Protein AF-0000000085018363 (afdb_homodimer)

Structure (mmCIF, N/CA/C/O backbone):
data_AF-0000000085018363-model_v1
#
loop_
_entity.id
_entity.type
_entity.pdbx_description
1 polymer 'Prephenate/arogenate dehydrogenase'
#
loop_
_atom_site.group_PDB
_atom_site.id
_atom_site.type_symbol
_atom_site.label_atom_id
_atom_site.label_alt_id
_atom_site.label_comp_id
_atom_site.label_asym_id
_atom_site.label_entity_id
_atom_site.label_seq_id
_atom_site.pdbx_PDB_ins_code
_atom_site.Cartn_x
_atom_site.Cartn_y
_atom_site.Cartn_z
_atom_site.occupancy
_atom_site.B_iso_or_equiv
_atom_site.auth_seq_id
_atom_site.auth_comp_id
_atom_site.auth_asym_id
_atom_site.auth_atom_id
_atom_site.pdbx_PDB_model_num
ATOM 1 N N . MET A 1 1 ? -8.695 -38.688 26.125 1 28.39 1 MET A N 1
ATOM 2 C CA . MET A 1 1 ? -8.141 -40 25.953 1 28.39 1 MET A CA 1
ATOM 3 C C . MET A 1 1 ? -6.973 -40 24.969 1 28.39 1 MET A C 1
ATOM 5 O O . MET A 1 1 ? -7.008 -39.281 23.969 1 28.39 1 MET A O 1
ATOM 9 N N . PRO A 1 2 ? -5.676 -40.531 25.422 1 41.47 2 PRO A N 1
ATOM 10 C CA . PRO A 1 2 ? -4.371 -40.562 24.75 1 41.47 2 PRO A CA 1
ATOM 11 C C . PRO A 1 2 ? -4.445 -41.156 23.344 1 41.47 2 PRO A C 1
ATOM 13 O O . PRO A 1 2 ? -3.539 -40.938 22.531 1 41.47 2 PRO A O 1
ATOM 16 N N . PHE A 1 3 ? -5.367 -42.156 23.25 1 41.47 3 PHE A N 1
ATOM 17 C CA . PHE A 1 3 ? -5.406 -42.906 22.016 1 41.47 3 PHE A CA 1
ATOM 18 C C . PHE A 1 3 ? -5.746 -42 20.828 1 41.47 3 PHE A C 1
ATOM 20 O O . PHE A 1 3 ? -5.398 -42.312 19.688 1 41.47 3 PHE A O 1
ATOM 27 N N . ASP A 1 4 ? -6.848 -41.125 21.188 1 35.72 4 ASP A N 1
ATOM 28 C CA . ASP A 1 4 ? -7.27 -40.312 20.062 1 35.72 4 ASP A CA 1
ATOM 29 C C . ASP A 1 4 ? -6.125 -39.406 19.578 1 35.72 4 ASP A C 1
ATOM 31 O O . ASP A 1 4 ? -6.188 -38.844 18.469 1 35.72 4 ASP A O 1
ATOM 35 N N . ASN A 1 5 ? -5.301 -38.938 20.531 1 36.12 5 ASN A N 1
ATOM 36 C CA . ASN A 1 5 ? -4.125 -38.188 20.141 1 36.12 5 ASN A CA 1
ATOM 37 C C . ASN A 1 5 ? -3.178 -39 19.281 1 36.12 5 ASN A C 1
ATOM 39 O O . ASN A 1 5 ? -2.475 -38.438 18.422 1 36.12 5 ASN A O 1
ATOM 43 N N . GLU A 1 6 ? -2.857 -40.312 19.828 1 32.5 6 GLU A N 1
ATOM 44 C CA . GLU A 1 6 ? -1.998 -41.156 19 1 32.5 6 GLU A CA 1
ATOM 45 C C . GLU A 1 6 ? -2.604 -41.375 17.625 1 32.5 6 GLU A C 1
ATOM 47 O O . GLU A 1 6 ? -1.88 -41.625 16.656 1 32.5 6 GLU A O 1
ATOM 52 N N . ALA A 1 7 ? -3.938 -41.719 17.562 1 34.84 7 ALA A N 1
ATOM 53 C CA . ALA A 1 7 ? -4.625 -41.875 16.281 1 34.84 7 ALA A CA 1
ATOM 54 C C . ALA A 1 7 ? -4.52 -40.594 15.453 1 34.84 7 ALA A C 1
ATOM 56 O O . ALA A 1 7 ? -4.582 -40.625 14.219 1 34.84 7 ALA A O 1
ATOM 57 N N . ARG A 1 8 ? -4.781 -39.594 16.156 1 37.47 8 ARG A N 1
ATOM 58 C CA . ARG A 1 8 ? -4.543 -38.312 15.508 1 37.47 8 ARG A CA 1
ATOM 59 C C . ARG A 1 8 ? -3.066 -38.125 15.164 1 37.47 8 ARG A C 1
ATOM 61 O O . ARG A 1 8 ? -2.65 -37.062 14.711 1 37.47 8 ARG A O 1
ATOM 68 N N . ALA A 1 9 ? -2.336 -38.75 16.078 1 37.53 9 ALA A N 1
ATOM 69 C CA . ALA A 1 9 ? -0.923 -38.812 15.727 1 37.53 9 ALA A CA 1
ATOM 70 C C . ALA A 1 9 ? -0.749 -38.969 14.211 1 37.53 9 ALA A C 1
ATOM 72 O O . ALA A 1 9 ? -1.619 -39.5 13.531 1 37.53 9 ALA A O 1
ATOM 73 N N . ALA A 1 10 ? 0.433 -38.594 13.664 1 39.81 10 ALA A N 1
ATOM 74 C CA . ALA A 1 10 ? 0.879 -38.25 12.32 1 39.81 10 ALA A CA 1
ATOM 75 C C . ALA A 1 10 ? 0.687 -39.406 11.359 1 39.81 10 ALA A C 1
ATOM 77 O O . ALA A 1 10 ? 1.354 -40.438 11.492 1 39.81 10 ALA A O 1
ATOM 78 N N . LYS A 1 11 ? -0.536 -40 11.188 1 42.06 11 LYS A N 1
ATOM 79 C CA . LYS A 1 11 ? -0.533 -40.719 9.914 1 42.06 11 LYS A CA 1
ATOM 80 C C . LYS A 1 11 ? 0.685 -40.344 9.078 1 42.06 11 LYS A C 1
ATOM 82 O O . LYS A 1 11 ? 0.811 -39.188 8.641 1 42.06 11 LYS A O 1
ATOM 87 N N . ARG A 1 12 ? 1.748 -40.75 9.484 1 46.81 12 ARG A N 1
ATOM 88 C CA . ARG A 1 12 ? 3.062 -40.562 8.875 1 46.81 12 ARG A CA 1
ATOM 89 C C . ARG A 1 12 ? 2.951 -40.438 7.359 1 46.81 12 ARG A C 1
ATOM 91 O O . ARG A 1 12 ? 2.584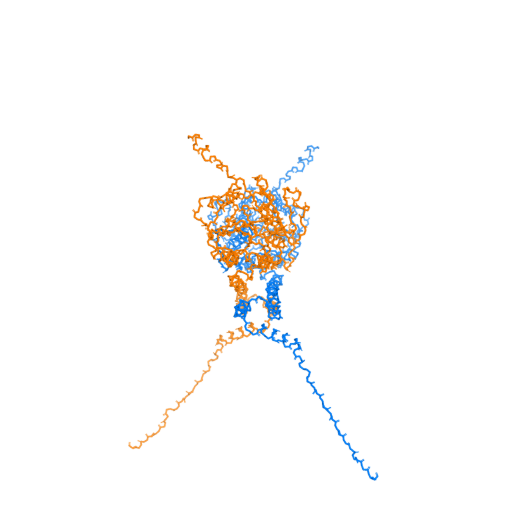 -41.375 6.676 1 46.81 12 ARG A O 1
ATOM 98 N N . LEU A 1 13 ? 2.521 -39.312 7.027 1 60.91 13 LEU A N 1
ATOM 99 C CA . LEU A 1 13 ? 2.486 -39.062 5.594 1 60.91 13 LEU A CA 1
ATOM 100 C C . LEU A 1 13 ? 3.664 -39.719 4.887 1 60.91 13 LEU A C 1
ATOM 102 O O . LEU A 1 13 ? 4.805 -39.594 5.34 1 60.91 13 LEU A O 1
ATOM 106 N N . ARG A 1 14 ? 3.346 -40.875 4.219 1 79.06 14 ARG A N 1
ATOM 107 C CA . ARG A 1 14 ? 4.344 -41.5 3.377 1 79.06 14 ARG A CA 1
ATOM 108 C C . ARG A 1 14 ? 5.219 -40.5 2.672 1 79.06 14 ARG A C 1
ATOM 110 O O . ARG A 1 14 ? 4.734 -39.438 2.244 1 79.06 14 ARG A O 1
ATOM 117 N N . LYS A 1 15 ? 6.512 -40.688 2.904 1 93.69 15 LYS A N 1
ATOM 118 C CA . LYS A 1 15 ? 7.453 -39.844 2.178 1 93.69 15 LYS A CA 1
ATOM 119 C C . LYS A 1 15 ? 7.262 -39.969 0.67 1 93.69 15 LYS A C 1
ATOM 121 O O . LYS A 1 15 ? 7.027 -41.062 0.162 1 93.69 15 LYS A O 1
ATOM 126 N N . LEU A 1 16 ? 7.215 -38.875 0.033 1 97.56 16 LEU A N 1
ATOM 127 C CA . LEU A 1 16 ? 6.98 -38.812 -1.406 1 97.56 16 LEU A CA 1
ATOM 128 C C . LEU A 1 16 ? 8.281 -38.562 -2.158 1 97.56 16 LEU A C 1
ATOM 130 O O . LEU A 1 16 ? 9.219 -37.969 -1.613 1 97.56 16 LEU A O 1
ATOM 134 N N . LYS A 1 17 ? 8.328 -39.125 -3.359 1 98.44 17 LYS A N 1
ATOM 135 C CA . LYS A 1 17 ? 9.273 -38.625 -4.363 1 98.44 17 LYS A CA 1
ATOM 136 C C . LYS A 1 17 ? 8.656 -37.562 -5.238 1 98.44 17 LYS A C 1
ATOM 138 O O . LYS A 1 17 ? 7.777 -37.844 -6.055 1 98.44 17 LYS A O 1
ATOM 143 N N . ILE A 1 18 ? 9.18 -36.344 -5.07 1 98.75 18 ILE A N 1
ATOM 144 C CA . ILE A 1 18 ? 8.555 -35.188 -5.707 1 98.75 18 ILE A CA 1
ATOM 145 C C . ILE A 1 18 ? 9.461 -34.656 -6.816 1 98.75 18 ILE A C 1
ATOM 147 O O . ILE A 1 18 ? 10.625 -34.344 -6.578 1 98.75 18 ILE A O 1
ATOM 151 N N . GLY A 1 19 ? 8.961 -34.656 -8.031 1 98.88 19 GLY A N 1
ATOM 152 C CA . GLY A 1 19 ? 9.656 -34.031 -9.148 1 98.88 19 GLY A CA 1
ATOM 153 C C . GLY A 1 19 ? 9.227 -32.594 -9.398 1 98.88 19 GLY A C 1
ATOM 154 O O . GLY A 1 19 ? 8.039 -32.312 -9.562 1 98.88 19 GLY A O 1
ATOM 155 N N . ILE A 1 20 ? 10.195 -31.719 -9.469 1 98.88 20 ILE A N 1
ATOM 156 C CA . ILE A 1 20 ? 9.914 -30.312 -9.734 1 98.88 20 ILE A CA 1
ATOM 157 C C . ILE A 1 20 ? 10.406 -29.938 -11.125 1 98.88 20 ILE A C 1
ATOM 159 O O . ILE A 1 20 ? 11.586 -30.109 -11.438 1 98.88 20 ILE A O 1
ATOM 163 N N . VAL A 1 21 ? 9.461 -29.5 -11.969 1 98.69 21 VAL A N 1
ATOM 164 C CA . VAL A 1 21 ? 9.781 -28.984 -13.297 1 98.69 21 VAL A CA 1
ATOM 165 C C . VAL A 1 21 ? 9.797 -27.453 -13.266 1 98.69 21 VAL A C 1
ATOM 167 O O . VAL A 1 21 ? 8.758 -26.812 -13.062 1 98.69 21 VAL A O 1
ATOM 170 N N . GLY A 1 22 ? 10.891 -26.797 -13.547 1 98 22 GLY A N 1
ATOM 171 C CA . GLY A 1 22 ? 11.148 -25.391 -13.242 1 98 22 GLY A CA 1
ATOM 172 C C . GLY A 1 22 ? 11.812 -25.188 -11.891 1 98 22 GLY A C 1
ATOM 173 O O . GLY A 1 22 ? 11.156 -25.266 -10.852 1 98 22 GLY A O 1
ATOM 174 N N . PHE A 1 23 ? 13.086 -24.938 -11.992 1 98.06 23 PHE A N 1
ATOM 175 C CA . PHE A 1 23 ? 13.852 -24.906 -10.75 1 98.06 23 PHE A CA 1
ATOM 176 C C . PHE A 1 23 ? 14.445 -23.531 -10.508 1 98.06 23 PHE A C 1
ATOM 178 O O . PHE A 1 23 ? 15.586 -23.406 -10.055 1 98.06 23 PHE A O 1
ATOM 185 N N . GLY A 1 24 ? 13.695 -22.531 -10.867 1 94.75 24 GLY A N 1
ATOM 186 C CA . GLY A 1 24 ? 14.039 -21.172 -10.492 1 94.75 24 GLY A CA 1
ATOM 187 C C . GLY A 1 24 ? 13.797 -20.891 -9.023 1 94.75 24 GLY A C 1
ATOM 188 O O . GLY A 1 24 ? 13.828 -21.797 -8.195 1 94.75 24 GLY A O 1
ATOM 189 N N . ASN A 1 25 ? 13.57 -19.625 -8.695 1 92.56 25 ASN A N 1
ATOM 190 C CA . ASN A 1 25 ? 13.453 -19.172 -7.312 1 92.56 25 ASN A CA 1
ATOM 191 C C . ASN A 1 25 ? 12.359 -19.922 -6.566 1 92.56 25 ASN A C 1
ATOM 193 O O . ASN A 1 25 ? 12.578 -20.422 -5.461 1 92.56 25 ASN A O 1
ATOM 197 N N . PHE A 1 26 ? 11.203 -20.047 -7.195 1 95.38 26 PHE A N 1
ATOM 198 C CA . PHE A 1 26 ? 10.07 -20.656 -6.504 1 95.38 26 PHE A CA 1
ATOM 199 C C . PHE A 1 26 ? 10.234 -22.156 -6.402 1 95.38 26 PHE A C 1
ATOM 201 O O . PHE A 1 26 ? 9.898 -22.766 -5.383 1 95.38 26 PHE A O 1
ATOM 208 N N . GLY A 1 27 ? 10.711 -22.812 -7.484 1 97.81 27 GLY A N 1
ATOM 209 C CA . GLY A 1 27 ? 10.992 -24.234 -7.434 1 97.81 27 GLY A CA 1
ATOM 210 C C . GLY A 1 27 ? 11.969 -24.609 -6.336 1 97.81 27 GLY A C 1
ATOM 211 O O . GLY A 1 27 ? 11.758 -25.594 -5.617 1 97.81 27 GLY A O 1
ATOM 212 N N . GLN A 1 28 ? 12.945 -23.812 -6.188 1 97.94 28 GLN A N 1
ATOM 213 C CA . GLN A 1 28 ? 13.945 -24.062 -5.148 1 97.94 28 GLN A CA 1
ATOM 214 C C . GLN A 1 28 ? 13.359 -23.812 -3.762 1 97.94 28 GLN A C 1
ATOM 216 O O . GLN A 1 28 ? 13.68 -24.531 -2.812 1 97.94 28 GLN A O 1
ATOM 221 N N . PHE A 1 29 ? 12.539 -22.75 -3.729 1 97.12 29 PHE A N 1
ATOM 222 C CA . PHE A 1 29 ? 11.852 -22.422 -2.486 1 97.12 29 PHE A CA 1
ATOM 223 C C . PHE A 1 29 ? 11.039 -23.609 -1.989 1 97.12 29 PHE A C 1
ATOM 225 O O . PHE A 1 29 ? 11.133 -23.984 -0.82 1 97.12 29 PHE A O 1
ATOM 232 N N . LEU A 1 30 ? 10.352 -24.297 -2.824 1 98.19 30 LEU A N 1
ATOM 233 C CA . LEU A 1 30 ? 9.555 -25.469 -2.473 1 98.19 30 LEU A CA 1
ATOM 234 C C . LEU A 1 30 ? 10.453 -26.672 -2.174 1 98.19 30 LEU A C 1
ATOM 236 O O . LEU A 1 30 ? 10.227 -27.391 -1.203 1 98.19 30 LEU A O 1
ATOM 240 N N . ALA A 1 31 ? 11.453 -26.891 -3 1 98.44 31 ALA A N 1
ATOM 241 C CA . ALA A 1 31 ? 12.352 -28.031 -2.865 1 98.44 31 ALA A CA 1
ATOM 242 C C . ALA A 1 31 ? 12.992 -28.062 -1.479 1 98.44 31 ALA A C 1
ATOM 244 O O . ALA A 1 31 ? 13.047 -29.109 -0.838 1 98.44 31 ALA A O 1
ATOM 245 N N . ARG A 1 32 ? 13.43 -26.906 -1.046 1 97.62 32 ARG A N 1
ATOM 246 C CA . ARG A 1 32 ? 14.07 -26.812 0.26 1 97.62 32 ARG A CA 1
ATOM 247 C C . ARG A 1 32 ? 13.141 -27.312 1.363 1 97.62 32 ARG A C 1
ATOM 249 O O . ARG A 1 32 ? 13.562 -28.078 2.242 1 97.62 32 ARG A O 1
ATOM 256 N N . ARG A 1 33 ? 11.938 -26.891 1.271 1 96.94 33 ARG A N 1
ATOM 257 C CA . ARG A 1 33 ? 10.984 -27.25 2.316 1 96.94 33 ARG A CA 1
ATOM 258 C C . ARG A 1 33 ? 10.625 -28.734 2.242 1 96.94 33 ARG A C 1
ATOM 260 O O . ARG A 1 33 ? 10.492 -29.391 3.273 1 96.94 33 ARG A O 1
ATOM 267 N N . PHE A 1 34 ? 10.461 -29.266 1.058 1 97.94 34 PHE A N 1
ATOM 268 C CA . PHE A 1 34 ? 10.133 -30.672 0.887 1 97.94 34 PHE A CA 1
ATOM 269 C C . PHE A 1 34 ? 11.258 -31.562 1.428 1 97.94 34 PHE A C 1
ATOM 271 O O . PHE A 1 34 ? 10.992 -32.562 2.1 1 97.94 34 PHE A O 1
ATOM 278 N N . ILE A 1 35 ? 12.461 -31.172 1.142 1 97.75 35 ILE A N 1
ATOM 279 C CA . ILE A 1 35 ? 13.625 -31.938 1.589 1 97.75 35 ILE A CA 1
ATOM 280 C C . ILE A 1 35 ? 13.734 -31.859 3.111 1 97.75 35 ILE A C 1
ATOM 282 O O . ILE A 1 35 ? 14.016 -32.875 3.764 1 97.75 35 ILE A O 1
ATOM 286 N N . GLN A 1 36 ? 13.461 -30.734 3.648 1 95.62 36 GLN A N 1
ATOM 287 C CA . GLN A 1 36 ? 13.461 -30.562 5.098 1 95.62 36 GLN A CA 1
ATOM 288 C C . GLN A 1 36 ? 12.422 -31.484 5.754 1 95.62 36 GLN A C 1
ATOM 290 O O . GLN A 1 36 ? 12.602 -31.906 6.895 1 95.62 36 GLN A O 1
ATOM 295 N N . ASN A 1 37 ? 11.398 -31.719 5.047 1 95.25 37 ASN A N 1
ATOM 296 C CA . ASN A 1 37 ? 10.359 -32.594 5.539 1 95.25 37 ASN A CA 1
ATOM 297 C C . ASN A 1 37 ? 10.641 -34.062 5.164 1 95.25 37 ASN A C 1
ATOM 299 O O . ASN A 1 37 ? 9.75 -34.906 5.219 1 95.25 37 ASN A O 1
ATOM 303 N N . GLU A 1 38 ? 11.828 -34.344 4.652 1 96.12 38 GLU A N 1
ATOM 304 C CA . GLU A 1 38 ? 12.398 -35.656 4.441 1 96.12 38 GLU A CA 1
ATOM 305 C C . GLU A 1 38 ? 11.797 -36.344 3.207 1 96.12 38 GLU A C 1
ATOM 307 O O . GLU A 1 38 ? 11.75 -37.562 3.123 1 96.12 38 GLU A O 1
ATOM 312 N N . HIS A 1 39 ? 11.25 -35.562 2.326 1 97.94 39 HIS A N 1
ATOM 313 C CA . HIS A 1 39 ? 10.852 -36.094 1.025 1 97.94 39 HIS A CA 1
ATOM 314 C C . HIS A 1 39 ? 12.023 -36.125 0.053 1 97.94 39 HIS A C 1
ATOM 316 O O . HIS A 1 39 ? 13.023 -35.406 0.264 1 97.94 39 HIS A O 1
ATOM 322 N N . THR A 1 40 ? 11.922 -36.969 -0.883 1 98.38 40 THR A N 1
ATOM 323 C CA . THR A 1 40 ? 12.914 -37 -1.956 1 98.38 40 THR A CA 1
ATOM 324 C C . THR A 1 40 ? 12.516 -36.031 -3.074 1 98.38 40 THR A C 1
ATOM 326 O O . THR A 1 40 ? 11.367 -36.031 -3.525 1 98.38 40 THR A O 1
ATOM 329 N N . VAL A 1 41 ? 13.5 -35.219 -3.484 1 98.81 41 VAL A N 1
ATOM 330 C CA . VAL A 1 41 ? 13.195 -34.25 -4.52 1 98.81 41 VAL A CA 1
ATOM 331 C C . VAL A 1 41 ? 14.117 -34.438 -5.719 1 98.81 41 VAL A C 1
ATOM 333 O O . VAL A 1 41 ? 15.328 -34.562 -5.559 1 98.81 41 VAL A O 1
ATOM 336 N N . ILE A 1 42 ? 13.555 -34.531 -6.895 1 98.81 42 ILE A N 1
ATOM 337 C CA . ILE A 1 42 ? 14.289 -34.469 -8.148 1 98.81 42 ILE A CA 1
ATOM 338 C C . ILE A 1 42 ? 13.836 -33.25 -8.953 1 98.81 42 ILE A C 1
ATOM 340 O O . ILE A 1 42 ? 12.719 -32.75 -8.75 1 98.81 42 ILE A O 1
ATOM 344 N N . ALA A 1 43 ? 14.711 -32.75 -9.828 1 98.81 43 ALA A N 1
ATOM 345 C CA . ALA A 1 43 ? 14.375 -31.484 -10.508 1 98.81 43 ALA A CA 1
ATOM 346 C C . ALA A 1 43 ? 14.891 -31.5 -11.945 1 98.81 43 ALA A C 1
ATOM 348 O O . ALA A 1 43 ? 15.844 -32.219 -12.273 1 98.81 43 ALA A O 1
ATOM 349 N N . THR A 1 44 ? 14.203 -30.781 -12.789 1 98.5 44 THR A N 1
ATOM 350 C CA . THR A 1 44 ? 14.641 -30.469 -14.141 1 98.5 44 THR A CA 1
ATOM 351 C C . THR A 1 44 ? 14.195 -29.062 -14.547 1 98.5 44 THR A C 1
ATOM 353 O O . THR A 1 44 ? 13.195 -28.562 -14.031 1 98.5 44 THR A O 1
ATOM 356 N N . SER A 1 45 ? 14.898 -28.484 -15.312 1 97.38 45 SER A N 1
ATOM 357 C CA . SER A 1 45 ? 14.625 -27.125 -15.773 1 97.38 45 SER A CA 1
ATOM 358 C C . SER A 1 45 ? 15.352 -26.828 -17.078 1 97.38 45 SER A C 1
ATOM 360 O O . SER A 1 45 ? 16.234 -27.578 -17.484 1 97.38 45 SER A O 1
ATOM 362 N N . ARG A 1 46 ? 14.883 -25.75 -17.734 1 92.31 46 ARG A N 1
ATOM 363 C CA . ARG A 1 46 ? 15.578 -25.312 -18.938 1 92.31 46 ARG A CA 1
ATOM 364 C C . ARG A 1 46 ? 16.984 -24.812 -18.609 1 92.31 46 ARG A C 1
ATOM 366 O O . ARG A 1 46 ? 17.938 -25.094 -19.359 1 92.31 46 ARG A O 1
ATOM 373 N N . GLY A 1 47 ? 17.078 -24.094 -17.531 1 91.88 47 GLY A N 1
ATOM 374 C CA . GLY A 1 47 ? 18.391 -23.625 -17.078 1 91.88 47 GLY A CA 1
ATOM 375 C C . GLY A 1 47 ? 19.172 -24.672 -16.312 1 91.88 47 GLY A C 1
ATOM 376 O O . GLY A 1 47 ? 18.625 -25.719 -15.961 1 91.88 47 GLY A O 1
ATOM 377 N N . ASP A 1 48 ? 20.469 -24.359 -16.109 1 94.75 48 ASP A N 1
ATOM 378 C CA . ASP A 1 48 ? 21.328 -25.266 -15.344 1 94.75 48 ASP A CA 1
ATOM 379 C C . ASP A 1 48 ? 21.328 -24.891 -13.859 1 94.75 48 ASP A C 1
ATOM 381 O O . ASP A 1 48 ? 21.938 -23.875 -13.477 1 94.75 48 ASP A O 1
ATOM 385 N N . TYR A 1 49 ? 20.703 -25.75 -13.102 1 97.44 49 TYR A N 1
ATOM 386 C CA . TYR A 1 49 ? 20.625 -25.516 -11.664 1 97.44 49 TYR A CA 1
ATOM 387 C C . TYR A 1 49 ? 21.234 -26.672 -10.883 1 97.44 49 TYR A C 1
ATOM 389 O O . TYR A 1 49 ? 20.797 -26.969 -9.766 1 97.44 49 TYR A O 1
ATOM 397 N N . GLU A 1 50 ? 22.109 -27.391 -11.516 1 97.25 50 GLU A N 1
ATOM 398 C CA . GLU A 1 50 ? 22.703 -28.578 -10.922 1 97.25 50 GLU A CA 1
ATOM 399 C C . GLU A 1 50 ? 23.344 -28.266 -9.57 1 97.25 50 GLU A C 1
ATOM 401 O O . GLU A 1 50 ? 23.141 -28.984 -8.594 1 97.25 50 GLU A O 1
ATOM 406 N N . ASP A 1 51 ? 24.094 -27.219 -9.516 1 97.69 51 ASP A N 1
ATOM 407 C CA . ASP A 1 51 ? 24.797 -26.859 -8.289 1 97.69 51 ASP A CA 1
ATOM 408 C C . ASP A 1 51 ? 23.797 -26.484 -7.184 1 97.69 51 ASP A C 1
ATOM 410 O O . ASP A 1 51 ? 23.969 -26.891 -6.031 1 97.69 51 ASP A O 1
ATOM 414 N N . ALA A 1 52 ? 22.828 -25.688 -7.562 1 97.38 52 ALA A N 1
ATOM 415 C CA . ALA A 1 52 ? 21.828 -25.266 -6.59 1 97.38 52 ALA A CA 1
ATOM 416 C C . ALA A 1 52 ? 21.078 -26.484 -6.035 1 97.38 52 ALA A C 1
ATOM 418 O O . ALA A 1 52 ? 20.828 -26.562 -4.832 1 97.38 52 ALA A O 1
ATOM 419 N N . ALA A 1 53 ? 20.75 -27.406 -6.891 1 98.19 53 ALA A N 1
ATOM 420 C CA . ALA A 1 53 ? 20.047 -28.625 -6.48 1 98.19 53 ALA A CA 1
ATOM 421 C C . ALA A 1 53 ? 20.906 -29.469 -5.539 1 98.19 53 ALA A C 1
ATOM 423 O O . ALA A 1 53 ? 20.422 -29.906 -4.496 1 98.19 53 ALA A O 1
ATOM 424 N N . LYS A 1 54 ? 22.109 -29.625 -5.875 1 97.12 54 LYS A N 1
ATOM 425 C CA . LYS A 1 54 ? 23.031 -30.422 -5.078 1 97.12 54 LYS A CA 1
ATOM 426 C C . LYS A 1 54 ? 23.203 -29.828 -3.678 1 97.12 54 LYS A C 1
ATOM 428 O O . LYS A 1 54 ? 23.219 -30.578 -2.691 1 97.12 54 LYS A O 1
ATOM 433 N N . LYS A 1 55 ? 23.281 -28.594 -3.617 1 97.56 55 LYS A N 1
ATOM 434 C CA . LYS A 1 55 ? 23.484 -27.906 -2.344 1 97.56 55 LYS A CA 1
ATOM 435 C C . LYS A 1 55 ? 22.328 -28.156 -1.394 1 97.56 55 LYS A C 1
ATOM 437 O O . LYS A 1 55 ? 22.5 -28.172 -0.174 1 97.56 55 LYS A O 1
ATOM 442 N N . MET A 1 56 ? 21.188 -28.406 -1.959 1 96.75 56 MET A N 1
ATOM 443 C CA . MET A 1 56 ? 20.031 -28.562 -1.083 1 96.75 56 MET A CA 1
ATOM 444 C C . MET A 1 56 ? 19.672 -30.047 -0.927 1 96.75 56 MET A C 1
ATOM 446 O O . MET A 1 56 ? 18.766 -30.391 -0.173 1 96.75 56 MET A O 1
ATOM 450 N N . GLY A 1 57 ? 20.344 -30.953 -1.683 1 97.5 57 GLY A N 1
ATOM 451 C CA . GLY A 1 57 ? 20.094 -32.375 -1.543 1 97.5 57 GLY A CA 1
ATOM 452 C C . GLY A 1 57 ? 19.109 -32.938 -2.553 1 97.5 57 GLY A C 1
ATOM 453 O O . GLY A 1 57 ? 18.547 -34 -2.367 1 97.5 57 GLY A O 1
ATOM 454 N N . ALA A 1 58 ? 18.812 -32.188 -3.564 1 98.31 58 ALA A N 1
ATOM 455 C CA . ALA A 1 58 ? 17.953 -32.656 -4.656 1 98.31 58 ALA A CA 1
ATOM 456 C C . ALA A 1 58 ? 18.781 -33.25 -5.789 1 98.31 58 ALA A C 1
ATOM 458 O O . ALA A 1 58 ? 19.969 -32.938 -5.941 1 98.31 58 ALA A O 1
ATOM 459 N N . ARG A 1 59 ? 18.25 -34.094 -6.504 1 98.31 59 ARG A N 1
ATOM 460 C CA . ARG A 1 59 ? 18.891 -34.625 -7.699 1 98.31 59 ARG A CA 1
ATOM 461 C C . ARG A 1 59 ? 18.406 -33.906 -8.953 1 98.31 59 ARG A C 1
ATOM 463 O O . ARG A 1 59 ? 17.188 -33.781 -9.172 1 98.31 59 ARG A O 1
ATOM 470 N N . TYR A 1 60 ? 19.344 -33.438 -9.719 1 98.56 60 TYR A N 1
ATOM 471 C CA . TYR A 1 60 ? 19.031 -32.656 -10.898 1 98.56 60 TYR A CA 1
ATOM 472 C C . TYR A 1 60 ? 19.219 -33.469 -12.18 1 98.56 60 TYR A C 1
ATOM 474 O O . TYR A 1 60 ? 20.219 -34.188 -12.32 1 98.56 60 TYR A O 1
ATOM 482 N N . TYR A 1 61 ? 18.297 -33.406 -13.102 1 98.25 61 TYR A N 1
ATOM 483 C CA . TYR A 1 61 ? 18.375 -34.062 -14.398 1 98.25 61 TYR A CA 1
ATOM 484 C C . TYR A 1 61 ? 18.25 -33.062 -15.531 1 98.25 61 TYR A C 1
ATOM 486 O O . TYR A 1 61 ? 17.234 -32.375 -15.68 1 98.25 61 TYR A O 1
ATOM 494 N N . ARG A 1 62 ? 19.188 -33 -16.312 1 96.56 62 ARG A N 1
ATOM 495 C CA . ARG A 1 62 ? 19.188 -32.062 -17.438 1 96.56 62 ARG A CA 1
ATOM 496 C C . ARG A 1 62 ? 18.219 -32.5 -18.516 1 96.56 62 ARG A C 1
ATOM 498 O O . ARG A 1 62 ? 17.609 -31.672 -19.188 1 96.56 62 ARG A O 1
ATOM 505 N N . ASP A 1 63 ? 18.078 -33.781 -18.641 1 96.81 63 ASP A N 1
ATOM 506 C CA . ASP A 1 63 ? 17.188 -34.344 -19.641 1 96.81 63 ASP A CA 1
ATOM 507 C C . ASP A 1 63 ? 15.836 -34.719 -19.031 1 96.81 63 ASP A C 1
ATOM 509 O O . ASP A 1 63 ? 15.766 -35.594 -18.141 1 96.81 63 ASP A O 1
ATOM 513 N N . PRO A 1 64 ? 14.75 -34.188 -19.594 1 97.5 64 PRO A N 1
ATOM 514 C CA . PRO A 1 64 ? 13.422 -34.469 -19.047 1 97.5 64 PRO A CA 1
ATOM 515 C C . PRO A 1 64 ? 13.062 -35.969 -19.141 1 97.5 64 PRO A C 1
ATOM 517 O O . PRO A 1 64 ? 12.289 -36.469 -18.328 1 97.5 64 PRO A O 1
ATOM 520 N N . ASP A 1 65 ? 13.602 -36.625 -20.172 1 97.88 65 ASP A N 1
ATOM 521 C CA . ASP A 1 65 ? 13.359 -38.062 -20.266 1 97.88 65 ASP A CA 1
ATOM 522 C C . ASP A 1 65 ? 13.938 -38.812 -19.062 1 97.88 65 ASP A C 1
ATOM 524 O O . ASP A 1 65 ? 13.273 -39.656 -18.469 1 97.88 65 ASP A O 1
ATOM 528 N N . ASP A 1 66 ? 15.148 -38.438 -18.75 1 98.06 66 ASP A N 1
ATOM 529 C CA . ASP A 1 66 ? 15.797 -39.031 -17.578 1 98.06 66 ASP A CA 1
ATOM 530 C C . ASP A 1 66 ? 15.039 -38.719 -16.297 1 98.06 66 ASP A C 1
ATOM 532 O O . ASP A 1 66 ? 14.914 -39.562 -15.414 1 98.06 66 ASP A O 1
ATOM 536 N N . PHE A 1 67 ? 14.586 -37.531 -16.234 1 98.44 67 PHE A N 1
ATOM 537 C CA . PHE A 1 67 ? 13.781 -37.062 -15.102 1 98.44 67 PHE A CA 1
ATOM 538 C C . PHE A 1 67 ? 12.539 -37.938 -14.945 1 98.44 67 PHE A C 1
ATOM 540 O O . PHE A 1 67 ? 12.273 -38.469 -13.859 1 98.44 67 PHE A O 1
ATOM 547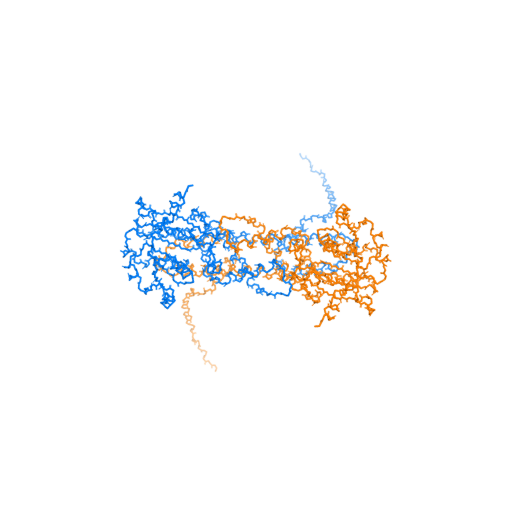 N N . CYS A 1 68 ? 11.805 -38.156 -15.984 1 98.38 68 CYS A N 1
ATOM 548 C CA . CYS A 1 68 ? 10.547 -38.906 -15.961 1 98.38 68 CYS A CA 1
ATOM 549 C C . CYS A 1 68 ? 10.789 -40.375 -15.617 1 98.38 68 CYS A C 1
ATOM 551 O O . CYS A 1 68 ? 9.969 -41 -14.945 1 98.38 68 CYS A O 1
ATOM 553 N N . GLU A 1 69 ? 11.914 -40.875 -16.016 1 98.06 69 GLU A N 1
ATOM 554 C CA . GLU A 1 69 ? 12.227 -42.281 -15.82 1 98.06 69 GLU A CA 1
ATOM 555 C C . GLU A 1 69 ? 12.547 -42.562 -14.352 1 98.06 69 GLU A C 1
ATOM 557 O O . GLU A 1 69 ? 12.617 -43.719 -13.945 1 98.06 69 GLU A O 1
ATOM 562 N N . GLN A 1 70 ? 12.672 -41.5 -13.609 1 98 70 GLN A N 1
ATOM 563 C CA . GLN A 1 70 ? 12.852 -41.719 -12.172 1 98 70 GLN A CA 1
ATOM 564 C C . GLN A 1 70 ? 11.516 -42 -11.492 1 98 70 GLN A C 1
ATOM 566 O O . GLN A 1 70 ? 11.484 -42.344 -10.312 1 98 70 GLN A O 1
ATOM 571 N N . HIS A 1 71 ? 10.422 -41.812 -12.125 1 97.88 71 HIS A N 1
ATOM 572 C CA . HIS A 1 71 ? 9.062 -42.156 -11.711 1 97.88 71 HIS A CA 1
ATOM 573 C C . HIS A 1 71 ? 8.703 -41.5 -10.391 1 97.88 71 HIS A C 1
ATOM 575 O O . HIS A 1 71 ? 8.328 -42.188 -9.43 1 97.88 71 HIS A O 1
ATOM 581 N N . PRO A 1 72 ? 8.75 -40.188 -10.375 1 98.31 72 PRO A N 1
ATOM 582 C CA . PRO A 1 72 ? 8.258 -39.5 -9.18 1 98.31 72 PRO A CA 1
ATOM 583 C C . PRO A 1 72 ? 6.789 -39.781 -8.891 1 98.31 72 PRO A C 1
ATOM 585 O O . PRO A 1 72 ? 6.016 -40.062 -9.812 1 98.31 72 PRO A O 1
ATOM 588 N N . ASP A 1 73 ? 6.426 -39.688 -7.562 1 97.56 73 ASP A N 1
ATOM 589 C CA . ASP A 1 73 ? 5.027 -39.812 -7.156 1 97.56 73 ASP A CA 1
ATOM 590 C C . ASP A 1 73 ? 4.211 -38.625 -7.637 1 97.56 73 ASP A C 1
ATOM 592 O O . ASP A 1 73 ? 3.039 -38.75 -7.988 1 97.56 73 ASP A O 1
ATOM 596 N N . VAL A 1 74 ? 4.836 -37.531 -7.578 1 98.5 74 VAL A N 1
ATOM 597 C CA . VAL A 1 74 ? 4.223 -36.25 -7.918 1 98.5 74 VAL A CA 1
ATOM 598 C C . VAL A 1 74 ? 5.16 -35.438 -8.82 1 98.5 74 VAL A C 1
ATOM 600 O O . VAL A 1 74 ? 6.371 -35.438 -8.609 1 98.5 74 VAL A O 1
ATOM 603 N N . VAL A 1 75 ? 4.641 -34.812 -9.82 1 98.81 75 VAL A N 1
ATOM 604 C CA . VAL A 1 75 ? 5.359 -33.844 -10.633 1 98.81 75 VAL A CA 1
ATOM 605 C C . VAL A 1 75 ? 4.73 -32.469 -10.453 1 98.81 75 VAL A C 1
ATOM 607 O O . VAL A 1 75 ? 3.537 -32.281 -10.711 1 98.81 75 VAL A O 1
ATOM 610 N N . ILE A 1 76 ? 5.527 -31.516 -10.008 1 98.88 76 ILE A N 1
ATOM 611 C CA . ILE A 1 76 ? 5.055 -30.156 -9.797 1 98.88 76 ILE A CA 1
ATOM 612 C C . ILE A 1 76 ? 5.664 -29.219 -10.844 1 98.88 76 ILE A C 1
ATOM 614 O O . ILE A 1 76 ? 6.891 -29.094 -10.922 1 98.88 76 ILE A O 1
ATOM 618 N N . PHE A 1 77 ? 4.812 -28.625 -11.594 1 98.69 77 PHE A N 1
ATOM 619 C CA . PHE A 1 77 ? 5.277 -27.609 -12.531 1 98.69 77 PHE A CA 1
ATOM 620 C C . PHE A 1 77 ? 5.402 -26.25 -11.852 1 98.69 77 PHE A C 1
ATOM 622 O O . PHE A 1 77 ? 4.395 -25.641 -11.477 1 98.69 77 PHE A O 1
ATOM 629 N N . ALA A 1 78 ? 6.59 -25.781 -11.688 1 98.06 78 ALA A N 1
ATOM 630 C CA . ALA A 1 78 ? 6.914 -24.469 -11.109 1 98.06 78 ALA A CA 1
ATOM 631 C C . ALA A 1 78 ? 7.57 -23.562 -12.141 1 98.06 78 ALA A C 1
ATOM 633 O O . ALA A 1 78 ? 8.531 -22.859 -11.836 1 98.06 78 ALA A O 1
ATOM 634 N N . THR A 1 79 ? 7.113 -23.609 -13.344 1 95.94 79 THR A N 1
ATOM 635 C CA . THR A 1 79 ? 7.586 -22.781 -14.445 1 95.94 79 THR A CA 1
ATOM 636 C C . THR A 1 79 ? 6.941 -21.391 -14.391 1 95.94 79 THR A C 1
ATOM 638 O O . THR A 1 79 ? 5.988 -21.172 -13.641 1 95.94 79 THR A O 1
ATOM 641 N N . SER A 1 80 ? 7.539 -20.438 -15.141 1 93.12 80 SER A N 1
ATOM 642 C CA . SER A 1 80 ? 6.801 -19.188 -15.344 1 93.12 80 SER A CA 1
ATOM 643 C C . SER A 1 80 ? 5.484 -19.453 -16.078 1 93.12 80 SER A C 1
ATOM 645 O O . SER A 1 80 ? 5.359 -20.422 -16.828 1 93.12 80 SER A O 1
ATOM 647 N N . ILE A 1 81 ? 4.559 -18.609 -15.844 1 92.94 81 ILE A N 1
ATOM 648 C CA . ILE A 1 81 ? 3.27 -18.75 -16.516 1 92.94 81 ILE A CA 1
ATOM 649 C C . ILE A 1 81 ? 3.471 -18.781 -18.016 1 92.94 81 ILE A C 1
ATOM 651 O O . ILE A 1 81 ? 2.908 -19.625 -18.719 1 92.94 81 ILE A O 1
ATOM 655 N N . LEU A 1 82 ? 4.363 -17.953 -18.531 1 87.5 82 LEU A N 1
ATOM 656 C CA . LEU A 1 82 ? 4.574 -17.75 -19.953 1 87.5 82 LEU A CA 1
ATOM 657 C C . LEU A 1 82 ? 5.238 -18.969 -20.594 1 87.5 82 LEU A C 1
ATOM 659 O O . LEU A 1 82 ? 5.074 -19.219 -21.781 1 87.5 82 LEU A O 1
ATOM 663 N N . SER A 1 83 ? 5.898 -19.766 -19.844 1 92.31 83 SER A N 1
ATOM 664 C CA . SER A 1 83 ? 6.637 -20.891 -20.391 1 92.31 83 SER A CA 1
ATOM 665 C C . SER A 1 83 ? 5.918 -22.203 -20.141 1 92.31 83 SER A C 1
ATOM 667 O O . SER A 1 83 ? 6.336 -23.25 -20.625 1 92.31 83 SER A O 1
ATOM 669 N N . THR A 1 84 ? 4.852 -22.156 -19.406 1 95.06 84 THR A N 1
ATOM 670 C CA . THR A 1 84 ? 4.195 -23.375 -18.938 1 95.06 84 THR A CA 1
ATOM 671 C C . THR A 1 84 ? 3.668 -24.203 -20.094 1 95.06 84 THR A C 1
ATOM 673 O O . THR A 1 84 ? 3.9 -25.406 -20.156 1 95.06 84 THR A O 1
ATOM 676 N N . GLU A 1 85 ? 3.033 -23.578 -21 1 93.06 85 GLU A N 1
ATOM 677 C CA . GLU A 1 85 ? 2.443 -24.297 -22.109 1 93.06 85 GLU A CA 1
ATOM 678 C C . GLU A 1 85 ? 3.516 -25.016 -22.938 1 93.06 85 GLU A C 1
ATOM 680 O O . GLU A 1 85 ? 3.389 -26.203 -23.25 1 93.06 85 GLU A O 1
ATOM 685 N N . ALA A 1 86 ? 4.547 -24.25 -23.297 1 92.94 86 ALA A N 1
ATOM 686 C CA . ALA A 1 86 ? 5.641 -24.828 -24.062 1 92.94 86 ALA A CA 1
ATOM 687 C C . ALA A 1 86 ? 6.297 -25.984 -23.312 1 92.94 86 ALA A C 1
ATOM 689 O O . ALA A 1 86 ? 6.645 -27 -23.906 1 92.94 86 ALA A O 1
ATOM 690 N N . THR A 1 87 ? 6.438 -25.844 -22.078 1 96.06 87 THR A N 1
ATOM 691 C CA . THR A 1 87 ? 7.082 -26.859 -21.25 1 96.06 87 THR A CA 1
ATOM 692 C C . THR A 1 87 ? 6.234 -28.125 -21.188 1 96.06 87 THR A C 1
ATOM 694 O O . THR A 1 87 ? 6.75 -29.234 -21.375 1 96.06 87 THR A O 1
ATOM 697 N N . ILE A 1 88 ? 4.953 -27.984 -20.969 1 95.88 88 ILE A N 1
ATOM 698 C CA . ILE A 1 88 ? 4.066 -29.141 -20.859 1 95.88 88 ILE A CA 1
ATOM 699 C C . ILE A 1 88 ? 3.963 -29.859 -22.203 1 95.88 88 ILE A C 1
ATOM 701 O O . ILE A 1 88 ? 3.98 -31.078 -22.266 1 95.88 88 ILE A O 1
ATOM 705 N N . ASN A 1 89 ? 3.92 -29.109 -23.281 1 94.38 89 ASN A N 1
ATOM 706 C CA . ASN A 1 89 ? 3.795 -29.688 -24.609 1 94.38 89 ASN A CA 1
ATOM 707 C C . ASN A 1 89 ? 5.012 -30.516 -24.984 1 94.38 89 ASN A C 1
ATOM 709 O O . ASN A 1 89 ? 4.898 -31.5 -25.734 1 94.38 89 ASN A O 1
ATOM 713 N N . SER A 1 90 ? 6.094 -30.109 -24.469 1 95.62 90 SER A N 1
ATOM 714 C CA . SER A 1 90 ? 7.328 -30.797 -24.828 1 95.62 90 SER A CA 1
ATOM 715 C C . SER A 1 90 ? 7.707 -31.828 -23.766 1 95.62 90 SER A C 1
ATOM 717 O O . SER A 1 90 ? 8.68 -32.562 -23.938 1 95.62 90 SER A O 1
ATOM 719 N N . PHE A 1 91 ? 6.988 -31.891 -22.734 1 97.06 91 PHE A N 1
ATOM 720 C CA . PHE A 1 91 ? 7.332 -32.75 -21.609 1 97.06 91 PHE A CA 1
ATOM 721 C C . PHE A 1 91 ? 6.973 -34.188 -21.906 1 97.06 91 PHE A C 1
ATOM 723 O O . PHE A 1 91 ? 5.879 -34.5 -22.406 1 97.06 91 PHE A O 1
ATOM 730 N N . PRO A 1 92 ? 7.875 -35.188 -21.703 1 97.12 92 PRO A N 1
ATOM 731 C CA . PRO A 1 92 ? 7.641 -36.594 -22.062 1 97.12 92 PRO A CA 1
ATOM 732 C C . PRO A 1 92 ? 6.75 -37.312 -21.047 1 97.12 92 PRO A C 1
ATOM 734 O O . PRO A 1 92 ? 7.176 -38.281 -20.438 1 97.12 92 PRO A O 1
ATOM 737 N N . VAL A 1 93 ? 5.527 -37 -21.016 1 95.88 93 VAL A N 1
ATOM 738 C CA . VAL A 1 93 ? 4.578 -37.5 -20.031 1 95.88 93 VAL A CA 1
ATOM 739 C C . VAL A 1 93 ? 4.391 -39 -20.203 1 95.88 93 VAL A C 1
ATOM 741 O O . VAL A 1 93 ? 4.043 -39.719 -19.25 1 95.88 93 VAL A O 1
ATOM 744 N N . GLN A 1 94 ? 4.676 -39.531 -21.375 1 94.69 94 GLN A N 1
ATOM 745 C CA . GLN A 1 94 ? 4.477 -40.969 -21.672 1 94.69 94 GLN A CA 1
ATOM 746 C C . GLN A 1 94 ? 5.477 -41.812 -20.906 1 94.69 94 GLN A C 1
ATOM 748 O O . GLN A 1 94 ? 5.293 -43.031 -20.781 1 94.69 94 GLN A O 1
ATOM 753 N N . ARG A 1 95 ? 6.5 -41.156 -20.422 1 96.75 95 ARG A N 1
ATOM 754 C CA . ARG A 1 95 ? 7.531 -41.906 -19.703 1 96.75 95 ARG A CA 1
ATOM 755 C C . ARG A 1 95 ? 7.234 -41.969 -18.219 1 96.75 95 ARG A C 1
ATOM 757 O O . ARG A 1 95 ? 7.895 -42.688 -17.469 1 96.75 95 ARG A O 1
ATOM 764 N N . LEU A 1 96 ? 6.223 -41.281 -17.75 1 97.75 96 LEU A N 1
ATOM 765 C CA . LEU A 1 96 ? 5.785 -41.312 -16.359 1 97.75 96 LEU A CA 1
ATOM 766 C C . LEU A 1 96 ? 4.875 -42.531 -16.125 1 97.75 96 LEU A C 1
ATOM 768 O O . LEU A 1 96 ? 4.402 -43.156 -17.078 1 97.75 96 LEU A O 1
ATOM 772 N N . ARG A 1 97 ? 4.699 -42.844 -14.883 1 95.62 97 ARG A N 1
ATOM 773 C CA . ARG A 1 97 ? 3.691 -43.844 -14.547 1 95.62 97 ARG A CA 1
ATOM 774 C C . ARG A 1 97 ? 2.291 -43.344 -14.883 1 95.62 97 ARG A C 1
ATOM 776 O O . ARG A 1 97 ? 2.01 -42.156 -14.773 1 95.62 97 ARG A O 1
ATOM 783 N N . ARG A 1 98 ? 1.358 -44.156 -15.203 1 91.06 98 ARG A N 1
ATOM 784 C CA . ARG A 1 98 ? 0.02 -43.844 -15.688 1 91.06 98 ARG A CA 1
ATOM 785 C C . ARG A 1 98 ? -0.797 -43.125 -14.609 1 91.06 98 ARG A C 1
ATOM 787 O O . ARG A 1 98 ? -1.74 -42.406 -14.914 1 91.06 98 ARG A O 1
ATOM 794 N N . ASN A 1 99 ? -0.493 -43.281 -13.344 1 91 99 ASN A N 1
ATOM 795 C CA . ASN A 1 99 ? -1.297 -42.656 -12.305 1 91 99 ASN A CA 1
ATOM 796 C C . ASN A 1 99 ? -0.513 -41.562 -11.57 1 91 99 ASN A C 1
ATOM 798 O O . ASN A 1 99 ? -0.791 -41.281 -10.406 1 91 99 ASN A O 1
ATOM 802 N N . THR A 1 100 ? 0.447 -40.969 -12.25 1 96.56 100 THR A N 1
ATOM 803 C CA . THR A 1 100 ? 1.238 -39.906 -11.656 1 96.56 100 THR A CA 1
ATOM 804 C C . THR A 1 100 ? 0.357 -38.719 -11.312 1 96.56 100 THR A C 1
ATOM 806 O O . THR A 1 100 ? -0.54 -38.344 -12.078 1 96.56 100 THR A O 1
ATOM 809 N N . LEU A 1 101 ? 0.579 -38.156 -10.156 1 98.62 101 LEU A N 1
ATOM 810 C CA . LEU A 1 101 ? -0.06 -36.906 -9.789 1 98.62 101 LEU A CA 1
ATOM 811 C C . LEU A 1 101 ? 0.703 -35.719 -10.375 1 98.62 101 LEU A C 1
ATOM 813 O O . LEU A 1 101 ? 1.901 -35.562 -10.125 1 98.62 101 LEU A O 1
ATOM 817 N N . VAL A 1 102 ? 0.002 -34.938 -11.195 1 98.81 102 VAL A N 1
ATOM 818 C CA . VAL A 1 102 ? 0.585 -33.719 -11.758 1 98.81 102 VAL A CA 1
ATOM 819 C C . VAL A 1 102 ? -0.037 -32.5 -11.102 1 98.81 102 VAL A C 1
ATOM 821 O O . VAL A 1 102 ? -1.261 -32.406 -10.969 1 98.81 102 VAL A O 1
ATOM 824 N N . ALA A 1 103 ? 0.814 -31.562 -10.625 1 98.81 103 ALA A N 1
ATOM 825 C CA . ALA A 1 103 ? 0.376 -30.328 -9.961 1 98.81 103 ALA A CA 1
ATOM 826 C C . ALA A 1 103 ? 1.11 -29.109 -10.523 1 98.81 103 ALA A C 1
ATOM 828 O O . ALA A 1 103 ? 2.117 -29.266 -11.219 1 98.81 103 ALA A O 1
ATOM 829 N N . ASP A 1 104 ? 0.613 -27.938 -10.305 1 98.69 104 ASP A N 1
ATOM 830 C CA . ASP A 1 104 ? 1.297 -26.688 -10.586 1 98.69 104 ASP A CA 1
ATOM 831 C C . ASP A 1 104 ? 1.238 -25.75 -9.375 1 98.69 104 ASP A C 1
ATOM 833 O O . ASP A 1 104 ? 0.515 -26.016 -8.414 1 98.69 104 ASP A O 1
ATOM 837 N N . VAL A 1 105 ? 2.088 -24.75 -9.453 1 98.38 105 VAL A N 1
ATOM 838 C CA . VAL A 1 105 ? 2.059 -23.75 -8.406 1 98.38 105 VAL A CA 1
ATOM 839 C C . VAL A 1 105 ? 2.033 -22.344 -9.023 1 98.38 105 VAL A C 1
ATOM 841 O O . VAL A 1 105 ? 2.596 -21.406 -8.469 1 98.38 105 VAL A O 1
ATOM 844 N N . LEU A 1 106 ? 1.469 -22.234 -10.203 1 97.12 106 LEU A N 1
ATOM 845 C CA . LEU A 1 106 ? 1.385 -20.953 -10.906 1 97.12 106 LEU A CA 1
ATOM 846 C C . LEU A 1 106 ? 0.444 -20 -10.18 1 97.12 106 LEU A C 1
ATOM 848 O O . LEU A 1 106 ? -0.419 -20.438 -9.414 1 97.12 106 LEU A O 1
ATOM 852 N N . SER A 1 107 ? 0.559 -18.734 -10.508 1 95.75 107 SER A N 1
ATOM 853 C CA . SER A 1 107 ? -0.244 -17.703 -9.859 1 95.75 107 SER A CA 1
ATOM 854 C C . SER A 1 107 ? -1.58 -17.516 -10.57 1 95.75 107 SER A C 1
ATOM 856 O O . SER A 1 107 ? -2.371 -16.641 -10.195 1 95.75 107 SER A O 1
ATOM 858 N N . VAL A 1 108 ? -1.829 -18.25 -11.586 1 96.75 108 VAL A N 1
ATOM 859 C CA . VAL A 1 108 ? -3.117 -18.375 -12.258 1 96.75 108 VAL A CA 1
ATOM 860 C C . VAL A 1 108 ? -3.561 -19.844 -12.242 1 96.75 108 VAL A C 1
ATOM 862 O O . VAL A 1 108 ? -2.727 -20.75 -12.281 1 96.75 108 VAL A O 1
ATOM 865 N N . LYS A 1 109 ? -4.906 -20.016 -12.234 1 97.88 109 LYS A N 1
ATOM 866 C CA . LYS A 1 109 ? -5.277 -21.391 -11.969 1 97.88 109 LYS A CA 1
ATOM 867 C C . LYS A 1 109 ? -6.141 -21.953 -13.094 1 97.88 109 LYS A C 1
ATOM 869 O O . LYS A 1 109 ? -6.109 -23.156 -13.367 1 97.88 109 LYS A O 1
ATOM 874 N N . GLN A 1 110 ? -6.941 -21.188 -13.789 1 96.75 110 GLN A N 1
ATOM 875 C CA . GLN A 1 110 ? -7.75 -21.719 -14.883 1 96.75 110 GLN A CA 1
ATOM 876 C C . GLN A 1 110 ? -6.871 -22.188 -16.047 1 96.75 110 GLN A C 1
ATOM 878 O O . GLN A 1 110 ? -7.141 -23.219 -16.656 1 96.75 110 GLN A O 1
ATOM 883 N N . PHE A 1 111 ? -5.867 -21.484 -16.297 1 94.81 111 PHE A N 1
ATOM 884 C CA . PHE A 1 111 ? -4.965 -21.766 -17.422 1 94.81 111 PHE A CA 1
ATOM 885 C C . PHE A 1 111 ? -4.285 -23.109 -17.234 1 94.81 111 PHE A C 1
ATOM 887 O O . PHE A 1 111 ? -4.445 -24 -18.078 1 94.81 111 PHE A O 1
ATOM 894 N N . PRO A 1 112 ? -3.576 -23.359 -16.172 1 97.44 112 PRO A N 1
ATOM 895 C CA . PRO A 1 112 ? -2.963 -24.688 -16.016 1 97.44 112 PRO A CA 1
ATOM 896 C C . PRO A 1 112 ? -3.994 -25.812 -15.898 1 97.44 112 PRO A C 1
ATOM 898 O O . PRO A 1 112 ? -3.754 -26.922 -16.375 1 97.44 112 PRO A O 1
ATOM 901 N N . LYS A 1 113 ? -5.094 -25.531 -15.234 1 98 113 LYS A N 1
ATOM 902 C CA . LYS A 1 113 ? -6.156 -26.531 -15.18 1 98 113 LYS A CA 1
ATOM 903 C C . LYS A 1 113 ? -6.547 -27 -16.578 1 98 113 LYS A C 1
ATOM 905 O O . LYS A 1 113 ? -6.574 -28.203 -16.844 1 98 113 LYS A O 1
ATOM 910 N N . GLN A 1 114 ? -6.832 -26.047 -17.422 1 96.62 114 GLN A N 1
ATOM 911 C CA . GLN A 1 114 ? -7.254 -26.375 -18.781 1 96.62 114 GLN A CA 1
ATOM 912 C C . GLN A 1 114 ? -6.133 -27.062 -19.547 1 96.62 114 GLN A C 1
ATOM 914 O O . GLN A 1 114 ? -6.375 -28.031 -20.281 1 96.62 114 GLN A O 1
ATOM 919 N N . LEU A 1 115 ? -5.008 -26.562 -19.406 1 95.62 115 LEU A N 1
ATOM 920 C CA . LEU A 1 115 ? -3.846 -27.125 -20.078 1 95.62 115 LEU A CA 1
ATOM 921 C C . LEU A 1 115 ? -3.623 -28.578 -19.672 1 95.62 115 LEU A C 1
ATOM 923 O O . LEU A 1 115 ? -3.406 -29.438 -20.516 1 95.62 115 LEU A O 1
ATOM 927 N N . PHE A 1 116 ? -3.688 -28.875 -18.406 1 97.94 116 PHE A N 1
ATOM 928 C CA . PHE A 1 116 ? -3.498 -30.234 -17.891 1 97.94 116 PHE A CA 1
ATOM 929 C C . PHE A 1 116 ? -4.586 -31.156 -18.422 1 97.94 116 PHE A C 1
ATOM 931 O O . PHE A 1 116 ? -4.297 -32.281 -18.875 1 97.94 116 PHE A O 1
ATOM 938 N N . LEU A 1 117 ? -5.785 -30.719 -18.359 1 97.44 117 LEU A N 1
ATOM 939 C CA . LEU A 1 117 ? -6.918 -31.531 -18.797 1 97.44 117 LEU A CA 1
ATOM 940 C C . LEU A 1 117 ? -6.812 -31.859 -20.281 1 97.44 117 LEU A C 1
ATOM 942 O O . LEU A 1 117 ? -7.215 -32.938 -20.719 1 97.44 117 LEU A O 1
ATOM 946 N N . GLN A 1 118 ? -6.266 -30.906 -21.016 1 96 118 GLN A N 1
ATOM 947 C CA . GLN A 1 118 ? -6.18 -31.062 -22.453 1 96 118 GLN A CA 1
ATOM 948 C C . GLN A 1 118 ? -4.98 -31.938 -22.844 1 96 118 GLN A C 1
ATOM 950 O O . GLN A 1 118 ? -5.059 -32.719 -23.781 1 96 118 GLN A O 1
ATOM 955 N N . ARG A 1 119 ? -3.898 -31.797 -22.125 1 95.69 119 ARG A N 1
ATOM 956 C CA . ARG A 1 119 ? -2.633 -32.312 -22.625 1 95.69 119 ARG A CA 1
ATOM 957 C C . ARG A 1 119 ? -2.242 -33.594 -21.906 1 95.69 119 ARG A C 1
ATOM 959 O O . ARG A 1 119 ? -1.482 -34.406 -22.453 1 95.69 119 ARG A O 1
ATOM 966 N N . LEU A 1 120 ? -2.734 -33.844 -20.75 1 96.81 120 LEU A N 1
ATOM 967 C CA . LEU A 1 120 ? -2.328 -35 -19.984 1 96.81 120 LEU A CA 1
ATOM 968 C C . LEU A 1 120 ? -3.264 -36.188 -20.266 1 96.81 120 LEU A C 1
ATOM 970 O O . LEU A 1 120 ? -4.469 -36 -20.438 1 96.81 120 LEU A O 1
ATOM 974 N N . PRO A 1 121 ? -2.68 -37.375 -20.266 1 95.75 121 PRO A N 1
ATOM 975 C CA . PRO A 1 121 ? -3.539 -38.531 -20.375 1 95.75 121 PRO A CA 1
ATOM 976 C C . PRO A 1 121 ? -4.625 -38.594 -19.312 1 95.75 121 PRO A C 1
ATOM 978 O O . PRO A 1 121 ? -4.434 -38.062 -18.203 1 95.75 121 PRO A O 1
ATOM 981 N N . ASP A 1 122 ? -5.711 -39.281 -19.484 1 95.31 122 ASP A N 1
ATOM 982 C CA . ASP A 1 122 ? -6.91 -39.312 -18.656 1 95.31 122 ASP A CA 1
ATOM 983 C C . ASP A 1 122 ? -6.641 -40 -17.312 1 95.31 122 ASP A C 1
ATOM 985 O O . ASP A 1 122 ? -7.332 -39.75 -16.328 1 95.31 122 ASP A O 1
ATOM 989 N N . ASP A 1 123 ? -5.664 -40.812 -17.297 1 95.5 123 ASP A N 1
ATOM 990 C CA . ASP A 1 123 ? -5.43 -41.594 -16.094 1 95.5 123 ASP A CA 1
ATOM 991 C C . ASP A 1 123 ? -4.555 -40.844 -15.102 1 95.5 123 ASP A C 1
ATOM 993 O O . ASP A 1 123 ? -4.359 -41.25 -13.961 1 95.5 123 ASP A O 1
ATOM 997 N N . PHE A 1 124 ? -4.023 -39.75 -15.523 1 97.44 124 PHE A N 1
ATOM 998 C CA . PHE A 1 124 ? -3.213 -38.938 -14.625 1 97.44 124 PHE A CA 1
ATOM 999 C C . PHE A 1 124 ? -4.094 -38.188 -13.617 1 97.44 124 PHE A C 1
ATOM 1001 O O . PHE A 1 124 ? -5.195 -37.75 -13.953 1 97.44 124 PHE A O 1
ATOM 1008 N N . ASP A 1 125 ? -3.65 -38.094 -12.406 1 98.44 125 ASP A N 1
ATOM 1009 C CA . ASP A 1 125 ? -4.281 -37.188 -11.422 1 98.44 125 ASP A CA 1
ATOM 1010 C C . ASP A 1 125 ? -3.785 -35.75 -11.578 1 98.44 125 ASP A C 1
ATOM 1012 O O . ASP A 1 125 ? -2.627 -35.531 -11.93 1 98.44 125 ASP A O 1
ATOM 1016 N N . ILE A 1 126 ? -4.707 -34.781 -11.328 1 98.75 126 ILE A N 1
ATOM 1017 C CA . ILE A 1 126 ? -4.395 -33.375 -11.523 1 98.75 126 ILE A CA 1
ATOM 1018 C C . ILE A 1 126 ? -4.773 -32.562 -10.273 1 98.75 126 ILE A C 1
ATOM 1020 O O . ILE A 1 126 ? -5.91 -32.656 -9.805 1 98.75 126 ILE A O 1
ATOM 1024 N N . LEU A 1 127 ? -3.863 -31.875 -9.734 1 98.81 127 LEU A N 1
ATOM 1025 C CA . LEU A 1 127 ? -4.035 -30.984 -8.602 1 98.81 127 LEU A CA 1
ATOM 1026 C C . LEU A 1 127 ? -3.492 -29.594 -8.914 1 98.81 127 LEU A C 1
ATOM 1028 O O . LEU A 1 127 ? -2.326 -29.453 -9.289 1 98.81 127 LEU A O 1
ATOM 1032 N N . CYS A 1 128 ? -4.301 -28.562 -8.82 1 98.81 128 CYS A N 1
ATOM 1033 C CA . CYS A 1 128 ? -3.838 -27.188 -8.992 1 98.81 128 CYS A CA 1
ATOM 1034 C C . CYS A 1 128 ? -3.602 -26.516 -7.645 1 98.81 128 CYS A C 1
ATOM 1036 O O . CYS A 1 128 ? -4.492 -26.5 -6.797 1 98.81 128 CYS A O 1
ATOM 1038 N N . LEU A 1 129 ? -2.383 -25.984 -7.477 1 98.44 129 LEU A N 1
ATOM 1039 C CA . LEU A 1 129 ? -1.979 -25.359 -6.223 1 98.44 129 LEU A CA 1
ATOM 1040 C C . LEU A 1 129 ? -1.518 -23.922 -6.457 1 98.44 129 LEU A C 1
ATOM 1042 O O . LEU A 1 129 ? -0.932 -23.625 -7.496 1 98.44 129 LEU A O 1
ATOM 1046 N N . HIS A 1 130 ? -1.786 -23.094 -5.48 1 98.31 130 HIS A N 1
ATOM 1047 C CA . HIS A 1 130 ? -1.182 -21.781 -5.445 1 98.31 130 HIS A CA 1
ATOM 1048 C C . HIS A 1 130 ? -0.819 -21.375 -4.023 1 98.31 130 HIS A C 1
ATOM 1050 O O . HIS A 1 130 ? -1.659 -20.844 -3.291 1 98.31 130 HIS A O 1
ATOM 1056 N N . PRO A 1 131 ? 0.461 -21.656 -3.641 1 97.31 131 PRO A N 1
ATOM 1057 C CA . PRO A 1 131 ? 0.904 -20.953 -2.434 1 97.31 131 PRO A CA 1
ATOM 1058 C C . PRO A 1 131 ? 0.838 -19.438 -2.572 1 97.31 131 PRO A C 1
ATOM 1060 O O . PRO A 1 131 ? 1.532 -18.859 -3.414 1 97.31 131 PRO A O 1
ATOM 1063 N N . MET A 1 132 ? 0.091 -18.828 -1.801 1 95.31 132 MET A N 1
ATOM 1064 C CA . MET A 1 132 ? -0.069 -17.375 -1.872 1 95.31 132 MET A CA 1
ATOM 1065 C C . MET A 1 132 ? 1.078 -16.656 -1.162 1 95.31 132 MET A C 1
ATOM 1067 O O . MET A 1 132 ? 0.869 -15.641 -0.504 1 95.31 132 MET A O 1
ATOM 1071 N N . PHE A 1 133 ? 2.123 -17.219 -1.139 1 92.69 133 PHE A N 1
ATOM 1072 C CA . PHE A 1 133 ? 3.381 -16.734 -0.583 1 92.69 133 PHE A CA 1
ATOM 1073 C C . PHE A 1 133 ? 4.562 -17.234 -1.405 1 92.69 133 PHE A C 1
ATOM 1075 O O . PHE A 1 133 ? 4.41 -18.141 -2.236 1 92.69 133 PHE A O 1
ATOM 1082 N N . GLY A 1 134 ? 5.703 -16.625 -1.207 1 91.5 134 GLY A N 1
ATOM 1083 C CA . GLY A 1 134 ? 6.918 -17 -1.92 1 91.5 134 GLY A CA 1
ATOM 1084 C C . GLY A 1 134 ? 8.164 -16.891 -1.065 1 91.5 134 GLY A C 1
ATOM 1085 O O . GLY A 1 134 ? 8.086 -16.922 0.165 1 91.5 134 GLY A O 1
ATOM 1086 N N . PRO A 1 135 ? 9.281 -16.859 -1.74 1 91.19 135 PRO A N 1
ATOM 1087 C CA . PRO A 1 135 ? 10.562 -16.891 -1.031 1 91.19 135 PRO A CA 1
ATOM 1088 C C . PRO A 1 135 ? 10.695 -15.773 0.001 1 91.19 135 PRO A C 1
ATOM 1090 O O . PRO A 1 135 ? 11.258 -15.992 1.079 1 91.19 135 PRO A O 1
ATOM 1093 N N . ASP A 1 136 ? 10.109 -14.602 -0.259 1 86.75 136 ASP A N 1
ATOM 1094 C CA . ASP A 1 136 ? 10.227 -13.477 0.667 1 86.75 136 ASP A CA 1
ATOM 1095 C C . ASP A 1 136 ? 9.219 -13.594 1.803 1 86.75 136 ASP A C 1
ATOM 1097 O O . ASP A 1 136 ? 9.586 -13.547 2.979 1 86.75 136 ASP A O 1
ATOM 1101 N N . SER A 1 137 ? 8.023 -13.781 1.521 1 85.69 137 SER A N 1
ATOM 1102 C CA . SER A 1 137 ? 6.953 -13.805 2.516 1 85.69 137 SER A CA 1
ATOM 1103 C C . SER A 1 137 ? 6.953 -15.117 3.297 1 85.69 137 SER A C 1
ATOM 1105 O O . SER A 1 137 ? 6.402 -15.188 4.398 1 85.69 137 SER A O 1
ATOM 1107 N N . GLY A 1 138 ? 7.578 -16.219 2.707 1 89.56 138 GLY A N 1
ATOM 1108 C CA . GLY A 1 138 ? 7.609 -17.516 3.355 1 89.56 138 GLY A CA 1
ATOM 1109 C C . GLY A 1 138 ? 9 -17.922 3.805 1 89.56 138 GLY A C 1
ATOM 1110 O O . GLY A 1 138 ? 9.266 -19.109 4.016 1 89.56 138 GLY A O 1
ATOM 1111 N N . LYS A 1 139 ? 9.898 -17.016 3.822 1 86.88 139 LYS A N 1
ATOM 1112 C CA . LYS A 1 139 ? 11.289 -17.297 4.168 1 86.88 139 LYS A CA 1
ATOM 1113 C C . LYS A 1 139 ? 11.391 -17.938 5.547 1 86.88 139 LYS A C 1
ATOM 1115 O O . LYS A 1 139 ? 12.164 -18.891 5.746 1 86.88 139 LYS A O 1
ATOM 1120 N N . GLY A 1 140 ? 10.602 -17.609 6.48 1 88.88 140 GLY A N 1
ATOM 1121 C CA . GLY A 1 140 ? 10.664 -18.141 7.828 1 88.88 140 GLY A CA 1
ATOM 1122 C C . GLY A 1 140 ? 9.648 -19.234 8.086 1 88.88 140 GLY A C 1
ATOM 1123 O O . GLY A 1 140 ? 9.977 -20.422 8.039 1 88.88 140 GLY A O 1
ATOM 1124 N N . THR A 1 141 ? 8.477 -18.891 8.219 1 94.19 141 THR A N 1
ATOM 1125 C CA . THR A 1 141 ? 7.41 -19.828 8.562 1 94.19 141 THR A CA 1
ATOM 1126 C C . THR A 1 141 ? 6.289 -19.766 7.527 1 94.19 141 THR A C 1
ATOM 1128 O O . THR A 1 141 ? 6.07 -18.734 6.906 1 94.19 141 THR A O 1
ATOM 1131 N N . TRP A 1 142 ? 5.723 -20.938 7.32 1 96 142 TRP A N 1
ATOM 1132 C CA . TRP A 1 142 ? 4.551 -21 6.453 1 96 142 TRP A CA 1
ATOM 1133 C C . TRP A 1 142 ? 3.264 -20.953 7.27 1 96 142 TRP A C 1
ATOM 1135 O O . TRP A 1 142 ? 2.168 -21.078 6.719 1 96 142 TRP A O 1
ATOM 1145 N N . LYS A 1 143 ? 3.439 -20.703 8.539 1 95.5 143 LYS A N 1
ATOM 1146 C CA . LYS A 1 143 ? 2.287 -20.719 9.438 1 95.5 143 LYS A CA 1
ATOM 1147 C C . LYS A 1 143 ? 1.27 -19.656 9.023 1 95.5 143 LYS A C 1
ATOM 1149 O O . LYS A 1 143 ? 1.628 -18.484 8.805 1 95.5 143 LYS A O 1
ATOM 1154 N N . ALA A 1 144 ? 0.068 -20.062 8.797 1 93.25 144 ALA A N 1
ATOM 1155 C CA . ALA A 1 144 ? -1.117 -19.25 8.547 1 93.25 144 ALA A CA 1
ATOM 1156 C C . ALA A 1 144 ? -1.077 -18.641 7.148 1 93.25 144 ALA A C 1
ATOM 1158 O O . ALA A 1 144 ? -1.961 -17.859 6.781 1 93.25 144 ALA A O 1
ATOM 1159 N N . LEU A 1 145 ? -0.051 -18.969 6.398 1 94.31 145 LEU A N 1
ATOM 1160 C CA . LEU A 1 145 ? -0.02 -18.516 5.016 1 94.31 145 LEU A CA 1
ATOM 1161 C C . LEU A 1 145 ? -0.951 -19.359 4.145 1 94.31 145 LEU A C 1
ATOM 1163 O O . LEU A 1 145 ? -1.006 -20.578 4.285 1 94.31 145 LEU A O 1
ATOM 1167 N N . PRO A 1 146 ? -1.664 -18.75 3.32 1 95.88 146 PRO A N 1
ATOM 1168 C CA . PRO A 1 146 ? -2.701 -19.484 2.582 1 95.88 146 PRO A CA 1
ATOM 1169 C C . PRO A 1 146 ? -2.137 -20.312 1.438 1 95.88 146 PRO A C 1
ATOM 1171 O O . PRO A 1 146 ? -1.281 -19.844 0.685 1 95.88 146 PRO A O 1
ATOM 1174 N N . LEU A 1 147 ? -2.559 -21.531 1.319 1 97.88 147 LEU A N 1
ATOM 1175 C CA . LEU A 1 147 ? -2.393 -22.406 0.157 1 97.88 147 LEU A CA 1
ATOM 1176 C C . LEU A 1 147 ? -3.74 -22.703 -0.49 1 97.88 147 LEU A C 1
ATOM 1178 O O . LEU A 1 147 ? -4.609 -23.312 0.135 1 97.88 147 LEU A O 1
ATOM 1182 N N . VAL A 1 148 ? -3.861 -22.266 -1.68 1 98.31 148 VAL A N 1
ATOM 1183 C CA . VAL A 1 148 ? -5.074 -22.578 -2.43 1 98.31 148 VAL A CA 1
ATOM 1184 C C . VAL A 1 148 ? -4.887 -23.859 -3.225 1 98.31 148 VAL A C 1
ATOM 1186 O O . VAL A 1 148 ? -3.816 -24.094 -3.791 1 98.31 148 VAL A O 1
ATOM 1189 N N . TYR A 1 149 ? -5.926 -24.688 -3.26 1 98.69 149 TYR A N 1
ATOM 1190 C CA . TYR A 1 149 ? -5.82 -25.891 -4.074 1 98.69 149 TYR A CA 1
ATOM 1191 C C . TYR A 1 149 ? -7.18 -26.297 -4.641 1 98.69 149 TYR A C 1
ATOM 1193 O O . TYR A 1 149 ? -8.219 -25.938 -4.086 1 98.69 149 TYR A O 1
ATOM 1201 N N . ASP A 1 150 ? -7.137 -26.906 -5.727 1 98.75 150 ASP A N 1
ATOM 1202 C CA . ASP A 1 150 ? -8.281 -27.484 -6.43 1 98.75 150 ASP A CA 1
ATOM 1203 C C . ASP A 1 150 ? -7.977 -28.891 -6.922 1 98.75 150 ASP A C 1
ATOM 1205 O O . ASP A 1 150 ? -7.094 -29.078 -7.762 1 98.75 150 ASP A O 1
ATOM 1209 N N . LYS A 1 151 ? -8.672 -29.922 -6.312 1 98.56 151 LYS A N 1
ATOM 1210 C CA . LYS A 1 151 ? -8.555 -31.297 -6.801 1 98.56 151 LYS A CA 1
ATOM 1211 C C . LYS A 1 151 ? -9.312 -31.484 -8.117 1 98.56 151 LYS A C 1
ATOM 1213 O O . LYS A 1 151 ? -10.469 -31.906 -8.117 1 98.56 151 LYS A O 1
ATOM 1218 N N . VAL A 1 152 ? -8.656 -31.281 -9.195 1 98.56 152 VAL A N 1
ATOM 1219 C CA . VAL A 1 152 ? -9.266 -31.172 -10.516 1 98.56 152 VAL A CA 1
ATOM 1220 C C . VAL A 1 152 ? -9.664 -32.562 -11.016 1 98.56 152 VAL A C 1
ATOM 1222 O O . VAL A 1 152 ? -10.758 -32.719 -11.562 1 98.56 152 VAL A O 1
ATOM 1225 N N . ARG A 1 153 ? -8.727 -33.531 -10.93 1 98.19 153 ARG A N 1
ATOM 1226 C CA . ARG A 1 153 ? -8.945 -34.938 -11.328 1 98.19 153 ARG A CA 1
ATOM 1227 C C . ARG A 1 153 ? -8.156 -35.875 -10.445 1 98.19 153 ARG A C 1
ATOM 1229 O O . ARG A 1 153 ? -6.922 -35.844 -10.43 1 98.19 153 ARG A O 1
ATOM 1236 N N . VAL A 1 154 ? -8.922 -36.75 -9.711 1 97.38 154 VAL A N 1
ATOM 1237 C CA . VAL A 1 154 ? -8.289 -37.75 -8.875 1 97.38 154 VAL A CA 1
ATOM 1238 C C . VAL A 1 154 ? -9.016 -39.094 -9.047 1 97.38 154 VAL A C 1
ATOM 1240 O O . VAL A 1 154 ? -10.234 -39.188 -8.875 1 97.38 154 VAL A O 1
ATOM 1243 N N . GLY A 1 155 ? -8.297 -40.062 -9.398 1 95.31 155 GLY A N 1
ATOM 1244 C CA . GLY A 1 155 ? -8.883 -41.406 -9.57 1 95.31 155 GLY A CA 1
ATOM 1245 C C . GLY A 1 155 ? -9.547 -41.938 -8.312 1 95.31 155 GLY A C 1
ATOM 1246 O O . GLY A 1 155 ? -9.305 -41.406 -7.219 1 95.31 155 GLY A O 1
ATOM 1247 N N . ASP A 1 156 ? -10.266 -42.969 -8.383 1 93.38 156 ASP A N 1
ATOM 1248 C CA . ASP A 1 156 ? -11.117 -43.469 -7.305 1 93.38 156 ASP A CA 1
ATOM 1249 C C . ASP A 1 156 ? -10.336 -44.375 -6.352 1 93.38 156 ASP A C 1
ATOM 1251 O O . ASP A 1 156 ? -10.789 -44.656 -5.238 1 93.38 156 ASP A O 1
ATOM 1255 N N . GLU A 1 157 ? -9.188 -44.812 -6.758 1 94.94 157 GLU A N 1
ATOM 1256 C CA . GLU A 1 157 ? -8.398 -45.688 -5.898 1 94.94 157 GLU A CA 1
ATOM 1257 C C . GLU A 1 157 ? -7.918 -44.938 -4.652 1 94.94 157 GLU A C 1
ATOM 1259 O O . GLU A 1 157 ? -7.496 -43.781 -4.734 1 94.94 157 GLU A O 1
ATOM 1264 N N . GLN A 1 158 ? -7.938 -45.625 -3.578 1 94.31 158 GLN A N 1
ATOM 1265 C CA . GLN A 1 158 ? -7.547 -45.031 -2.305 1 94.31 158 GLN A CA 1
ATOM 1266 C C . GLN A 1 158 ? -6.094 -44.562 -2.338 1 94.31 158 GLN A C 1
ATOM 1268 O O . GLN A 1 158 ? -5.762 -43.5 -1.772 1 94.31 158 GLN A O 1
ATOM 1273 N N . SER A 1 159 ? -5.242 -45.312 -2.949 1 93.44 159 SER A N 1
ATOM 1274 C CA . SER A 1 159 ? -3.83 -44.969 -3.021 1 93.44 159 SER A CA 1
ATOM 1275 C C . SER A 1 159 ? -3.631 -43.625 -3.717 1 93.44 159 SER A C 1
ATOM 1277 O O . SER A 1 159 ? -2.727 -42.875 -3.365 1 93.44 159 SER A O 1
ATOM 1279 N N . ARG A 1 160 ? -4.426 -43.312 -4.699 1 95.56 160 ARG A N 1
ATOM 1280 C CA . ARG A 1 160 ? -4.363 -42.031 -5.43 1 95.56 160 ARG A CA 1
ATOM 1281 C C . ARG A 1 160 ? -4.832 -40.875 -4.562 1 95.56 160 ARG A C 1
ATOM 1283 O O . ARG A 1 160 ? -4.199 -39.812 -4.539 1 95.56 160 ARG A O 1
ATOM 1290 N N . ARG A 1 161 ? -5.859 -41.125 -3.83 1 95.94 161 ARG A N 1
ATOM 1291 C CA . ARG A 1 161 ? -6.355 -40.094 -2.895 1 95.94 161 ARG A CA 1
ATOM 1292 C C . ARG A 1 161 ? -5.34 -39.844 -1.786 1 95.94 161 ARG A C 1
ATOM 1294 O O . ARG A 1 161 ? -5.133 -38.688 -1.387 1 95.94 161 ARG A O 1
ATOM 1301 N N . ASP A 1 162 ? -4.777 -40.875 -1.376 1 95.5 162 ASP A N 1
ATOM 1302 C CA . ASP A 1 162 ? -3.76 -40.75 -0.337 1 95.5 162 ASP A CA 1
ATOM 1303 C C . ASP A 1 162 ? -2.574 -39.906 -0.821 1 95.5 162 ASP A C 1
ATOM 1305 O O . ASP A 1 162 ? -2 -39.156 -0.054 1 95.5 162 ASP A O 1
ATOM 1309 N N . ARG A 1 163 ? -2.162 -40.125 -2.039 1 96.38 163 ARG A N 1
ATOM 1310 C CA . ARG A 1 163 ? -1.042 -39.375 -2.604 1 96.38 163 ARG A CA 1
ATOM 1311 C C . ARG A 1 163 ? -1.338 -37.875 -2.631 1 96.38 163 ARG A C 1
ATOM 1313 O O . ARG A 1 163 ? -0.48 -37.062 -2.281 1 96.38 163 ARG A O 1
ATOM 1320 N N . VAL A 1 164 ? -2.545 -37.531 -3.004 1 97.75 164 VAL A N 1
ATOM 1321 C CA . VAL A 1 164 ? -2.975 -36.125 -3.014 1 97.75 164 VAL A CA 1
ATOM 1322 C C . VAL A 1 164 ? -2.973 -35.562 -1.591 1 97.75 164 VAL A C 1
ATOM 1324 O O . VAL A 1 164 ? -2.436 -34.5 -1.339 1 97.75 164 VAL A O 1
ATOM 1327 N N . ASP A 1 165 ? -3.49 -36.312 -0.707 1 96.81 165 ASP A N 1
ATOM 1328 C CA . ASP A 1 165 ? -3.568 -35.875 0.687 1 96.81 165 ASP A CA 1
ATOM 1329 C C . ASP A 1 165 ? -2.176 -35.75 1.298 1 96.81 165 ASP A C 1
ATOM 1331 O O . ASP A 1 165 ? -1.943 -34.875 2.131 1 96.81 165 ASP A O 1
ATOM 1335 N N . ASN A 1 166 ? -1.352 -36.656 0.898 1 96.69 166 ASN A N 1
ATOM 1336 C CA . ASN A 1 166 ? 0.018 -36.594 1.395 1 96.69 166 ASN A CA 1
ATOM 1337 C C . ASN A 1 166 ? 0.717 -35.312 0.947 1 96.69 166 ASN A C 1
ATOM 1339 O O . ASN A 1 166 ? 1.391 -34.656 1.744 1 96.69 166 ASN A O 1
ATOM 1343 N N . LEU A 1 167 ? 0.578 -34.938 -0.309 1 98 167 LEU A N 1
ATOM 1344 C CA . LEU A 1 167 ? 1.179 -33.688 -0.793 1 98 167 LEU A CA 1
ATOM 1345 C C . LEU A 1 167 ? 0.601 -32.5 -0.063 1 98 167 LEU A C 1
ATOM 1347 O O . LEU A 1 167 ? 1.347 -31.641 0.425 1 98 167 LEU A O 1
ATOM 1351 N N . LEU A 1 168 ? -0.7 -32.438 0.04 1 98.19 168 LEU A N 1
ATOM 1352 C CA . LEU A 1 168 ? -1.364 -31.344 0.744 1 98.19 168 LEU A CA 1
ATOM 1353 C C . LEU A 1 168 ? -0.975 -31.328 2.219 1 98.19 168 LEU A C 1
ATOM 1355 O O . LEU A 1 168 ? -0.869 -30.266 2.828 1 98.19 168 LEU A O 1
ATOM 1359 N N . GLY A 1 169 ? -0.765 -32.5 2.715 1 97.19 169 GLY A N 1
ATOM 1360 C CA . GLY A 1 169 ? -0.386 -32.656 4.113 1 97.19 169 GLY A CA 1
ATOM 1361 C C . GLY A 1 169 ? 0.938 -32 4.445 1 97.19 169 GLY A C 1
ATOM 1362 O O . GLY A 1 169 ? 1.134 -31.516 5.566 1 97.19 169 GLY A O 1
ATOM 1363 N N . ILE A 1 170 ? 1.836 -31.969 3.477 1 97.06 170 ILE A N 1
ATOM 1364 C CA . ILE A 1 170 ? 3.115 -31.297 3.701 1 97.06 170 ILE A CA 1
ATOM 1365 C C . ILE A 1 170 ? 2.879 -29.844 4.055 1 97.06 170 ILE A C 1
ATOM 1367 O O . ILE A 1 170 ? 3.447 -29.328 5.02 1 97.06 170 ILE A O 1
ATOM 1371 N N . PHE A 1 171 ? 2.031 -29.156 3.289 1 97.81 171 PHE A N 1
ATOM 1372 C CA . PHE A 1 171 ? 1.715 -27.75 3.514 1 97.81 171 PHE A CA 1
ATOM 1373 C C . PHE A 1 171 ? 0.936 -27.562 4.809 1 97.81 171 PHE A C 1
ATOM 1375 O O . PHE A 1 171 ? 1.195 -26.641 5.57 1 97.81 171 PHE A O 1
ATOM 1382 N N . ALA A 1 172 ? 0.02 -28.453 5.07 1 97.44 172 ALA A N 1
ATOM 1383 C CA . ALA A 1 172 ? -0.769 -28.391 6.297 1 97.44 172 ALA A CA 1
ATOM 1384 C C . ALA A 1 172 ? 0.119 -28.547 7.527 1 97.44 172 ALA A C 1
ATOM 1386 O O . ALA A 1 172 ? -0.039 -27.812 8.508 1 97.44 172 ALA A O 1
ATOM 1387 N N . ASP A 1 173 ? 0.99 -29.438 7.438 1 95.62 173 ASP A N 1
ATOM 1388 C CA . ASP A 1 173 ? 1.891 -29.703 8.555 1 95.62 173 ASP A CA 1
ATOM 1389 C C . ASP A 1 173 ? 2.809 -28.516 8.812 1 95.62 173 ASP A C 1
ATOM 1391 O O . ASP A 1 173 ? 3.219 -28.266 9.953 1 95.62 173 ASP A O 1
ATOM 1395 N N . GLU A 1 174 ? 3.119 -27.797 7.742 1 96.44 174 GLU A N 1
ATOM 1396 C CA . GLU A 1 174 ? 3.928 -26.594 7.867 1 96.44 174 GLU A CA 1
ATOM 1397 C C . GLU A 1 174 ? 3.107 -25.438 8.438 1 96.44 174 GLU A C 1
ATOM 1399 O O . GLU A 1 174 ? 3.645 -24.359 8.711 1 96.44 174 GLU A O 1
ATOM 1404 N N . GLY A 1 175 ? 1.825 -25.609 8.555 1 96.69 175 GLY A N 1
ATOM 1405 C CA . GLY A 1 175 ? 0.981 -24.641 9.227 1 96.69 175 GLY A CA 1
ATOM 1406 C C . GLY A 1 175 ? 0.205 -23.766 8.258 1 96.69 175 GLY A C 1
ATOM 1407 O O . GLY A 1 175 ? -0.439 -22.797 8.664 1 96.69 175 GLY A O 1
ATOM 1408 N N . CYS A 1 176 ? 0.227 -24.078 7.02 1 97.06 176 CYS A N 1
ATOM 1409 C CA . CYS A 1 176 ? -0.482 -23.281 6.031 1 97.06 176 CYS A CA 1
ATOM 1410 C C . CYS A 1 176 ? -1.982 -23.281 6.297 1 97.06 176 CYS A C 1
ATOM 1412 O O . CYS A 1 176 ? -2.529 -24.297 6.758 1 97.06 176 CYS A O 1
ATOM 1414 N N . ARG A 1 177 ? -2.604 -22.203 6.051 1 96.81 177 ARG A N 1
ATOM 1415 C CA . ARG A 1 177 ? -4.059 -22.188 5.941 1 96.81 177 ARG A CA 1
ATOM 1416 C C . ARG A 1 177 ? -4.512 -22.781 4.609 1 96.81 177 ARG A C 1
ATOM 1418 O O . ARG A 1 177 ? -4.312 -22.172 3.555 1 96.81 177 ARG A O 1
ATOM 1425 N N . MET A 1 178 ? -5.141 -23.938 4.727 1 97.69 178 MET A N 1
ATOM 1426 C CA . MET A 1 178 ? -5.543 -24.656 3.527 1 97.69 178 MET A CA 1
ATOM 1427 C C . MET A 1 178 ? -6.863 -24.125 2.98 1 97.69 178 MET A C 1
ATOM 1429 O O . MET A 1 178 ? -7.867 -24.094 3.691 1 97.69 178 MET A O 1
ATOM 1433 N N . VAL A 1 179 ? -6.879 -23.672 1.737 1 97.81 179 VAL A N 1
ATOM 1434 C CA . VAL A 1 179 ? -8.078 -23.078 1.149 1 97.81 179 VAL A CA 1
ATOM 1435 C C . VAL A 1 179 ? -8.469 -23.844 -0.113 1 97.81 179 VAL A C 1
ATOM 1437 O O . VAL A 1 179 ? -7.84 -23.672 -1.164 1 97.81 179 VAL A O 1
ATOM 1440 N N . GLU A 1 180 ? -9.508 -24.641 0.013 1 98 180 GLU A N 1
ATOM 1441 C CA . GLU A 1 180 ? -10.023 -25.344 -1.156 1 98 180 GLU A CA 1
ATOM 1442 C C . GLU A 1 180 ? -11.023 -24.469 -1.922 1 98 180 GLU A C 1
ATOM 1444 O O . GLU A 1 180 ? -12.016 -24.016 -1.356 1 98 180 GLU A O 1
ATOM 1449 N N . MET A 1 181 ? -10.711 -24.234 -3.172 1 97.69 181 MET A N 1
ATOM 1450 C CA . MET A 1 181 ? -11.625 -23.484 -4.027 1 97.69 181 MET A CA 1
ATOM 1451 C C . MET A 1 181 ? -11.391 -23.828 -5.5 1 97.69 181 MET A C 1
ATOM 1453 O O . MET A 1 181 ? -10.336 -24.359 -5.855 1 97.69 181 MET A O 1
ATOM 1457 N N . SER A 1 182 ? -12.352 -23.547 -6.348 1 98.06 182 SER A N 1
ATOM 1458 C CA . SER A 1 182 ? -12.203 -23.797 -7.777 1 98.06 182 SER A CA 1
ATOM 1459 C C . SER A 1 182 ? -11.156 -22.875 -8.391 1 98.06 182 SER A C 1
ATOM 1461 O O . SER A 1 182 ? -10.898 -21.781 -7.875 1 98.06 182 SER A O 1
ATOM 1463 N N . CYS A 1 183 ? -10.633 -23.297 -9.461 1 98.19 183 CYS A N 1
ATOM 1464 C CA . CYS A 1 183 ? -9.656 -22.5 -10.195 1 98.19 183 CYS A CA 1
ATOM 1465 C C . CYS A 1 183 ? -10.273 -21.188 -10.672 1 98.19 183 CYS A C 1
ATOM 1467 O O . CYS A 1 183 ? -9.617 -20.141 -10.664 1 98.19 183 CYS A O 1
ATOM 1469 N N . GLU A 1 184 ? -11.523 -21.219 -11.07 1 96.44 184 GLU A N 1
ATOM 1470 C CA . GLU A 1 184 ? -12.25 -20.031 -11.516 1 96.44 184 GLU A CA 1
ATOM 1471 C C . GLU A 1 184 ? -12.406 -19.016 -10.383 1 96.44 184 GLU A C 1
ATOM 1473 O O . GLU A 1 184 ? -12.164 -17.828 -10.57 1 96.44 184 GLU A O 1
ATOM 1478 N N . GLU A 1 185 ? -12.789 -19.531 -9.258 1 96.69 185 GLU A N 1
ATOM 1479 C CA . GLU A 1 185 ? -12.953 -18.656 -8.094 1 96.69 185 GLU A CA 1
ATOM 1480 C C . GLU A 1 185 ? -11.609 -18.078 -7.648 1 96.69 185 GLU A C 1
ATOM 1482 O O . GLU A 1 185 ? -11.523 -16.906 -7.289 1 96.69 185 GLU A O 1
ATOM 1487 N N . HIS A 1 186 ? -10.625 -18.875 -7.66 1 97.38 186 HIS A N 1
ATOM 1488 C CA . HIS A 1 186 ? -9.273 -18.406 -7.367 1 97.38 186 HIS A CA 1
ATOM 1489 C C . HIS A 1 186 ? -8.891 -17.219 -8.258 1 97.38 186 HIS A C 1
ATOM 1491 O O . HIS A 1 186 ? -8.461 -16.188 -7.766 1 97.38 186 HIS A O 1
ATOM 1497 N N . ASP A 1 187 ? -9.047 -17.406 -9.539 1 96.5 187 ASP A N 1
ATOM 1498 C CA . ASP A 1 187 ? -8.602 -16.391 -10.484 1 96.5 187 ASP A CA 1
ATOM 1499 C C . ASP A 1 187 ? -9.406 -15.094 -10.32 1 96.5 187 ASP A C 1
ATOM 1501 O O . ASP A 1 187 ? -8.875 -14 -10.508 1 96.5 187 ASP A O 1
ATOM 1505 N N . ARG A 1 188 ? -10.641 -15.188 -9.984 1 94.56 188 ARG A N 1
ATOM 1506 C CA . ARG A 1 188 ? -11.461 -14.016 -9.711 1 94.56 188 ARG A CA 1
ATOM 1507 C C . ARG A 1 188 ? -10.906 -13.227 -8.523 1 94.56 188 ARG A C 1
ATOM 1509 O O . ARG A 1 188 ? -10.672 -12.016 -8.625 1 94.56 188 ARG A O 1
ATOM 1516 N N . GLN A 1 189 ? -10.648 -13.914 -7.457 1 94.12 189 GLN A N 1
ATOM 1517 C CA . GLN A 1 189 ? -10.156 -13.258 -6.25 1 94.12 189 GLN A CA 1
ATOM 1518 C C . GLN A 1 189 ? -8.734 -12.734 -6.453 1 94.12 189 GLN A C 1
ATOM 1520 O O . GLN A 1 189 ? -8.398 -11.641 -6 1 94.12 189 GLN A O 1
ATOM 1525 N N . ALA A 1 190 ? -7.93 -13.547 -7.148 1 94.31 190 ALA A N 1
ATOM 1526 C CA . ALA A 1 190 ? -6.523 -13.195 -7.336 1 94.31 190 ALA A CA 1
ATOM 1527 C C . ALA A 1 190 ? -6.383 -11.953 -8.219 1 94.31 190 ALA A C 1
ATOM 1529 O O . ALA A 1 190 ? -5.457 -11.156 -8.039 1 94.31 190 ALA A O 1
ATOM 1530 N N . ALA A 1 191 ? -7.273 -11.789 -9.164 1 93.06 191 ALA A N 1
ATOM 1531 C CA . ALA A 1 191 ? -7.254 -10.578 -9.984 1 93.06 191 ALA A CA 1
ATOM 1532 C C . ALA A 1 191 ? -7.461 -9.336 -9.133 1 93.06 191 ALA A C 1
ATOM 1534 O O . ALA A 1 191 ? -6.734 -8.344 -9.281 1 93.06 191 ALA A O 1
ATOM 1535 N N . SER A 1 192 ? -8.344 -9.391 -8.188 1 89.81 192 SER A N 1
ATOM 1536 C CA . SER A 1 192 ? -8.711 -8.25 -7.352 1 89.81 192 SER A CA 1
ATOM 1537 C C . SER A 1 192 ? -7.691 -8.031 -6.238 1 89.81 192 SER A C 1
ATOM 1539 O O . SER A 1 192 ? -7.676 -6.977 -5.602 1 89.81 192 SER A O 1
ATOM 1541 N N . SER A 1 193 ? -6.852 -9 -6.074 1 91.12 193 SER A N 1
ATOM 1542 C CA . SER A 1 193 ? -5.891 -8.875 -4.98 1 91.12 193 SER A CA 1
ATOM 1543 C C . SER A 1 193 ? -4.457 -8.875 -5.5 1 91.12 193 SER A C 1
ATOM 1545 O O . SER A 1 193 ? -3.82 -7.824 -5.586 1 91.12 193 SER A O 1
ATOM 1547 N N . GLN A 1 194 ? -4.004 -9.969 -6.117 1 91.56 194 GLN A N 1
ATOM 1548 C CA . GLN A 1 194 ? -2.619 -10.125 -6.551 1 91.56 194 GLN A CA 1
ATOM 1549 C C . GLN A 1 194 ? -2.303 -9.195 -7.723 1 91.56 194 GLN A C 1
ATOM 1551 O O . GLN A 1 194 ? -1.289 -8.5 -7.711 1 91.56 194 GLN A O 1
ATOM 1556 N N . PHE A 1 195 ? -3.201 -9.219 -8.68 1 94.12 195 PHE A N 1
ATOM 1557 C CA . PHE A 1 195 ? -2.93 -8.422 -9.875 1 94.12 195 PHE A CA 1
ATOM 1558 C C . PHE A 1 195 ? -2.908 -6.934 -9.539 1 94.12 195 PHE A C 1
ATOM 1560 O O . PHE A 1 195 ? -1.999 -6.211 -9.945 1 94.12 195 PHE A O 1
ATOM 1567 N N . ILE A 1 196 ? -3.855 -6.52 -8.766 1 93.31 196 ILE A N 1
ATOM 1568 C CA . ILE A 1 196 ? -3.957 -5.113 -8.383 1 93.31 196 ILE A CA 1
ATOM 1569 C C . ILE A 1 196 ? -2.754 -4.723 -7.531 1 93.31 196 ILE A C 1
ATOM 1571 O O . ILE A 1 196 ? -2.188 -3.641 -7.699 1 93.31 196 ILE A O 1
ATOM 1575 N N . THR A 1 197 ? -2.375 -5.609 -6.648 1 93.75 197 THR A N 1
ATOM 1576 C CA . THR A 1 197 ? -1.213 -5.367 -5.801 1 93.75 197 THR A CA 1
ATOM 1577 C C . THR A 1 197 ? 0.038 -5.148 -6.648 1 93.75 197 THR A C 1
ATOM 1579 O O . THR A 1 197 ? 0.787 -4.195 -6.426 1 93.75 197 THR A O 1
ATOM 1582 N N . HIS A 1 198 ? 0.234 -5.977 -7.582 1 94.81 198 HIS A N 1
ATOM 1583 C CA . HIS A 1 198 ? 1.387 -5.848 -8.469 1 94.81 198 HIS A CA 1
ATOM 1584 C C . HIS A 1 198 ? 1.303 -4.574 -9.305 1 94.81 198 HIS A C 1
ATOM 1586 O O . HIS A 1 198 ? 2.316 -3.914 -9.539 1 94.81 198 HIS A O 1
ATOM 1592 N N . THR A 1 199 ? 0.102 -4.25 -9.773 1 95.12 199 THR A N 1
ATOM 1593 C CA . THR A 1 199 ? -0.096 -3.062 -10.594 1 95.12 199 THR A CA 1
ATOM 1594 C C . THR A 1 199 ? 0.236 -1.797 -9.812 1 95.12 199 THR A C 1
ATOM 1596 O O . THR A 1 199 ? 1.012 -0.958 -10.273 1 95.12 199 THR A O 1
ATOM 1599 N N . VAL A 1 200 ? -0.286 -1.725 -8.625 1 94.5 200 VAL A N 1
ATOM 1600 C CA . VAL A 1 200 ? -0.074 -0.551 -7.785 1 94.5 200 VAL A CA 1
ATOM 1601 C C . VAL A 1 200 ? 1.397 -0.46 -7.387 1 94.5 200 VAL A C 1
ATOM 1603 O O . VAL A 1 200 ? 1.997 0.616 -7.441 1 94.5 200 VAL A O 1
ATOM 1606 N N . GLY A 1 201 ? 1.952 -1.557 -7.031 1 94.31 201 GLY A N 1
ATOM 1607 C CA . GLY A 1 201 ? 3.365 -1.575 -6.691 1 94.31 201 GLY A CA 1
ATOM 1608 C C . GLY A 1 201 ? 4.258 -1.104 -7.82 1 94.31 201 GLY A C 1
ATOM 1609 O O . GLY A 1 201 ? 5.195 -0.331 -7.602 1 94.31 201 GLY A O 1
ATOM 1610 N N . ARG A 1 202 ? 3.998 -1.579 -8.961 1 94.19 202 ARG A N 1
ATOM 1611 C CA . ARG A 1 202 ? 4.812 -1.219 -10.117 1 94.19 202 ARG A CA 1
ATOM 1612 C C . ARG A 1 202 ? 4.586 0.235 -10.516 1 94.19 202 ARG A C 1
ATOM 1614 O O . ARG A 1 202 ? 5.512 0.914 -10.961 1 94.19 202 ARG A O 1
ATOM 1621 N N . MET A 1 203 ? 3.33 0.664 -10.43 1 93.31 203 MET A N 1
ATOM 1622 C CA . MET A 1 203 ? 3.016 2.072 -10.648 1 93.31 203 MET A CA 1
ATOM 1623 C C . MET A 1 203 ? 3.838 2.965 -9.727 1 93.31 203 MET A C 1
ATOM 1625 O O . MET A 1 203 ? 4.504 3.895 -10.18 1 93.31 203 MET A O 1
ATOM 1629 N N . LEU A 1 204 ? 3.818 2.666 -8.492 1 93.44 204 LEU A N 1
ATOM 1630 C CA . LEU A 1 204 ? 4.555 3.439 -7.496 1 93.44 204 LEU A CA 1
ATOM 1631 C C . LEU A 1 204 ? 6.059 3.311 -7.719 1 93.44 204 LEU A C 1
ATOM 1633 O O . LEU A 1 204 ? 6.809 4.262 -7.484 1 93.44 204 LEU A O 1
ATOM 1637 N N . GLY A 1 205 ? 6.508 2.119 -8.086 1 91.88 205 GLY A N 1
ATOM 1638 C CA . GLY A 1 205 ? 7.91 1.937 -8.43 1 91.88 205 GLY A CA 1
ATOM 1639 C C . GLY A 1 205 ? 8.375 2.85 -9.547 1 91.88 205 GLY A C 1
ATOM 1640 O O . GLY A 1 205 ? 9.492 3.379 -9.5 1 91.88 205 GLY A O 1
ATOM 1641 N N . SER A 1 206 ? 7.551 2.998 -10.477 1 90.38 206 SER A N 1
ATOM 1642 C CA . SER A 1 206 ? 7.879 3.834 -11.633 1 90.38 206 SER A CA 1
ATOM 1643 C C . SER A 1 206 ? 8.039 5.297 -11.219 1 90.38 206 SER A C 1
ATOM 1645 O O . SER A 1 206 ? 8.688 6.074 -11.93 1 90.38 206 SER A O 1
ATOM 1647 N N . MET A 1 207 ? 7.422 5.668 -10.117 1 89.69 207 MET A N 1
ATOM 1648 C CA . MET A 1 207 ? 7.543 7.027 -9.602 1 89.69 207 MET A CA 1
ATOM 1649 C C . MET A 1 207 ? 8.906 7.238 -8.945 1 89.69 207 MET A C 1
ATOM 1651 O O . MET A 1 207 ? 9.289 8.375 -8.656 1 89.69 207 MET A O 1
ATOM 1655 N N . GLU A 1 208 ? 9.641 6.164 -8.695 1 85.94 208 GLU A N 1
ATOM 1656 C CA . GLU A 1 208 ? 10.945 6.223 -8.039 1 85.94 208 GLU A CA 1
ATOM 1657 C C . GLU A 1 208 ? 10.852 6.898 -6.676 1 85.94 208 GLU A C 1
ATOM 1659 O O . GLU A 1 208 ? 11.602 7.836 -6.391 1 85.94 208 GLU A O 1
ATOM 1664 N N . LEU A 1 209 ? 9.883 6.414 -5.953 1 82.69 209 LEU A N 1
ATOM 1665 C CA . LEU A 1 209 ? 9.711 6.957 -4.609 1 82.69 209 LEU A CA 1
ATOM 1666 C C . LEU A 1 209 ? 10.961 6.738 -3.771 1 82.69 209 LEU A C 1
ATOM 1668 O O . LEU A 1 209 ? 11.602 5.688 -3.861 1 82.69 209 LEU A O 1
ATOM 1672 N N . GLU A 1 210 ? 11.367 7.73 -3.088 1 83.12 210 GLU A N 1
ATOM 1673 C CA . GLU A 1 210 ? 12.555 7.652 -2.244 1 83.12 210 GLU A CA 1
ATOM 1674 C C . GLU A 1 210 ? 12.188 7.715 -0.765 1 83.12 210 GLU A C 1
ATOM 1676 O O . GLU A 1 210 ? 11.172 8.312 -0.397 1 83.12 210 GLU A O 1
ATOM 1681 N N . ASP A 1 211 ? 12.93 6.957 -0.072 1 85.56 211 ASP A N 1
ATOM 1682 C CA . ASP A 1 211 ? 12.805 7.09 1.376 1 85.56 211 ASP A CA 1
ATOM 1683 C C . ASP A 1 211 ? 13.07 8.531 1.819 1 85.56 211 ASP A C 1
ATOM 1685 O O . ASP A 1 211 ? 13.969 9.188 1.302 1 85.56 211 ASP A O 1
ATOM 1689 N N . THR A 1 212 ? 12.219 8.953 2.682 1 84.25 212 THR A N 1
ATOM 1690 C CA . THR A 1 212 ? 12.398 10.297 3.229 1 84.25 212 THR A CA 1
ATOM 1691 C C . THR A 1 212 ? 12.688 10.234 4.727 1 84.25 212 THR A C 1
ATOM 1693 O O . THR A 1 212 ? 12.594 9.172 5.34 1 84.25 212 THR A O 1
ATOM 1696 N N . THR A 1 213 ? 13.062 11.375 5.242 1 83.5 213 THR A N 1
ATOM 1697 C CA . THR A 1 213 ? 13.344 11.469 6.672 1 83.5 213 THR A CA 1
ATOM 1698 C C . THR A 1 213 ? 12.047 11.516 7.473 1 83.5 213 THR A C 1
ATOM 1700 O O . THR A 1 213 ? 12.055 11.359 8.695 1 83.5 213 THR A O 1
ATOM 1703 N N . ILE A 1 214 ? 10.953 11.641 6.793 1 88.31 214 ILE A N 1
ATOM 1704 C CA . ILE A 1 214 ? 9.727 11.875 7.539 1 88.31 214 ILE A CA 1
ATOM 1705 C C . ILE A 1 214 ? 8.656 10.867 7.109 1 88.31 214 ILE A C 1
ATOM 1707 O O . ILE A 1 214 ? 7.473 11.195 7.039 1 88.31 214 ILE A O 1
ATOM 1711 N N . ASN A 1 215 ? 9.086 9.734 6.77 1 87.81 215 ASN A N 1
ATOM 1712 C CA . ASN A 1 215 ? 8.156 8.688 6.348 1 87.81 215 ASN A CA 1
ATOM 1713 C C . ASN A 1 215 ? 7.078 8.445 7.398 1 87.81 215 ASN A C 1
ATOM 1715 O O . ASN A 1 215 ? 7.379 8.297 8.586 1 87.81 215 ASN A O 1
ATOM 1719 N N . THR A 1 216 ? 5.852 8.469 6.938 1 84.12 216 THR A N 1
ATOM 1720 C CA . THR A 1 216 ? 4.77 7.949 7.766 1 84.12 216 THR A CA 1
ATOM 1721 C C . THR A 1 216 ? 4.699 6.43 7.672 1 84.12 216 THR A C 1
ATOM 1723 O O . THR A 1 216 ? 5.32 5.828 6.793 1 84.12 216 THR A O 1
ATOM 1726 N N . LYS A 1 217 ? 4.023 5.801 8.523 1 83.5 217 LYS A N 1
ATOM 1727 C CA . LYS A 1 217 ? 3.816 4.355 8.453 1 83.5 217 LYS A CA 1
ATOM 1728 C C . LYS A 1 217 ? 3.111 3.961 7.16 1 83.5 217 LYS A C 1
ATOM 1730 O O . LYS A 1 217 ? 3.438 2.936 6.559 1 83.5 217 LYS A O 1
ATOM 1735 N N . GLY A 1 218 ? 2.168 4.766 6.762 1 84.75 218 GLY A N 1
ATOM 1736 C CA . GLY A 1 218 ? 1.487 4.512 5.504 1 84.75 218 GLY A CA 1
ATOM 1737 C C . GLY A 1 218 ? 2.42 4.535 4.305 1 84.75 218 GLY A C 1
ATOM 1738 O O . GLY A 1 218 ? 2.328 3.676 3.426 1 84.75 218 GLY A O 1
ATOM 1739 N N . TYR A 1 219 ? 3.314 5.418 4.32 1 90.25 219 TYR A N 1
ATOM 1740 C CA . TYR A 1 219 ? 4.266 5.535 3.221 1 90.25 219 TYR A CA 1
ATOM 1741 C C . TYR A 1 219 ? 5.262 4.379 3.234 1 90.25 219 TYR A C 1
ATOM 1743 O O . TYR A 1 219 ? 5.637 3.863 2.18 1 90.25 219 TYR A O 1
ATOM 1751 N N . GLU A 1 220 ? 5.66 4.023 4.387 1 89 220 GLU A N 1
ATOM 1752 C CA . GLU A 1 220 ? 6.547 2.871 4.508 1 89 220 GLU A CA 1
ATOM 1753 C C . GLU A 1 220 ? 5.902 1.616 3.926 1 89 220 GLU A C 1
ATOM 1755 O O . GLU A 1 220 ? 6.582 0.795 3.305 1 89 220 GLU A O 1
ATOM 1760 N N . SER A 1 221 ? 4.664 1.473 4.16 1 87.94 221 SER A N 1
ATOM 1761 C CA . SER A 1 221 ? 3.926 0.349 3.59 1 87.94 221 SER A CA 1
ATOM 1762 C C . SER A 1 221 ? 3.969 0.375 2.064 1 87.94 221 SER A C 1
ATOM 1764 O O . SER A 1 221 ? 4.105 -0.669 1.424 1 87.94 221 SER A O 1
ATOM 1766 N N . LEU A 1 222 ? 3.85 1.576 1.544 1 90.5 222 LEU A N 1
ATOM 1767 C CA . LEU A 1 222 ? 3.916 1.722 0.094 1 90.5 222 LEU A CA 1
ATOM 1768 C C . LEU A 1 222 ? 5.301 1.357 -0.426 1 90.5 222 LEU A C 1
ATOM 1770 O O . LEU A 1 222 ? 5.43 0.667 -1.439 1 90.5 222 LEU A O 1
ATOM 1774 N N . LEU A 1 223 ? 6.301 1.823 0.28 1 91.25 223 LEU A N 1
ATOM 1775 C CA . LEU A 1 223 ? 7.668 1.521 -0.131 1 91.25 223 LEU A CA 1
ATOM 1776 C C . LEU A 1 223 ? 7.926 0.02 -0.09 1 91.25 223 LEU A C 1
ATOM 1778 O O . LEU A 1 223 ? 8.578 -0.526 -0.984 1 91.25 223 LEU A O 1
ATOM 1782 N N . ASN A 1 224 ? 7.406 -0.579 0.887 1 88.88 224 ASN A N 1
ATOM 1783 C CA . ASN A 1 224 ? 7.543 -2.027 1.001 1 88.88 224 ASN A CA 1
ATOM 1784 C C . ASN A 1 224 ? 6.844 -2.75 -0.146 1 88.88 224 ASN A C 1
ATOM 1786 O O . ASN A 1 224 ? 7.352 -3.748 -0.659 1 88.88 224 ASN A O 1
ATOM 1790 N N . LEU A 1 225 ? 5.715 -2.281 -0.465 1 89.44 225 LEU A N 1
ATOM 1791 C CA . LEU A 1 225 ? 4.98 -2.838 -1.594 1 89.44 225 LEU A CA 1
ATOM 1792 C C . LEU A 1 225 ? 5.789 -2.727 -2.881 1 89.44 225 LEU A C 1
ATOM 1794 O O . LEU A 1 225 ? 5.844 -3.672 -3.67 1 89.44 225 LEU A O 1
ATOM 1798 N N . VAL A 1 226 ? 6.375 -1.579 -3.068 1 90.38 226 VAL A N 1
ATOM 1799 C CA . VAL A 1 226 ? 7.203 -1.341 -4.246 1 90.38 226 VAL A CA 1
ATOM 1800 C C . VAL A 1 226 ? 8.359 -2.34 -4.273 1 90.38 226 VAL A C 1
ATOM 1802 O O . VAL A 1 226 ? 8.617 -2.969 -5.305 1 90.38 226 VAL A O 1
ATOM 1805 N N . ASN A 1 227 ? 8.984 -2.502 -3.17 1 88.56 227 ASN A N 1
ATOM 1806 C CA . ASN A 1 227 ? 10.125 -3.408 -3.084 1 88.56 227 ASN A CA 1
ATOM 1807 C C . ASN A 1 227 ? 9.719 -4.852 -3.369 1 88.56 227 ASN A C 1
ATOM 1809 O O . ASN A 1 227 ? 10.391 -5.551 -4.125 1 88.56 227 ASN A O 1
ATOM 1813 N N . ASN A 1 228 ? 8.617 -5.238 -2.842 1 85.5 228 ASN A N 1
ATOM 1814 C CA . ASN A 1 228 ? 8.141 -6.605 -3.014 1 85.5 228 ASN A CA 1
ATOM 1815 C C . ASN A 1 228 ? 7.766 -6.891 -4.465 1 85.5 228 ASN A C 1
ATOM 1817 O O . ASN A 1 228 ? 8.117 -7.938 -5.008 1 85.5 228 ASN A O 1
ATOM 1821 N N . THR A 1 229 ? 7.066 -6.012 -5.062 1 88.06 229 THR A N 1
ATOM 1822 C CA . THR A 1 229 ? 6.602 -6.223 -6.43 1 88.06 229 THR A CA 1
ATOM 1823 C C . THR A 1 229 ? 7.758 -6.094 -7.418 1 88.06 229 THR A C 1
ATOM 1825 O O . THR A 1 229 ? 7.754 -6.727 -8.477 1 88.06 229 THR A O 1
ATOM 1828 N N . SER A 1 230 ? 8.781 -5.266 -7.039 1 86.12 230 SER A N 1
ATOM 1829 C CA . SER A 1 230 ? 9.938 -5.094 -7.91 1 86.12 230 SER A CA 1
ATOM 1830 C C . SER A 1 230 ? 10.828 -6.332 -7.902 1 86.12 230 SER A C 1
ATOM 1832 O O . SER A 1 230 ? 11.594 -6.559 -8.844 1 86.12 230 SER A O 1
ATOM 1834 N N . ASN A 1 231 ? 10.742 -7.039 -6.848 1 84.69 231 ASN A N 1
ATOM 1835 C CA . ASN A 1 231 ? 11.516 -8.273 -6.742 1 84.69 231 ASN A CA 1
ATOM 1836 C C . ASN A 1 231 ? 10.922 -9.383 -7.609 1 84.69 231 ASN A C 1
ATOM 1838 O O . ASN A 1 231 ? 11.617 -10.344 -7.949 1 84.69 231 ASN A O 1
ATOM 1842 N N . ASP A 1 232 ? 9.672 -9.242 -7.906 1 84.44 232 ASP A N 1
ATOM 1843 C CA . ASP A 1 232 ? 9.023 -10.188 -8.812 1 84.44 232 ASP A CA 1
ATOM 1844 C C . ASP A 1 232 ? 9.266 -9.805 -10.266 1 84.44 232 ASP A C 1
ATOM 1846 O O . ASP A 1 232 ? 9.359 -8.617 -10.602 1 84.44 232 ASP A O 1
ATOM 1850 N N . SER A 1 233 ? 9.422 -10.75 -11.078 1 84.12 233 SER A N 1
ATOM 1851 C CA . SER A 1 233 ? 9.711 -10.484 -12.484 1 84.12 233 SER A CA 1
ATOM 1852 C C . SER A 1 233 ? 8.523 -9.828 -13.18 1 84.12 233 SER A C 1
ATOM 1854 O O . SER A 1 233 ? 7.371 -10.039 -12.781 1 84.12 233 SER A O 1
ATOM 1856 N N . PHE A 1 234 ? 8.828 -9.016 -14.188 1 87.69 234 PHE A N 1
ATOM 1857 C CA . PHE A 1 234 ? 7.766 -8.445 -15 1 87.69 234 PHE A CA 1
ATOM 1858 C C . PHE A 1 234 ? 6.988 -9.539 -15.719 1 87.69 234 PHE A C 1
ATOM 1860 O O . PHE A 1 234 ? 5.781 -9.406 -15.945 1 87.69 234 PHE A O 1
ATOM 1867 N N . ASP A 1 235 ? 7.637 -10.656 -16 1 87.5 235 ASP A N 1
ATOM 1868 C CA . ASP A 1 235 ? 6.988 -11.797 -16.641 1 87.5 235 ASP A CA 1
ATOM 1869 C C . ASP A 1 235 ? 5.848 -12.336 -15.789 1 87.5 235 ASP A C 1
ATOM 1871 O O . ASP A 1 235 ? 4.809 -12.742 -16.312 1 87.5 235 ASP A O 1
ATOM 1875 N N . LEU A 1 236 ? 6.137 -12.375 -14.523 1 90.44 236 LEU A N 1
ATOM 1876 C CA . LEU A 1 236 ? 5.066 -12.789 -13.625 1 90.44 236 LEU A CA 1
ATOM 1877 C C . LEU A 1 236 ? 3.873 -11.852 -13.719 1 90.44 236 LEU A C 1
ATOM 1879 O O . LEU A 1 236 ? 2.736 -12.297 -13.891 1 90.44 236 LEU A O 1
ATOM 1883 N N . TYR A 1 237 ? 4.168 -10.555 -13.672 1 93.5 237 TYR A N 1
ATOM 1884 C CA . TYR A 1 237 ? 3.129 -9.531 -13.75 1 93.5 237 TYR A CA 1
ATOM 1885 C C . TYR A 1 237 ? 2.369 -9.633 -15.07 1 93.5 237 TYR A C 1
ATOM 1887 O O . TYR A 1 237 ? 1.136 -9.602 -15.086 1 93.5 237 TYR A O 1
ATOM 1895 N N . TYR A 1 238 ? 3.088 -9.852 -16.078 1 90.81 238 TYR A N 1
ATOM 1896 C CA . TYR A 1 238 ? 2.477 -10.008 -17.391 1 90.81 238 TYR A CA 1
ATOM 1897 C C . TYR A 1 238 ? 1.629 -11.273 -17.453 1 90.81 238 TYR A C 1
ATOM 1899 O O . TYR A 1 238 ? 0.551 -11.273 -18.062 1 90.81 238 TYR A O 1
ATOM 1907 N N . GLY A 1 239 ? 2.1 -12.281 -16.938 1 91.69 239 GLY A N 1
ATOM 1908 C CA . GLY A 1 239 ? 1.338 -13.523 -16.891 1 91.69 239 GLY A CA 1
ATOM 1909 C C . GLY A 1 239 ? 0.023 -13.383 -16.141 1 91.69 239 GLY A C 1
ATOM 1910 O O . GLY A 1 239 ? -0.996 -13.93 -16.562 1 91.69 239 GLY A O 1
ATOM 1911 N N . LEU A 1 240 ? 0.044 -12.625 -15.016 1 94.06 240 LEU A N 1
ATOM 1912 C CA . LEU A 1 240 ? -1.166 -12.359 -14.242 1 94.06 240 LEU A CA 1
ATOM 1913 C C . LEU A 1 240 ? -2.193 -11.617 -15.086 1 94.06 240 LEU A C 1
ATOM 1915 O O . LEU A 1 240 ? -3.398 -11.844 -14.953 1 94.06 240 LEU A O 1
ATOM 1919 N N . PHE A 1 241 ? -1.67 -10.812 -15.945 1 93.38 241 PHE A N 1
ATOM 1920 C CA . PHE A 1 241 ? -2.533 -10.008 -16.797 1 93.38 241 PHE A CA 1
ATOM 1921 C C . PHE A 1 241 ? -3.076 -10.836 -17.953 1 93.38 241 PHE A C 1
ATOM 1923 O O . PHE A 1 241 ? -4.285 -10.867 -18.188 1 93.38 241 PHE A O 1
ATOM 1930 N N . MET A 1 242 ? -2.266 -11.609 -18.578 1 89.56 242 MET A N 1
ATOM 1931 C CA . MET A 1 242 ? -2.598 -12.297 -19.828 1 89.56 242 MET A CA 1
ATOM 1932 C C . MET A 1 242 ? -3.455 -13.531 -19.547 1 89.56 242 MET A C 1
ATOM 1934 O O . MET A 1 242 ? -4.352 -13.852 -20.328 1 89.56 242 MET A O 1
ATOM 1938 N N . TYR A 1 243 ? -3.215 -14.148 -18.484 1 91.62 243 TYR A N 1
ATOM 1939 C CA . TYR A 1 243 ? -3.779 -15.484 -18.344 1 91.62 243 TYR A CA 1
ATOM 1940 C C . TYR A 1 243 ? -4.859 -15.5 -17.266 1 91.62 243 TYR A C 1
ATOM 1942 O O . TYR A 1 243 ? -5.371 -16.562 -16.906 1 91.62 243 TYR A O 1
ATOM 1950 N N . ASN A 1 244 ? -5.164 -14.375 -16.672 1 92.81 244 ASN A N 1
ATOM 1951 C CA . ASN A 1 244 ? -6.34 -14.188 -15.828 1 92.81 244 ASN A CA 1
ATOM 1952 C C . ASN A 1 244 ? -7.363 -13.266 -16.5 1 92.81 244 ASN A C 1
ATOM 1954 O O . ASN A 1 244 ? -7.148 -12.055 -16.578 1 92.81 244 ASN A O 1
ATOM 1958 N N . LYS A 1 245 ? -8.406 -13.789 -16.969 1 89.62 245 LYS A N 1
ATOM 1959 C CA . LYS A 1 245 ? -9.383 -13.062 -17.766 1 89.62 245 LYS A CA 1
ATOM 1960 C C . LYS A 1 245 ? -9.977 -11.891 -17 1 89.62 245 LYS A C 1
ATOM 1962 O O . LYS A 1 245 ? -10.508 -10.953 -17.594 1 89.62 245 LYS A O 1
ATOM 1967 N N . ASN A 1 246 ? -9.898 -11.93 -15.672 1 92.56 246 ASN A N 1
ATOM 1968 C CA . ASN A 1 246 ? -10.484 -10.883 -14.836 1 92.56 246 ASN A CA 1
ATOM 1969 C C . ASN A 1 246 ? -9.547 -9.68 -14.703 1 92.56 246 ASN A C 1
ATOM 1971 O O . ASN A 1 246 ? -9.953 -8.625 -14.211 1 92.56 246 ASN A O 1
ATOM 1975 N N . ALA A 1 247 ? -8.312 -9.812 -15.125 1 93.19 247 ALA A N 1
ATOM 1976 C CA . ALA A 1 247 ? -7.281 -8.805 -14.898 1 93.19 247 ALA A CA 1
ATOM 1977 C C . ALA A 1 247 ? -7.613 -7.512 -15.633 1 93.19 247 ALA A C 1
ATOM 1979 O O . ALA A 1 247 ? -7.41 -6.414 -15.109 1 93.19 247 ALA A O 1
ATOM 1980 N N . THR A 1 248 ? -8.148 -7.633 -16.797 1 89.62 248 THR A N 1
ATOM 1981 C CA . THR A 1 248 ? -8.477 -6.457 -17.594 1 89.62 248 THR A CA 1
ATOM 1982 C C . THR A 1 248 ? -9.547 -5.617 -16.906 1 89.62 248 THR A C 1
ATOM 1984 O O . THR A 1 248 ? -9.438 -4.391 -16.844 1 89.62 248 THR A O 1
ATOM 1987 N N . GLN A 1 249 ? -10.516 -6.32 -16.484 1 91.5 249 GLN A N 1
ATOM 1988 C CA . GLN A 1 249 ? -11.578 -5.621 -15.773 1 91.5 249 GLN A CA 1
ATOM 1989 C C . GLN A 1 249 ? -11.031 -4.895 -14.547 1 91.5 249 GLN A C 1
ATOM 1991 O O . GLN A 1 249 ? -11.43 -3.762 -14.258 1 91.5 249 GLN A O 1
ATOM 1996 N N . GLU A 1 250 ? -10.172 -5.562 -13.844 1 93.38 250 GLU A N 1
ATOM 1997 C CA . GLU A 1 250 ? -9.594 -4.961 -12.648 1 93.38 250 GLU A CA 1
ATOM 1998 C C . GLU A 1 250 ? -8.734 -3.752 -13.008 1 93.38 250 GLU A C 1
ATOM 2000 O O . GLU A 1 250 ? -8.711 -2.764 -12.266 1 93.38 250 GLU A O 1
ATOM 2005 N N . LEU A 1 251 ? -8.031 -3.838 -14.086 1 93.56 251 LEU A N 1
ATOM 2006 C CA . LEU A 1 251 ? -7.211 -2.723 -14.547 1 93.56 251 LEU A CA 1
ATOM 2007 C C . LEU A 1 251 ? -8.078 -1.509 -14.867 1 93.56 251 LEU A C 1
ATOM 2009 O O . LEU A 1 251 ? -7.742 -0.383 -14.492 1 93.56 251 LEU A O 1
ATOM 2013 N N . ASN A 1 252 ? -9.164 -1.754 -15.547 1 91.88 252 ASN A N 1
ATOM 2014 C CA . ASN A 1 252 ? -10.102 -0.689 -15.883 1 91.88 252 ASN A CA 1
ATOM 2015 C C . ASN A 1 252 ? -10.711 -0.064 -14.633 1 91.88 252 ASN A C 1
ATOM 2017 O O . ASN A 1 252 ? -10.898 1.153 -14.57 1 91.88 252 ASN A O 1
ATOM 2021 N N . ARG A 1 253 ? -11.031 -0.897 -13.734 1 93.81 253 ARG A N 1
ATOM 2022 C CA . ARG A 1 253 ? -11.578 -0.404 -12.477 1 93.81 253 ARG A CA 1
ATOM 2023 C C . ARG A 1 253 ? -10.578 0.501 -11.766 1 93.81 253 ARG A C 1
ATOM 2025 O O . ARG A 1 253 ? -10.953 1.518 -11.18 1 93.81 253 ARG A O 1
ATOM 2032 N N . LEU A 1 254 ? -9.336 0.107 -11.773 1 94.44 254 LEU A N 1
ATOM 2033 C CA . LEU A 1 254 ? -8.289 0.917 -11.156 1 94.44 254 LEU A CA 1
ATOM 2034 C C . LEU A 1 254 ? -8.172 2.27 -11.852 1 94.44 254 LEU A C 1
ATOM 2036 O O . LEU A 1 254 ? -8.031 3.301 -11.188 1 94.44 254 LEU A O 1
ATOM 2040 N N . GLU A 1 255 ? -8.219 2.238 -13.125 1 92.06 255 GLU A N 1
ATOM 2041 C CA . GLU A 1 255 ? -8.156 3.467 -13.906 1 92.06 255 GLU A CA 1
ATOM 2042 C C . GLU A 1 255 ? -9.328 4.391 -13.578 1 92.06 255 GLU A C 1
ATOM 2044 O O . GLU A 1 255 ? -9.141 5.602 -13.43 1 92.06 255 GLU A O 1
ATOM 2049 N N . LEU A 1 256 ? -10.469 3.834 -13.523 1 93.31 256 LEU A N 1
ATOM 2050 C CA . LEU A 1 256 ? -11.664 4.594 -13.18 1 93.31 256 LEU A CA 1
ATOM 2051 C C . LEU A 1 256 ? -11.562 5.176 -11.773 1 93.31 256 LEU A C 1
ATOM 2053 O O . LEU A 1 256 ? -11.961 6.316 -11.539 1 93.31 256 LEU A O 1
ATOM 2057 N N . ALA A 1 257 ? -11.055 4.352 -10.914 1 93.44 257 ALA A N 1
ATOM 2058 C CA . ALA A 1 257 ? -10.867 4.809 -9.539 1 93.44 257 ALA A CA 1
ATOM 2059 C C . ALA A 1 257 ? -9.953 6.027 -9.484 1 93.44 257 ALA A C 1
ATOM 2061 O O . ALA A 1 257 ? -10.242 6.996 -8.773 1 93.44 257 ALA A O 1
ATOM 2062 N N . PHE A 1 258 ? -8.898 6 -10.203 1 93.75 258 PHE A N 1
ATOM 2063 C CA . PHE A 1 258 ? -7.977 7.129 -10.258 1 93.75 258 PHE A CA 1
ATOM 2064 C C . PHE A 1 258 ? -8.672 8.375 -10.797 1 93.75 258 PHE A C 1
ATOM 2066 O O . PHE A 1 258 ? -8.547 9.453 -10.227 1 93.75 258 PHE A O 1
ATOM 2073 N N . SER A 1 259 ? -9.391 8.172 -11.812 1 90.38 259 SER A N 1
ATOM 2074 C CA . SER A 1 259 ? -10.102 9.281 -12.438 1 90.38 259 SER A CA 1
ATOM 2075 C C . SER A 1 259 ? -11.133 9.883 -11.492 1 90.38 259 SER A C 1
ATOM 2077 O O . SER A 1 259 ? -11.336 11.094 -11.477 1 90.38 259 SER A O 1
ATOM 2079 N N . GLN A 1 260 ? -11.727 9.039 -10.766 1 92.5 260 GLN A N 1
ATOM 2080 C CA . GLN A 1 260 ? -12.742 9.492 -9.812 1 92.5 260 GLN A CA 1
ATOM 2081 C C . GLN A 1 260 ? -12.117 10.344 -8.711 1 92.5 260 GLN A C 1
ATOM 2083 O O . GLN A 1 260 ? -12.648 11.398 -8.359 1 92.5 260 GLN A O 1
ATOM 2088 N N . VAL A 1 261 ? -11.039 9.898 -8.211 1 92.62 261 VAL A N 1
ATOM 2089 C CA . VAL A 1 261 ? -10.367 10.641 -7.152 1 92.62 261 VAL A CA 1
ATOM 2090 C C . VAL A 1 261 ? -9.875 11.984 -7.691 1 92.62 261 VAL A C 1
ATOM 2092 O O . VAL A 1 261 ? -10.031 13.016 -7.035 1 92.62 261 VAL A O 1
ATOM 2095 N N . LYS A 1 262 ? -9.305 11.953 -8.812 1 91.19 262 LYS A N 1
ATOM 2096 C CA . LYS A 1 262 ? -8.852 13.188 -9.453 1 91.19 262 LYS A CA 1
ATOM 2097 C C . LYS A 1 262 ? -10.016 14.148 -9.672 1 91.19 262 LYS A C 1
ATOM 2099 O O . LYS A 1 262 ? -9.898 15.344 -9.398 1 91.19 262 LY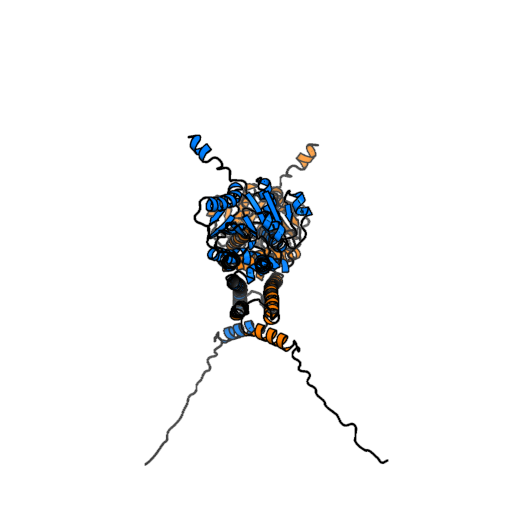S A O 1
ATOM 2104 N N . ALA A 1 263 ? -11.094 13.609 -10.172 1 89.56 263 ALA A N 1
ATOM 2105 C CA . ALA A 1 263 ? -12.289 14.414 -10.422 1 89.56 263 ALA A CA 1
ATOM 2106 C C . ALA A 1 263 ? -12.805 15.047 -9.133 1 89.56 263 ALA A C 1
ATOM 2108 O O . ALA A 1 263 ? -13.234 16.203 -9.133 1 89.56 263 ALA A O 1
ATOM 2109 N N . GLN A 1 264 ? -12.789 14.297 -8.094 1 90 264 GLN A N 1
ATOM 2110 C CA . GLN A 1 264 ? -13.227 14.82 -6.805 1 90 264 GLN A CA 1
ATOM 2111 C C . GLN A 1 264 ? -12.367 16 -6.367 1 90 264 GLN A C 1
ATOM 2113 O O . GLN A 1 264 ? -12.883 17 -5.863 1 90 264 GLN A O 1
ATOM 2118 N N . LEU A 1 265 ? -11.094 15.875 -6.496 1 89.88 265 LEU A N 1
ATOM 2119 C CA . LEU A 1 265 ? -10.18 16.953 -6.145 1 89.88 265 LEU A CA 1
ATOM 2120 C C . LEU A 1 265 ? -10.469 18.203 -6.969 1 89.88 265 LEU A C 1
ATOM 2122 O O . LEU A 1 265 ? -10.594 19.297 -6.418 1 89.88 265 LEU A O 1
ATOM 2126 N N . PHE A 1 266 ? -10.719 18 -8.195 1 84.19 266 PHE A N 1
ATOM 2127 C CA . PHE A 1 266 ? -10.883 19.141 -9.102 1 84.19 266 PHE A CA 1
ATOM 2128 C C . PHE A 1 266 ? -12.273 19.734 -8.961 1 84.19 266 PHE A C 1
ATOM 2130 O O . PHE A 1 266 ? -12.445 20.953 -9.109 1 84.19 266 PHE A O 1
ATOM 2137 N N . ASP A 1 267 ? -13.234 18.891 -8.766 1 81.69 267 ASP A N 1
ATOM 2138 C CA . ASP A 1 267 ? -14.578 19.406 -8.516 1 81.69 267 ASP A CA 1
ATOM 2139 C C . ASP A 1 267 ? -14.602 20.312 -7.293 1 81.69 267 ASP A C 1
ATOM 2141 O O . ASP A 1 267 ? -15.219 21.375 -7.316 1 81.69 267 ASP A O 1
ATOM 2145 N N . ARG A 1 268 ? -13.953 19.844 -6.324 1 78.56 268 ARG A N 1
ATOM 2146 C CA . ARG A 1 268 ? -13.898 20.641 -5.105 1 78.56 268 ARG A CA 1
ATOM 2147 C C . ARG A 1 268 ? -13.117 21.938 -5.336 1 78.56 268 ARG A C 1
ATOM 2149 O O . ARG A 1 268 ? -13.492 23 -4.828 1 78.56 268 ARG A O 1
ATOM 2156 N N . LEU A 1 269 ? -12.078 21.828 -6.062 1 76.38 269 LEU A N 1
ATOM 2157 C CA . LEU A 1 269 ? -11.305 23.016 -6.41 1 76.38 269 LEU A CA 1
ATOM 2158 C C . LEU A 1 269 ? -12.164 24 -7.191 1 76.38 269 LEU A C 1
ATOM 2160 O O . LEU A 1 269 ? -12.141 25.203 -6.91 1 76.38 269 LEU A O 1
ATOM 2164 N N . HIS A 1 270 ? -12.898 23.469 -8.086 1 68.94 270 HIS A N 1
ATOM 2165 C CA . HIS A 1 270 ? -13.789 24.281 -8.914 1 68.94 270 HIS A CA 1
ATOM 2166 C C . HIS A 1 270 ? -14.836 24.984 -8.07 1 68.94 270 HIS A C 1
ATOM 2168 O O . HIS A 1 270 ? -15.102 26.172 -8.266 1 68.94 270 HIS A O 1
ATOM 2174 N N . THR A 1 271 ? -15.289 24.281 -7.145 1 68.38 271 THR A N 1
ATOM 2175 C CA . THR A 1 271 ? -16.312 24.844 -6.262 1 68.38 271 THR A CA 1
ATOM 2176 C C . THR A 1 271 ? -15.734 25.969 -5.41 1 68.38 271 THR A C 1
ATOM 2178 O O . THR A 1 271 ? -16.359 27.016 -5.242 1 68.38 271 THR A O 1
ATOM 2181 N N . LEU A 1 272 ? -14.562 25.797 -4.992 1 68 272 LEU A N 1
ATOM 2182 C CA . LEU A 1 272 ? -13.93 26.797 -4.148 1 68 272 LEU A CA 1
ATOM 2183 C C . LEU A 1 272 ? -13.578 28.047 -4.961 1 68 272 LEU A C 1
ATOM 2185 O O . LEU A 1 272 ? -13.773 29.172 -4.496 1 68 272 LEU A O 1
ATOM 2189 N N . ILE A 1 273 ? -13.102 27.766 -6.18 1 63.47 273 ILE A N 1
ATOM 2190 C CA . ILE A 1 273 ? -12.75 28.875 -7.047 1 63.47 273 ILE A CA 1
ATOM 2191 C C . ILE A 1 273 ? -14.008 29.656 -7.422 1 63.47 273 ILE A C 1
ATOM 2193 O O . ILE A 1 273 ? -14.008 30.891 -7.414 1 63.47 273 ILE A O 1
ATOM 2197 N N . ARG A 1 274 ? -15.039 28.984 -7.699 1 57.91 274 ARG A N 1
ATOM 2198 C CA . ARG A 1 274 ? -16.312 29.609 -8.055 1 57.91 274 ARG A CA 1
ATOM 2199 C C . ARG A 1 274 ? -16.859 30.422 -6.887 1 57.91 274 ARG A C 1
ATOM 2201 O O . ARG A 1 274 ? -17.344 31.547 -7.078 1 57.91 274 ARG A O 1
ATOM 2208 N N . ASP A 1 275 ? -16.734 29.875 -5.73 1 63.06 275 ASP A N 1
ATOM 2209 C CA . ASP A 1 275 ? -17.203 30.562 -4.539 1 63.06 275 ASP A CA 1
ATOM 2210 C C . ASP A 1 275 ? -16.359 31.812 -4.262 1 63.06 275 ASP A C 1
ATOM 2212 O O . ASP A 1 275 ? -16.875 32.844 -3.834 1 63.06 275 ASP A O 1
ATOM 2216 N N . ASP A 1 276 ? -15.109 31.641 -4.457 1 59.09 276 ASP A N 1
ATOM 2217 C CA . ASP A 1 276 ? -14.211 32.781 -4.234 1 59.09 276 ASP A CA 1
ATOM 2218 C C . ASP A 1 276 ? -14.43 33.875 -5.285 1 59.09 276 ASP A C 1
ATOM 2220 O O . ASP A 1 276 ? -14.375 35.062 -4.969 1 59.09 276 ASP A O 1
ATOM 2224 N N . ILE A 1 277 ? -14.578 33.344 -6.605 1 49.62 277 ILE A N 1
ATOM 2225 C CA . ILE A 1 277 ? -14.789 34.281 -7.688 1 49.62 277 ILE A CA 1
ATOM 2226 C C . ILE A 1 277 ? -16.156 34.969 -7.52 1 49.62 277 ILE A C 1
ATOM 2228 O O . ILE A 1 277 ? -16.281 36.188 -7.719 1 49.62 277 ILE A O 1
ATOM 2232 N N . PHE A 1 278 ? -17.125 34.219 -7.219 1 48.44 278 PHE A N 1
ATOM 2233 C CA . PHE A 1 278 ? -18.484 34.75 -7.188 1 48.44 278 PHE A CA 1
ATOM 2234 C C . PHE A 1 278 ? -18.812 35.312 -5.805 1 48.44 278 PHE A C 1
ATOM 2236 O O . PHE A 1 278 ? -19.766 36.062 -5.641 1 48.44 278 PHE A O 1
ATOM 2243 N N . ASP A 1 279 ? -18.172 34.75 -4.805 1 51.22 279 ASP A N 1
ATOM 2244 C CA . ASP A 1 279 ? -18.359 35.375 -3.506 1 51.22 279 ASP A CA 1
ATOM 2245 C C . ASP A 1 279 ? -17.453 36.594 -3.35 1 51.22 279 ASP A C 1
ATOM 2247 O O . ASP A 1 279 ? -16.234 36.469 -3.402 1 51.22 279 ASP A O 1
ATOM 2251 N N . THR A 1 280 ? -17.812 37.875 -3.836 1 42.25 280 THR A N 1
ATOM 2252 C CA . THR A 1 280 ? -17.266 39.219 -3.934 1 42.25 280 THR A CA 1
ATOM 2253 C C . THR A 1 280 ? -16.422 39.562 -2.711 1 42.25 280 THR A C 1
ATOM 2255 O O . THR A 1 280 ? -15.727 40.562 -2.693 1 42.25 280 THR A O 1
ATOM 2258 N N . ASP A 1 281 ? -16.734 39.281 -1.43 1 42.94 281 ASP A N 1
ATOM 2259 C CA . ASP A 1 281 ? -16.203 40.219 -0.44 1 42.94 281 ASP A CA 1
ATOM 2260 C C . ASP A 1 281 ? -14.688 40.094 -0.318 1 42.94 281 ASP A C 1
ATOM 2262 O O . ASP A 1 281 ? -13.992 41.094 -0.129 1 42.94 281 ASP A O 1
ATOM 2266 N N . GLY A 1 282 ? -13.805 39.344 0.525 1 38.5 282 GLY A N 1
ATOM 2267 C CA . GLY A 1 282 ? -12.484 39.625 1.07 1 38.5 282 GLY A CA 1
ATOM 2268 C C . GLY A 1 282 ? -11.414 38.688 0.519 1 38.5 282 GLY A C 1
ATOM 2269 O O . GLY A 1 282 ? -10.266 38.719 0.959 1 38.5 282 GLY A O 1
ATOM 2270 N N . SER A 1 283 ? -11.586 37.438 0.092 1 42.81 283 SER A N 1
ATOM 2271 C CA . SER A 1 283 ? -10.398 36.594 -0.048 1 42.81 283 SER A CA 1
ATOM 2272 C C . SER A 1 283 ? -9.664 36.906 -1.353 1 42.81 283 SER A C 1
ATOM 2274 O O . SER A 1 283 ? -10.297 37.156 -2.377 1 42.81 283 SER A O 1
ATOM 2276 N N . SER A 1 284 ? -8.359 37.438 -1.37 1 42.41 284 SER A N 1
ATOM 2277 C CA . SER A 1 284 ? -7.625 38 -2.506 1 42.41 284 SER A CA 1
ATOM 2278 C C . SER A 1 284 ? -7.688 37.062 -3.711 1 42.41 284 SER A C 1
ATOM 2280 O O . SER A 1 284 ? -7.387 35.875 -3.598 1 42.41 284 SER A O 1
ATOM 2282 N N . PRO A 1 285 ? -8.461 37.344 -4.789 1 42.53 285 PRO A N 1
ATOM 2283 C CA . PRO A 1 285 ? -8.578 36.75 -6.129 1 42.53 285 PRO A CA 1
ATOM 2284 C C . PRO A 1 285 ? -7.242 36.25 -6.684 1 42.53 285 PRO A C 1
ATOM 2286 O O . PRO A 1 285 ? -7.203 35.281 -7.449 1 42.53 285 PRO A O 1
ATOM 2289 N N . GLU A 1 286 ? -6.262 36.938 -6.348 1 45 286 GLU A N 1
ATOM 2290 C CA . GLU A 1 286 ? -4.973 36.75 -7 1 45 286 GLU A CA 1
ATOM 2291 C C . GLU A 1 286 ? -4.41 35.344 -6.676 1 45 286 GLU A C 1
ATOM 2293 O O . GLU A 1 286 ? -3.846 34.688 -7.543 1 45 286 GLU A O 1
ATOM 2298 N N . GLN A 1 287 ? -4.508 34.906 -5.465 1 44.78 287 GLN A N 1
ATOM 2299 C CA . GLN A 1 287 ? -3.924 33.625 -5.078 1 44.78 287 GLN A CA 1
ATOM 2300 C C . GLN A 1 287 ? -4.699 32.469 -5.688 1 44.78 287 GLN A C 1
ATOM 2302 O O . GLN A 1 287 ? -4.113 31.453 -6.082 1 44.78 287 GLN A O 1
ATOM 2307 N N . LEU A 1 288 ? -6.047 32.594 -5.797 1 45.38 288 LEU A N 1
ATOM 2308 C CA . LEU A 1 288 ? -6.91 31.578 -6.387 1 45.38 288 LEU A CA 1
ATOM 2309 C C . LEU A 1 288 ? -6.719 31.516 -7.895 1 45.38 288 LEU A C 1
ATOM 2311 O O . LEU A 1 288 ? -6.715 30.422 -8.477 1 45.38 288 LEU A O 1
ATOM 2315 N N . LYS A 1 289 ? -6.695 32.719 -8.516 1 44.22 289 LYS A N 1
ATOM 2316 C CA . LYS A 1 289 ? -6.438 32.812 -9.953 1 44.22 289 LYS A CA 1
ATOM 2317 C C . LYS A 1 289 ? -5.156 32.062 -10.32 1 44.22 289 LYS A C 1
ATOM 2319 O O . LYS A 1 289 ? -5.117 31.328 -11.312 1 44.22 289 LYS A O 1
ATOM 2324 N N . LYS A 1 290 ? -4.16 32.219 -9.5 1 47.5 290 LYS A N 1
ATOM 2325 C CA . LYS A 1 290 ? -2.867 31.578 -9.742 1 47.5 290 LYS A CA 1
ATOM 2326 C C . LYS A 1 290 ? -2.939 30.078 -9.508 1 47.5 290 LYS A C 1
ATOM 2328 O O . LYS A 1 290 ? -2.297 29.297 -10.211 1 47.5 290 LYS A O 1
ATOM 2333 N N . ALA A 1 291 ? -3.746 29.656 -8.602 1 47.66 291 ALA A N 1
ATOM 2334 C CA . ALA A 1 291 ? -3.951 28.234 -8.312 1 47.66 291 ALA A CA 1
ATOM 2335 C C . ALA A 1 291 ? -4.688 27.547 -9.461 1 47.66 291 ALA A C 1
ATOM 2337 O O . ALA A 1 291 ? -4.348 26.422 -9.828 1 47.66 291 ALA A O 1
ATOM 2338 N N . TRP A 1 292 ? -5.688 28.312 -10.055 1 45.97 292 TRP A N 1
ATOM 2339 C CA . TRP A 1 292 ? -6.422 27.844 -11.219 1 45.97 292 TRP A CA 1
ATOM 2340 C C . TRP A 1 292 ? -5.516 27.75 -12.438 1 45.97 292 TRP A C 1
ATOM 2342 O O . TRP A 1 292 ? -5.562 26.781 -13.195 1 45.97 292 TRP A O 1
ATOM 2352 N N . GLU A 1 293 ? -4.832 28.734 -12.648 1 48.72 293 GLU A N 1
ATOM 2353 C CA . GLU A 1 293 ? -3.955 28.797 -13.812 1 48.72 293 GLU A CA 1
ATOM 2354 C C . GLU A 1 293 ? -2.965 27.641 -13.828 1 48.72 293 GLU A C 1
ATOM 2356 O O . GLU A 1 293 ? -2.703 27.047 -14.875 1 48.72 293 GLU A O 1
ATOM 2361 N N . LYS A 1 294 ? -2.492 27.328 -12.711 1 45.94 294 LYS A N 1
ATOM 2362 C CA . LYS A 1 294 ? -1.511 26.266 -12.555 1 45.94 294 LYS A CA 1
ATOM 2363 C C . LYS A 1 294 ? -2.172 24.891 -12.656 1 45.94 294 LYS A C 1
ATOM 2365 O O . LYS A 1 294 ? -1.601 23.969 -13.227 1 45.94 294 LYS A O 1
ATOM 2370 N N . ALA A 1 295 ? -3.334 24.688 -12.023 1 44.88 295 ALA A N 1
ATOM 2371 C CA . ALA A 1 295 ? -4.117 23.453 -12.18 1 44.88 295 ALA A CA 1
ATOM 2372 C C . ALA A 1 295 ? -4.508 23.25 -13.641 1 44.88 295 ALA A C 1
ATOM 2374 O O . ALA A 1 295 ? -4.508 22.125 -14.133 1 44.88 295 ALA A O 1
ATOM 2375 N N . GLY A 1 296 ? -4.934 24.328 -14.336 1 43.69 296 GLY A N 1
ATOM 2376 C CA . GLY A 1 296 ? -5.336 24.344 -15.734 1 43.69 296 GLY A CA 1
ATOM 2377 C C . GLY A 1 296 ? -4.207 23.984 -16.688 1 43.69 296 GLY A C 1
ATOM 2378 O O . GLY A 1 296 ? -4.438 23.391 -17.734 1 43.69 296 GLY A O 1
ATOM 2379 N N . GLU A 1 297 ? -3.047 24.5 -16.438 1 44.97 297 GLU A N 1
ATOM 2380 C CA . GLU A 1 297 ? -1.953 24.234 -17.359 1 44.97 297 GLU A CA 1
ATOM 2381 C C . GLU A 1 297 ? -1.622 22.734 -17.406 1 44.97 297 GLU A C 1
ATOM 2383 O O . GLU A 1 297 ? -1.201 22.234 -18.453 1 44.97 297 GLU A O 1
ATOM 2388 N N . SER A 1 298 ? -1.646 22.156 -16.266 1 39.03 298 SER A N 1
ATOM 2389 C CA . SER A 1 298 ? -1.271 20.75 -16.281 1 39.03 298 SER A CA 1
ATOM 2390 C C . SER A 1 298 ? -2.402 19.875 -16.812 1 39.03 298 SER A C 1
ATOM 2392 O O . SER A 1 298 ? -2.262 18.656 -16.922 1 39.03 298 SER A O 1
ATOM 2394 N N . MET A 1 299 ? -3.662 20.297 -16.547 1 37.78 299 MET A N 1
ATOM 2395 C CA . MET A 1 299 ? -4.77 19.547 -17.141 1 37.78 299 MET A CA 1
ATOM 2396 C C . MET A 1 299 ? -4.711 19.594 -18.656 1 37.78 299 MET A C 1
ATOM 2398 O O . MET A 1 299 ? -4.422 20.641 -19.25 1 37.78 299 MET A O 1
ATOM 2402 N N . ASN A 1 300 ? -4.426 18.641 -19.328 1 37.38 300 ASN A N 1
ATOM 2403 C CA . ASN A 1 300 ? -4.598 18.625 -20.781 1 37.38 300 ASN A CA 1
ATOM 2404 C C . ASN A 1 300 ? -5.797 19.469 -21.219 1 37.38 300 ASN A C 1
ATOM 2406 O O . ASN A 1 300 ? -6.867 19.391 -20.609 1 37.38 300 ASN A O 1
ATOM 2410 N N . GLU A 1 301 ? -5.66 20.688 -21.844 1 33.25 301 GLU A N 1
AT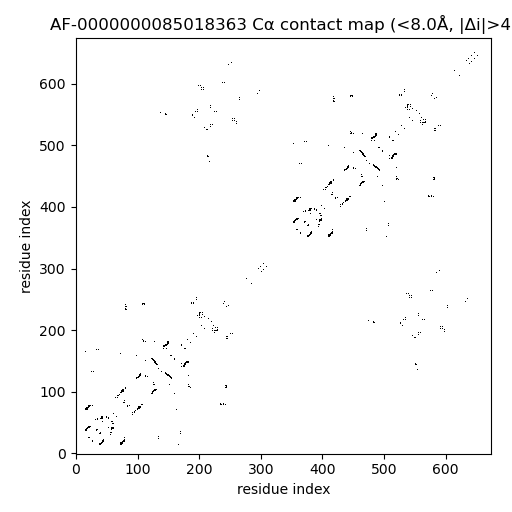OM 2411 C CA . GLU A 1 301 ? -6.512 21.734 -22.422 1 33.25 301 GLU A CA 1
ATOM 2412 C C . GLU A 1 301 ? -7.82 21.156 -22.938 1 33.25 301 GLU A C 1
ATOM 2414 O O . GLU A 1 301 ? -8.859 21.812 -22.891 1 33.25 301 GLU A O 1
ATOM 2419 N N . ARG A 1 302 ? -7.852 20.016 -23.781 1 35.12 302 ARG A N 1
ATOM 2420 C CA . ARG A 1 302 ? -8.992 19.797 -24.672 1 35.12 302 ARG A CA 1
ATOM 2421 C C . ARG A 1 302 ? -10.25 19.469 -23.859 1 35.12 302 ARG A C 1
ATOM 2423 O O . ARG A 1 302 ? -11.32 20.016 -24.125 1 35.12 302 ARG A O 1
ATOM 2430 N N . GLY A 1 303 ? -10.188 18.344 -23.078 1 34.28 303 GLY A N 1
ATOM 2431 C CA . GLY A 1 303 ? -11.461 17.797 -22.625 1 34.28 303 GLY A CA 1
ATOM 2432 C C . GLY A 1 303 ? -12.062 18.578 -21.469 1 34.28 303 GLY A C 1
ATOM 2433 O O . GLY A 1 303 ? -13.289 18.672 -21.344 1 34.28 303 GLY A O 1
ATOM 2434 N N . TYR A 1 304 ? -11.203 19.047 -20.516 1 34.97 304 TYR A N 1
ATOM 2435 C CA . TYR A 1 304 ? -11.852 19.688 -19.375 1 34.97 304 TYR A CA 1
ATOM 2436 C C . TYR A 1 304 ? -12.281 21.109 -19.719 1 34.97 304 TYR A C 1
ATOM 2438 O O . TYR A 1 304 ? -13.25 21.625 -19.156 1 34.97 304 TYR A O 1
ATOM 2446 N N . LYS A 1 305 ? -11.609 21.781 -20.547 1 34 305 LYS A N 1
ATOM 2447 C CA . LYS A 1 305 ? -12.102 23.078 -21.031 1 34 305 LYS A CA 1
ATOM 2448 C C . LYS A 1 305 ? -13.445 22.922 -21.734 1 34 305 LYS A C 1
ATOM 2450 O O . LYS A 1 305 ? -14.344 23.734 -21.547 1 34 305 LYS A O 1
ATOM 2455 N N . GLU A 1 306 ? -13.547 21.859 -22.547 1 36.06 306 GLU A N 1
ATOM 2456 C CA . GLU A 1 306 ? -14.812 21.672 -23.25 1 36.06 306 GLU A CA 1
ATOM 2457 C C . GLU A 1 306 ? -15.945 21.344 -22.281 1 36.06 306 GLU A C 1
ATOM 2459 O O . GLU A 1 306 ? -17.047 21.875 -22.391 1 36.06 306 GLU A O 1
ATOM 2464 N N . ARG A 1 307 ? -15.641 20.531 -21.234 1 36.31 307 ARG A N 1
ATOM 2465 C CA . ARG A 1 307 ? -16.75 20.219 -20.344 1 36.31 307 ARG A CA 1
ATOM 2466 C C . ARG A 1 307 ? -17 21.344 -19.344 1 36.31 307 ARG A C 1
ATOM 2468 O O . ARG A 1 307 ? -18.141 21.656 -19.016 1 36.31 307 ARG A O 1
ATOM 2475 N N . LEU A 1 308 ? -15.914 22.031 -18.875 1 33.53 308 LEU A N 1
ATOM 2476 C CA . LEU A 1 308 ? -16.125 23.234 -18.078 1 33.53 308 LEU A CA 1
ATOM 2477 C C . LEU A 1 308 ? -16.75 24.344 -18.922 1 33.53 308 LEU A C 1
ATOM 2479 O O . LEU A 1 308 ? -17.672 25.031 -18.469 1 33.53 308 LEU A O 1
ATOM 2483 N N . ILE A 1 309 ? -16.297 24.5 -20.094 1 34.94 309 ILE A N 1
ATOM 2484 C CA . ILE A 1 309 ? -16.922 25.484 -20.969 1 34.94 309 ILE A CA 1
ATOM 2485 C C . ILE A 1 309 ? -18.375 25.078 -21.234 1 34.94 309 ILE A C 1
ATOM 2487 O O . ILE A 1 309 ? -19.281 25.922 -21.172 1 34.94 309 ILE A O 1
ATOM 2491 N N . ASP A 1 310 ? -18.609 23.859 -21.391 1 37.94 310 ASP A N 1
ATOM 2492 C CA . ASP A 1 310 ? -20 23.453 -21.625 1 37.94 310 ASP A CA 1
ATOM 2493 C C . ASP A 1 310 ? -20.844 23.641 -20.391 1 37.94 310 ASP A C 1
ATOM 2495 O O . ASP A 1 310 ? -22 24.094 -20.469 1 37.94 310 ASP A O 1
ATOM 2499 N N . GLN A 1 311 ? -20.266 23.297 -19.25 1 32.34 311 GLN A N 1
ATOM 2500 C CA . GLN A 1 311 ? -21.031 23.5 -18.031 1 32.34 311 GLN A CA 1
ATOM 2501 C C . GLN A 1 311 ? -21.172 24.984 -17.703 1 32.34 311 GLN A C 1
ATOM 2503 O O . GLN A 1 311 ? -22.234 25.453 -17.281 1 32.34 311 GLN A O 1
ATOM 2508 N N . VAL A 1 312 ? -20.062 25.688 -17.828 1 30.94 312 VAL A N 1
ATOM 2509 C CA . VAL A 1 312 ? -20.219 27.125 -17.672 1 30.94 312 VAL A CA 1
ATOM 2510 C C . VAL A 1 312 ? -21.203 27.656 -18.719 1 30.94 312 VAL A C 1
ATOM 2512 O O . VAL A 1 312 ? -22.031 28.516 -18.422 1 30.94 312 VAL A O 1
ATOM 2515 N N . ASN A 1 313 ? -21 27.109 -19.891 1 33.38 313 ASN A N 1
ATOM 2516 C CA . ASN A 1 313 ? -21.938 27.578 -20.922 1 33.38 313 ASN A CA 1
ATOM 2517 C C . ASN A 1 313 ? -23.359 27.172 -20.594 1 33.38 313 ASN A C 1
ATOM 2519 O O . ASN A 1 313 ? -24.312 27.828 -21.016 1 33.38 313 ASN A O 1
ATOM 2523 N N . SER A 1 314 ? -23.453 25.984 -20.062 1 32.94 314 SER A N 1
ATOM 2524 C CA . SER A 1 314 ? -24.844 25.594 -19.828 1 32.94 314 SER A CA 1
ATOM 2525 C C . SER A 1 314 ? -25.422 26.328 -18.625 1 32.94 314 SER A C 1
ATOM 2527 O O . SER A 1 314 ? -26.625 26.266 -18.375 1 32.94 314 SER A O 1
ATOM 2529 N N . THR A 1 315 ? -24.484 26.609 -17.625 1 30.19 315 THR A N 1
ATOM 2530 C CA . THR A 1 315 ? -25.188 27.422 -16.625 1 30.19 315 THR A CA 1
ATOM 2531 C C . THR A 1 315 ? -25.578 28.781 -17.219 1 30.19 315 THR A C 1
ATOM 2533 O O . THR A 1 315 ? -24.719 29.484 -17.75 1 30.19 315 THR A O 1
ATOM 2536 N N . GLY A 1 316 ? -26.656 28.812 -17.875 1 31.22 316 GLY A N 1
ATOM 2537 C CA . GLY A 1 316 ? -27.531 29.844 -18.406 1 31.22 316 GLY A CA 1
ATOM 2538 C C . GLY A 1 316 ? -27.484 31.125 -17.594 1 31.22 316 GLY A C 1
ATOM 2539 O O . GLY A 1 316 ? -28.344 32 -17.766 1 31.22 316 GLY A O 1
ATOM 2540 N N . VAL A 1 317 ? -26.688 31.203 -16.609 1 28.53 317 VAL A N 1
ATOM 2541 C CA . VAL A 1 317 ? -27.156 32.312 -15.773 1 28.53 317 VAL A CA 1
ATOM 2542 C C . VAL A 1 317 ? -27.094 33.625 -16.562 1 28.53 317 VAL A C 1
ATOM 2544 O O . VAL A 1 317 ? -27.781 34.594 -16.219 1 28.53 317 VAL A O 1
ATOM 2547 N N . ILE A 1 318 ? -26.109 33.812 -17.359 1 27.88 318 ILE A N 1
ATOM 2548 C CA . ILE A 1 318 ? -26.172 35.25 -17.672 1 27.88 318 ILE A CA 1
ATOM 2549 C C . ILE A 1 318 ? -27.297 35.531 -18.672 1 27.88 318 ILE A C 1
ATOM 2551 O O . ILE A 1 318 ? -27.062 35.531 -19.875 1 27.88 318 ILE A O 1
ATOM 2555 N N . GLY A 1 319 ? -28.344 34.625 -18.688 1 25.16 319 GLY A N 1
ATOM 2556 C CA . GLY A 1 319 ? -29.344 35 -19.672 1 25.16 319 GLY A CA 1
ATOM 2557 C C . GLY A 1 319 ? -29.906 36.406 -19.438 1 25.16 319 GLY A C 1
ATOM 2558 O O . GLY A 1 319 ? -30.531 36.656 -18.422 1 25.16 319 GLY A O 1
ATOM 2559 N N . GLY A 1 320 ? -29.141 37.438 -19.797 1 24.19 320 GLY A N 1
ATOM 2560 C CA . GLY A 1 320 ? -29.734 38.75 -20 1 24.19 320 GLY A CA 1
ATOM 2561 C C . GLY A 1 320 ? -31.125 38.688 -20.609 1 24.19 320 GLY A C 1
ATOM 2562 O O . GLY A 1 320 ? -31.484 37.688 -21.266 1 24.19 320 GLY A O 1
ATOM 2563 N N . SER A 1 321 ? -32.156 39.344 -19.969 1 23.56 321 SER A N 1
ATOM 2564 C CA . SER A 1 321 ? -33.531 39.688 -20.375 1 23.56 321 SER A CA 1
ATOM 2565 C C . SER A 1 321 ? -33.562 40.188 -21.812 1 23.56 321 SER A C 1
ATOM 2567 O O . SER A 1 321 ? -33.031 41.281 -22.109 1 23.56 321 SER A O 1
ATOM 2569 N N . ARG A 1 322 ? -33.125 39.375 -22.766 1 22.89 322 ARG A N 1
ATOM 2570 C CA . ARG A 1 322 ? -33.531 39.906 -24.062 1 22.89 322 ARG A CA 1
ATOM 2571 C C . ARG A 1 322 ? -35 40.312 -24.047 1 22.89 322 ARG A C 1
ATOM 2573 O O . ARG A 1 322 ? -35.875 39.531 -23.734 1 22.89 322 ARG A O 1
ATOM 2580 N N . ASP A 1 323 ? -35.281 41.656 -23.812 1 23.11 323 ASP A N 1
ATOM 2581 C CA . ASP A 1 323 ? -36.531 42.375 -24.062 1 23.11 323 ASP A CA 1
ATOM 2582 C C . ASP A 1 323 ? -37.125 42.031 -25.422 1 23.11 323 ASP A C 1
ATOM 2584 O O . ASP A 1 323 ? -36.625 42.469 -26.453 1 23.11 323 ASP A O 1
ATOM 2588 N N . GLU A 1 324 ? -37.094 40.75 -25.797 1 21.75 324 GLU A N 1
ATOM 2589 C CA . GLU A 1 324 ? -37.719 40.562 -27.109 1 21.75 324 GLU A CA 1
ATOM 2590 C C . GLU A 1 324 ? -39.125 41.125 -27.125 1 21.75 324 GLU A C 1
ATOM 2592 O O . GLU A 1 324 ? -40.031 40.594 -26.469 1 21.75 324 GLU A O 1
ATOM 2597 N N . HIS A 1 325 ? -39.25 42.531 -27.078 1 21.45 325 HIS A N 1
ATOM 2598 C CA . HIS A 1 325 ? -40.438 43.312 -27.484 1 21.45 325 HIS A CA 1
ATOM 2599 C C . HIS A 1 325 ? -40.875 42.906 -28.875 1 21.45 325 HIS A C 1
ATOM 2601 O O . HIS A 1 325 ? -41.656 43.625 -29.531 1 21.45 325 HIS A O 1
ATOM 2607 N N . ALA A 1 326 ? -40.625 41.75 -29.438 1 19.73 326 ALA A N 1
ATOM 2608 C CA . ALA A 1 326 ? -41.125 41.719 -30.797 1 19.73 326 ALA A CA 1
ATOM 2609 C C . ALA A 1 326 ? -42.625 42.031 -30.844 1 19.73 326 ALA A C 1
ATOM 2611 O O . ALA A 1 326 ? -43.438 41.219 -30.359 1 19.73 326 ALA A O 1
ATOM 2612 N N . GLY A 1 327 ? -43 43.281 -30.625 1 18.91 327 GLY A N 1
ATOM 2613 C CA . GLY A 1 327 ? -44.281 43.875 -31 1 18.91 327 GLY A CA 1
ATOM 2614 C C . GLY A 1 327 ? -44.75 43.469 -32.375 1 18.91 327 GLY A C 1
ATOM 2615 O O . GLY A 1 327 ? -44.438 44.156 -33.375 1 18.91 327 GLY A O 1
ATOM 2616 N N . LYS A 1 328 ? -44.625 42.219 -32.812 1 20.77 328 LYS A N 1
ATOM 2617 C CA . LYS A 1 328 ? -45.125 42.031 -34.188 1 20.77 328 LYS A CA 1
ATOM 2618 C C . LYS A 1 328 ? -46.531 42.594 -34.344 1 20.77 328 LYS A C 1
ATOM 2620 O O . LYS A 1 328 ? -47.438 42.188 -33.625 1 20.77 328 LYS A O 1
ATOM 2625 N N . GLY A 1 329 ? -46.719 43.75 -35 1 17.34 329 GLY A N 1
ATOM 2626 C CA . GLY A 1 329 ? -47.688 44.625 -35.594 1 17.34 329 GLY A CA 1
ATOM 2627 C C . GLY A 1 329 ? -48.562 43.969 -36.625 1 17.34 329 GLY A C 1
ATOM 2628 O O . GLY A 1 329 ? -49.344 44.625 -37.312 1 17.34 329 GLY A O 1
ATOM 2629 N N . ALA A 1 330 ? -48.188 42.812 -37.25 1 19.22 330 ALA A N 1
ATOM 2630 C CA . ALA A 1 330 ? -48.75 42.781 -38.625 1 19.22 330 ALA A CA 1
ATOM 2631 C C . ALA A 1 330 ? -50.25 43 -38.594 1 19.22 330 ALA A C 1
ATOM 2633 O O . ALA A 1 330 ? -50.969 42.375 -37.812 1 19.22 330 ALA A O 1
ATOM 2634 N N . GLU A 1 331 ? -50.781 43.938 -39.375 1 19.67 331 GLU A N 1
ATOM 2635 C CA . GLU A 1 331 ? -51.875 44.719 -40 1 19.67 331 GLU A CA 1
ATOM 2636 C C . GLU A 1 331 ? -52.938 43.781 -40.594 1 19.67 331 GLU A C 1
ATOM 2638 O O . GLU A 1 331 ? -52.688 42.594 -40.812 1 19.67 331 GLU A O 1
ATOM 2643 N N . SER A 1 332 ? -53.719 44.438 -41.594 1 19.77 332 SER A N 1
ATOM 2644 C CA . SER A 1 332 ? -55.094 44.719 -42.094 1 19.77 332 SER A CA 1
ATOM 2645 C C . SER A 1 332 ? -55.562 43.594 -43 1 19.77 332 SER A C 1
ATOM 2647 O O . SER A 1 332 ? -56.656 43.062 -42.812 1 19.77 332 SER A O 1
ATOM 2649 N N . GLU A 1 333 ? -55.094 43.562 -44.406 1 17.83 333 GLU A N 1
ATOM 2650 C CA . GLU A 1 333 ? -56 44.031 -45.438 1 17.83 333 GLU A CA 1
ATOM 2651 C C . GLU A 1 333 ? -56.688 42.875 -46.125 1 17.83 333 GLU A C 1
ATOM 2653 O O . GLU A 1 333 ? -57.469 43.094 -47.062 1 17.83 333 GLU A O 1
ATOM 2658 N N . ALA A 1 334 ? -56.281 41.688 -46.219 1 19.64 334 ALA A N 1
ATOM 2659 C CA . ALA A 1 334 ? -56.844 41.125 -47.438 1 19.64 334 ALA A CA 1
ATOM 2660 C C . ALA A 1 334 ? -58.375 41.25 -47.469 1 19.64 334 ALA A C 1
ATOM 2662 O O . ALA A 1 334 ? -59.031 41.094 -46.438 1 19.64 334 ALA A O 1
ATOM 2663 N N . PRO A 1 335 ? -58.969 41.281 -48.844 1 20.23 335 PRO A N 1
ATOM 2664 C CA . PRO A 1 335 ? -59.875 41.906 -49.812 1 20.23 335 PRO A CA 1
ATOM 2665 C C . PRO A 1 335 ? -61.312 41.406 -49.688 1 20.23 335 PRO A C 1
ATOM 2667 O O . PRO A 1 335 ? -61.562 40.438 -48.969 1 20.23 335 PRO A O 1
ATOM 2670 N N . SER A 1 336 ? -62.062 41.625 -51.062 1 21.92 336 SER A N 1
ATOM 2671 C CA . SER A 1 336 ? -63 41.938 -52.125 1 21.92 336 SER A CA 1
ATOM 2672 C C . SER A 1 336 ? -63.719 40.656 -52.594 1 21.92 336 SER A C 1
ATOM 2674 O O . SER A 1 336 ? -64.938 40.719 -52.938 1 21.92 336 SER A O 1
ATOM 2676 N N . ARG A 1 337 ? -63.406 39.781 -53.656 1 22.47 337 ARG A N 1
ATOM 2677 C CA . ARG A 1 337 ? -64.5 39.031 -54.281 1 22.47 337 ARG A CA 1
ATOM 2678 C C . ARG A 1 337 ? -65.062 38.031 -53.281 1 22.47 337 ARG A C 1
ATOM 2680 O O . ARG A 1 337 ? -64.312 37.406 -52.531 1 22.47 337 ARG A O 1
ATOM 2687 N N . MET B 1 1 ? 30.062 8.234 35.812 1 28.48 1 MET B N 1
ATOM 2688 C CA . MET B 1 1 ? 29.906 9.219 36.906 1 28.48 1 MET B CA 1
ATOM 2689 C C . MET B 1 1 ? 28.453 9.695 36.969 1 28.48 1 MET B C 1
ATOM 2691 O O . MET B 1 1 ? 27.828 9.953 35.938 1 28.48 1 MET B O 1
ATOM 2695 N N . PRO B 1 2 ? 27.703 9.508 38.219 1 41.88 2 PRO B N 1
ATOM 2696 C CA . PRO B 1 2 ? 26.297 9.711 38.594 1 41.88 2 PRO B CA 1
ATOM 2697 C C . PRO B 1 2 ? 25.812 11.117 38.281 1 41.88 2 PRO B C 1
ATOM 2699 O O . PRO B 1 2 ? 24.594 11.352 38.188 1 41.88 2 PRO B O 1
ATOM 2702 N N . PHE B 1 3 ? 26.797 12.039 38.5 1 40.94 3 PHE B N 1
ATOM 2703 C CA . PHE B 1 3 ? 26.422 13.445 38.406 1 40.94 3 PHE B CA 1
ATOM 2704 C C . PHE B 1 3 ? 25.844 13.781 37.062 1 40.94 3 PHE B C 1
ATOM 2706 O O . PHE B 1 3 ? 25.062 14.719 36.906 1 40.94 3 PHE B O 1
ATOM 2713 N N . ASP B 1 4 ? 26.703 13.211 36.031 1 35.59 4 ASP B N 1
ATOM 2714 C CA . ASP B 1 4 ? 26.266 13.609 34.688 1 35.59 4 ASP B CA 1
ATOM 2715 C C . ASP B 1 4 ? 24.828 13.133 34.406 1 35.59 4 ASP B C 1
ATOM 2717 O O . ASP B 1 4 ? 24.203 13.586 33.469 1 35.59 4 ASP B O 1
ATOM 2721 N N . ASN B 1 5 ? 24.5 11.977 34.938 1 35.22 5 ASN B N 1
ATOM 2722 C CA . ASN B 1 5 ? 23.141 11.477 34.812 1 35.22 5 ASN B CA 1
ATOM 2723 C C . ASN B 1 5 ? 22.125 12.445 35.438 1 35.22 5 ASN B C 1
ATOM 2725 O O . ASN B 1 5 ? 20.984 12.539 35 1 35.22 5 ASN B O 1
ATOM 2729 N N . GLU B 1 6 ? 22.453 12.773 36.812 1 32.12 6 GLU B N 1
ATOM 2730 C CA . GLU B 1 6 ? 21.578 13.75 37.438 1 32.12 6 GLU B CA 1
ATOM 2731 C C . GLU B 1 6 ? 21.469 15.016 36.625 1 32.12 6 GLU B C 1
ATOM 2733 O O . GLU B 1 6 ? 20.484 15.766 36.719 1 32.12 6 GLU B O 1
ATOM 2738 N N . ALA B 1 7 ? 22.625 15.57 36.125 1 33.91 7 ALA B N 1
ATOM 2739 C CA . ALA B 1 7 ? 22.625 16.719 35.25 1 33.91 7 ALA B CA 1
ATOM 2740 C C . ALA B 1 7 ? 21.766 16.453 34 1 33.91 7 ALA B C 1
ATOM 2742 O O . ALA B 1 7 ? 21.141 17.375 33.469 1 33.91 7 ALA B O 1
ATOM 2743 N N . ARG B 1 8 ? 22.109 15.328 33.531 1 37.34 8 ARG B N 1
ATOM 2744 C CA . ARG B 1 8 ? 21.266 14.938 32.406 1 37.34 8 ARG B CA 1
ATOM 2745 C C . ARG B 1 8 ? 19.828 14.719 32.844 1 37.34 8 ARG B C 1
ATOM 2747 O O . ARG B 1 8 ? 18.969 14.336 32.031 1 37.34 8 ARG B O 1
ATOM 2754 N N . ALA B 1 9 ? 19.906 14.172 34.094 1 38.41 9 ALA B N 1
ATOM 2755 C CA . ALA B 1 9 ? 18.516 14.062 34.531 1 38.41 9 ALA B CA 1
ATOM 2756 C C . ALA B 1 9 ? 17.656 15.164 33.906 1 38.41 9 ALA B C 1
ATOM 2758 O O . ALA B 1 9 ? 18.156 16.266 33.656 1 38.41 9 ALA B O 1
ATOM 2759 N N . ALA B 1 10 ? 16.438 14.867 33.844 1 38.53 10 ALA B N 1
ATOM 2760 C CA . ALA B 1 10 ? 15.344 15.508 33.125 1 38.53 10 ALA B CA 1
ATOM 2761 C C . ALA B 1 10 ? 15.281 17 33.469 1 38.53 10 ALA B C 1
ATOM 2763 O O . ALA B 1 10 ? 14.945 17.391 34.594 1 38.53 10 ALA B O 1
ATOM 2764 N N . LYS B 1 11 ? 16.406 17.812 33.281 1 42.81 11 LYS B N 1
ATOM 2765 C CA . LYS B 1 11 ? 16.047 19.219 33.312 1 42.81 11 LYS B CA 1
ATOM 2766 C C . LYS B 1 11 ? 14.531 19.391 33.281 1 42.81 11 LYS B C 1
ATOM 2768 O O . LYS B 1 11 ? 13.859 19.047 32.312 1 42.81 11 LYS B O 1
ATOM 2773 N N . ARG B 1 12 ? 14.156 19.203 34.375 1 47.53 12 ARG B N 1
ATOM 2774 C CA . ARG B 1 12 ? 12.719 19.266 34.625 1 47.53 12 ARG B CA 1
ATOM 2775 C C . ARG B 1 12 ? 12.055 20.312 33.75 1 47.53 12 ARG B C 1
ATOM 2777 O O . ARG B 1 12 ? 12.289 21.516 33.938 1 47.53 12 ARG B O 1
ATOM 2784 N N . LEU B 1 13 ? 11.945 19.969 32.5 1 61.19 13 LEU B N 1
ATOM 2785 C CA . LEU B 1 13 ? 11.203 20.875 31.641 1 61.19 13 LEU B CA 1
ATOM 2786 C C . LEU B 1 13 ? 10.023 21.484 32.375 1 61.19 13 LEU B C 1
ATOM 2788 O O . LEU B 1 13 ? 9.273 20.797 33.062 1 61.19 13 LEU B O 1
ATOM 2792 N N . ARG B 1 14 ? 10.203 22.828 32.625 1 79.38 14 ARG B N 1
ATOM 2793 C CA . ARG B 1 14 ? 9.117 23.609 33.219 1 79.38 14 ARG B CA 1
ATOM 2794 C C . ARG B 1 14 ? 7.773 23.234 32.594 1 79.38 14 ARG B C 1
ATOM 2796 O O . ARG B 1 14 ? 7.691 22.984 31.391 1 79.38 14 ARG B O 1
ATOM 2803 N N . LYS B 1 15 ? 6.863 22.938 33.469 1 93.81 15 LYS B N 1
ATOM 2804 C CA . LYS B 1 15 ? 5.508 22.656 33 1 93.81 15 LYS B CA 1
ATOM 2805 C C . LYS B 1 15 ? 4.914 23.859 32.281 1 93.81 15 LYS B C 1
ATOM 2807 O O . LYS B 1 15 ? 5.109 25 32.719 1 93.81 15 LYS B O 1
ATOM 2812 N N . LEU B 1 16 ? 4.336 23.609 31.172 1 97.56 16 LEU B N 1
ATOM 2813 C CA . LEU B 1 16 ? 3.766 24.656 30.328 1 97.56 16 LEU B CA 1
ATOM 2814 C C . LEU B 1 16 ? 2.248 24.703 30.469 1 97.56 16 LEU B C 1
ATOM 2816 O O . LEU B 1 16 ? 1.622 23.688 30.797 1 97.56 16 LEU B O 1
ATOM 2820 N N . LYS B 1 17 ? 1.732 25.906 30.312 1 98.44 17 LYS B N 1
ATOM 2821 C CA . LYS B 1 17 ? 0.318 26.062 29.984 1 98.44 17 LYS B CA 1
ATOM 2822 C C . LYS B 1 17 ? 0.104 26.125 28.469 1 98.44 17 LYS B C 1
ATOM 2824 O O . LYS B 1 17 ? 0.459 27.125 27.828 1 98.44 17 LYS B O 1
ATOM 2829 N N . ILE B 1 18 ? -0.539 25.094 27.953 1 98.75 18 ILE B N 1
ATOM 2830 C CA . ILE B 1 18 ? -0.646 24.938 26.516 1 98.75 18 ILE B CA 1
ATOM 2831 C C . ILE B 1 18 ? -2.094 25.156 26.078 1 98.75 18 ILE B C 1
ATOM 2833 O O . ILE B 1 18 ? -3.002 24.484 26.562 1 98.75 18 ILE B O 1
ATOM 2837 N N . GLY B 1 19 ? -2.328 26.125 25.234 1 98.88 19 GLY B N 1
ATOM 2838 C CA . GLY B 1 19 ? -3.629 26.344 24.625 1 98.88 19 GLY B CA 1
ATOM 2839 C C . GLY B 1 19 ? -3.766 25.688 23.266 1 98.88 19 GLY B C 1
ATOM 2840 O O . GLY B 1 19 ? -2.943 25.922 22.375 1 98.88 19 GLY B O 1
ATOM 2841 N N . ILE B 1 20 ? -4.816 24.906 23.109 1 98.88 20 ILE B N 1
ATOM 2842 C CA . ILE B 1 20 ? -5.074 24.25 21.844 1 98.88 20 ILE B CA 1
ATOM 2843 C C . ILE B 1 20 ? -6.293 24.875 21.172 1 98.88 20 ILE B C 1
ATOM 2845 O O . ILE B 1 20 ? -7.379 24.906 21.75 1 98.88 20 ILE B O 1
ATOM 2849 N N . VAL B 1 21 ? -6.074 25.422 19.953 1 98.69 21 VAL B N 1
ATOM 2850 C CA . VAL B 1 21 ? -7.152 25.938 19.125 1 98.69 21 VAL B CA 1
ATOM 2851 C C . VAL B 1 21 ? -7.531 24.906 18.062 1 98.69 21 VAL B C 1
ATOM 2853 O O . VAL B 1 21 ? -6.738 24.609 17.172 1 98.69 21 VAL B O 1
ATOM 2856 N N . GLY B 1 22 ? -8.742 24.406 18.031 1 98 22 GLY B N 1
ATOM 2857 C CA . GLY B 1 22 ? -9.133 23.203 17.312 1 98 22 GLY B CA 1
ATOM 2858 C C . GLY B 1 22 ? -9.031 21.938 18.156 1 98 22 GLY B C 1
ATOM 2859 O O . GLY B 1 22 ? -7.934 21.406 18.359 1 98 22 GLY B O 1
ATOM 2860 N N . PHE B 1 23 ? -10.188 21.516 18.594 1 98.06 23 PHE B N 1
ATOM 2861 C CA . PHE B 1 23 ? -10.172 20.422 19.562 1 98.06 23 PHE B CA 1
ATOM 2862 C C . PHE B 1 23 ? -10.883 19.203 19 1 98.06 23 PHE B C 1
ATOM 2864 O O . PHE B 1 23 ? -11.617 18.516 19.719 1 98.06 23 PHE B O 1
ATOM 2871 N N . GLY B 1 24 ? -10.703 19 17.734 1 94.81 24 GLY B N 1
ATOM 2872 C CA . GLY B 1 24 ? -11.125 17.75 17.125 1 94.81 24 GLY B CA 1
ATOM 2873 C C . GLY B 1 24 ? -10.242 16.578 17.5 1 94.81 24 GLY B C 1
ATOM 2874 O O . GLY B 1 24 ? -9.594 16.578 18.547 1 94.81 24 GLY B O 1
ATOM 2875 N N . ASN B 1 25 ? -10.203 15.578 16.641 1 92.56 25 ASN B N 1
ATOM 2876 C CA . ASN B 1 25 ? -9.508 14.328 16.906 1 92.56 25 ASN B CA 1
ATOM 2877 C C . ASN B 1 25 ? -8.039 14.562 17.234 1 92.56 25 ASN B C 1
ATOM 2879 O O . ASN B 1 25 ? -7.52 14.039 18.219 1 92.56 25 ASN B O 1
ATOM 2883 N N . PHE B 1 26 ? -7.387 15.375 16.422 1 95.38 26 PHE B N 1
ATOM 2884 C CA . PHE B 1 26 ? -5.949 15.562 16.594 1 95.38 26 PHE B CA 1
ATOM 2885 C C . PHE B 1 26 ? -5.656 16.438 17.797 1 95.38 26 PHE B C 1
ATOM 2887 O O . PHE B 1 26 ? -4.699 16.203 18.531 1 95.38 26 PHE B O 1
ATOM 2894 N N . GLY B 1 27 ? -6.445 17.531 17.984 1 97.81 27 GLY B N 1
ATOM 2895 C CA . GLY B 1 27 ? -6.289 18.359 19.172 1 97.81 27 GLY B CA 1
ATOM 2896 C C . GLY B 1 27 ? -6.422 17.578 20.469 1 97.81 27 GLY B C 1
ATOM 2897 O O . GLY B 1 27 ? -5.633 17.766 21.391 1 97.81 27 GLY B O 1
ATOM 2898 N N . GLN B 1 28 ? -7.348 16.703 20.484 1 97.94 28 GLN B N 1
ATOM 2899 C CA . GLN B 1 28 ? -7.559 15.875 21.672 1 97.94 28 GLN B CA 1
ATOM 2900 C C . GLN B 1 28 ? -6.422 14.883 21.859 1 97.94 28 GLN B C 1
ATOM 2902 O O . GLN B 1 28 ? -6.016 14.594 22.984 1 97.94 28 GLN B O 1
ATOM 2907 N N . PHE B 1 29 ? -6 14.359 20.688 1 97.12 29 PHE B N 1
ATOM 2908 C CA . PHE B 1 29 ? -4.871 13.438 20.688 1 97.12 29 PHE B CA 1
ATOM 2909 C C . PHE B 1 29 ? -3.652 14.07 21.344 1 97.12 29 PHE B C 1
ATOM 2911 O O . PHE B 1 29 ? -3.029 13.469 22.219 1 97.12 29 PHE B O 1
ATOM 2918 N N . LEU B 1 30 ? -3.354 15.289 21.078 1 98.25 30 LEU B N 1
ATOM 2919 C CA . LEU B 1 30 ? -2.229 16 21.672 1 98.25 30 LEU B CA 1
ATOM 2920 C C . LEU B 1 30 ? -2.508 16.359 23.125 1 98.25 30 LEU B C 1
ATOM 2922 O O . LEU B 1 30 ? -1.636 16.203 23.984 1 98.25 30 LEU B O 1
ATOM 2926 N N . ALA B 1 31 ? -3.693 16.828 23.406 1 98.5 31 ALA B N 1
ATOM 2927 C CA . ALA B 1 31 ? -4.078 17.266 24.75 1 98.5 31 ALA B CA 1
ATOM 2928 C C . ALA B 1 31 ? -3.875 16.141 25.766 1 98.5 31 ALA B C 1
ATOM 2930 O O . ALA B 1 31 ? -3.328 16.359 26.844 1 98.5 31 ALA B O 1
ATOM 2931 N N . ARG B 1 32 ? -4.289 14.969 25.375 1 97.62 32 ARG B N 1
ATOM 2932 C CA . ARG B 1 32 ? -4.156 13.812 26.266 1 97.62 32 ARG B CA 1
ATOM 2933 C C . ARG B 1 32 ? -2.703 13.594 26.656 1 97.62 32 ARG B C 1
ATOM 2935 O O . ARG B 1 32 ? -2.4 13.359 27.828 1 97.62 32 ARG B O 1
ATOM 2942 N N . ARG B 1 33 ? -1.875 13.68 25.688 1 96.88 33 ARG B N 1
ATOM 2943 C CA . ARG B 1 33 ? -0.463 13.414 25.938 1 96.88 33 ARG B CA 1
ATOM 2944 C C . ARG B 1 33 ? 0.165 14.531 26.766 1 96.88 33 ARG B C 1
ATOM 2946 O O . ARG B 1 33 ? 0.981 14.273 27.656 1 96.88 33 ARG B O 1
ATOM 2953 N N . PHE B 1 34 ? -0.194 15.766 26.516 1 97.94 34 PHE B N 1
ATOM 2954 C CA . PHE B 1 34 ? 0.334 16.906 27.266 1 97.94 34 PHE B CA 1
ATOM 2955 C C . PHE B 1 34 ? -0.08 16.812 28.734 1 97.94 34 PHE B C 1
ATOM 2957 O O . PHE B 1 34 ? 0.731 17.062 29.625 1 97.94 34 PHE B O 1
ATOM 2964 N N . ILE B 1 35 ? -1.304 16.453 28.938 1 97.75 35 ILE B N 1
ATOM 2965 C CA . ILE B 1 35 ? -1.833 16.344 30.297 1 97.75 35 ILE B CA 1
ATOM 2966 C C . ILE B 1 35 ? -1.146 15.195 31.031 1 97.75 35 ILE B C 1
ATOM 2968 O O . ILE B 1 35 ? -0.787 15.32 32.188 1 97.75 35 ILE B O 1
ATOM 2972 N N . GLN B 1 36 ? -0.926 14.141 30.328 1 95.5 36 GLN B N 1
ATOM 2973 C CA . GLN B 1 36 ? -0.211 13 30.906 1 95.5 36 GLN B CA 1
ATOM 2974 C C . GLN B 1 36 ? 1.199 13.398 31.328 1 95.5 36 GLN B C 1
ATOM 2976 O O . GLN B 1 36 ? 1.754 12.828 32.281 1 95.5 36 GLN B O 1
ATOM 2981 N N . ASN B 1 37 ? 1.73 14.305 30.625 1 95.12 37 ASN B N 1
ATOM 2982 C CA . ASN B 1 37 ? 3.059 14.805 30.969 1 95.12 37 ASN B CA 1
ATOM 2983 C C . ASN B 1 37 ? 2.988 15.953 31.969 1 95.12 37 ASN B C 1
ATOM 2985 O O . ASN B 1 37 ? 3.959 16.703 32.125 1 95.12 37 ASN B O 1
ATOM 2989 N N . GLU B 1 38 ? 1.826 16.219 32.531 1 96.12 38 GLU B N 1
ATOM 2990 C CA . GLU B 1 38 ? 1.58 17.094 33.688 1 96.12 38 GLU B CA 1
ATOM 2991 C C . GLU B 1 38 ? 1.593 18.562 33.25 1 96.12 38 GLU B C 1
ATOM 2993 O O . GLU B 1 38 ? 1.892 19.438 34.062 1 96.12 38 GLU B O 1
ATOM 2998 N N . HIS B 1 39 ? 1.402 18.812 32 1 97.88 39 HIS B N 1
ATOM 2999 C CA . HIS B 1 39 ? 1.183 20.188 31.547 1 97.88 39 HIS B CA 1
ATOM 3000 C C . HIS B 1 39 ? -0.28 20.578 31.703 1 97.88 39 HIS B C 1
ATOM 3002 O O . HIS B 1 39 ? -1.156 19.719 31.828 1 97.88 39 HIS B O 1
ATOM 3008 N N . THR B 1 40 ? -0.459 21.844 31.828 1 98.38 40 THR B N 1
ATOM 3009 C CA . THR B 1 40 ? -1.818 22.375 31.844 1 98.38 40 THR B CA 1
ATOM 3010 C C . THR B 1 40 ? -2.314 22.641 30.422 1 98.38 40 THR B C 1
ATOM 3012 O O . THR B 1 40 ? -1.609 23.234 29.625 1 98.38 40 THR B O 1
ATOM 3015 N N . VAL B 1 41 ? -3.539 22.141 30.156 1 98.81 41 VAL B N 1
ATOM 3016 C CA . VAL B 1 41 ? -4.07 22.297 28.812 1 98.81 41 VAL B CA 1
ATOM 3017 C C . VAL B 1 41 ? -5.395 23.062 28.859 1 98.81 41 VAL B C 1
ATOM 3019 O O . VAL B 1 41 ? -6.273 22.734 29.656 1 98.81 41 VAL B O 1
ATOM 3022 N N . ILE B 1 42 ? -5.52 24.094 28.062 1 98.81 42 ILE B N 1
ATOM 3023 C CA . ILE B 1 42 ? -6.793 24.75 27.797 1 98.81 42 ILE B CA 1
ATOM 3024 C C . ILE B 1 42 ? -7.141 24.641 26.312 1 98.81 42 ILE B C 1
ATOM 3026 O O . ILE B 1 42 ? -6.254 24.438 25.484 1 98.81 42 ILE B O 1
ATOM 3030 N N . ALA B 1 43 ? -8.438 24.703 26 1 98.81 43 ALA B N 1
ATOM 3031 C CA . ALA B 1 43 ? -8.828 24.453 24.625 1 98.81 43 ALA B CA 1
ATOM 3032 C C . ALA B 1 43 ? -9.984 25.359 24.203 1 98.81 43 ALA B C 1
ATOM 3034 O O . ALA B 1 43 ? -10.758 25.812 25.047 1 98.81 43 ALA B O 1
ATOM 3035 N N . THR B 1 44 ? -10.047 25.656 22.953 1 98.5 44 THR B N 1
ATOM 3036 C CA . THR B 1 44 ? -11.188 26.312 22.312 1 98.5 44 THR B CA 1
ATOM 3037 C C . THR B 1 44 ? -11.383 25.781 20.891 1 98.5 44 THR B C 1
ATOM 3039 O O . THR B 1 44 ? -10.43 25.328 20.25 1 98.5 44 THR B O 1
ATOM 3042 N N . SER B 1 45 ? -12.508 25.75 20.484 1 97.38 45 SER B N 1
ATOM 3043 C CA . SER B 1 45 ? -12.859 25.25 19.156 1 97.38 45 SER B CA 1
ATOM 3044 C C . SER B 1 45 ? -14.211 25.797 18.703 1 97.38 45 SER B C 1
ATOM 3046 O O . SER B 1 45 ? -14.961 26.359 19.5 1 97.38 45 SER B O 1
ATOM 3048 N N . ARG B 1 46 ? -14.438 25.672 17.375 1 92.44 46 ARG B N 1
ATOM 3049 C CA . ARG B 1 46 ? -15.742 26.062 16.844 1 92.44 46 ARG B CA 1
ATOM 3050 C C . ARG B 1 46 ? -16.844 25.156 17.375 1 92.44 46 ARG B C 1
ATOM 3052 O O . ARG B 1 46 ? -17.938 25.625 17.734 1 92.44 46 ARG B O 1
ATOM 3059 N N . GLY B 1 47 ? -16.547 23.891 17.438 1 92 47 GLY B N 1
ATOM 3060 C CA . GLY B 1 47 ? -17.5 22.938 18 1 92 47 GLY B CA 1
ATOM 3061 C C . GLY B 1 47 ? -17.469 22.875 19.516 1 92 47 GLY B C 1
ATOM 3062 O O . GLY B 1 47 ? -16.578 23.438 20.141 1 92 47 GLY B O 1
ATOM 3063 N N . ASP B 1 48 ? -18.516 22.203 20.062 1 94.88 48 ASP B N 1
ATOM 3064 C CA . ASP B 1 48 ? -18.594 22.031 21.516 1 94.88 48 ASP B CA 1
ATOM 3065 C C . ASP B 1 48 ? -17.906 20.734 21.938 1 94.88 48 ASP B C 1
ATOM 3067 O O . ASP B 1 48 ? -18.453 19.656 21.734 1 94.88 48 ASP B O 1
ATOM 3071 N N . TYR B 1 49 ? -16.781 20.938 22.594 1 97.44 49 TYR B N 1
ATOM 3072 C CA . TYR B 1 49 ? -16.031 19.781 23.062 1 97.44 49 TYR B CA 1
ATOM 3073 C C . TYR B 1 49 ? -15.828 19.828 24.578 1 97.44 49 TYR B C 1
ATOM 3075 O O . TYR B 1 49 ? -14.828 19.344 25.094 1 97.44 49 TYR B O 1
ATOM 3083 N N . GLU B 1 50 ? -16.703 20.531 25.25 1 97.31 50 GLU B N 1
ATOM 3084 C CA . GLU B 1 50 ? -16.578 20.734 26.688 1 97.31 50 GLU B CA 1
ATOM 3085 C C . GLU B 1 50 ? -16.484 19.422 27.438 1 97.31 50 GLU B C 1
ATOM 3087 O O . GLU B 1 50 ? -15.625 19.25 28.297 1 97.31 50 GLU B O 1
ATOM 3092 N N . ASP B 1 51 ? -17.312 18.5 27.109 1 97.69 51 ASP B N 1
ATOM 3093 C CA . ASP B 1 51 ? -17.344 17.219 27.797 1 97.69 51 ASP B CA 1
ATOM 3094 C C . ASP B 1 51 ? -16.047 16.438 27.531 1 97.69 51 ASP B C 1
ATOM 3096 O O . ASP B 1 51 ? -15.484 15.844 28.453 1 97.69 51 ASP B O 1
ATOM 3100 N N . ALA B 1 52 ? -15.672 16.438 26.281 1 97.44 52 ALA B N 1
ATOM 3101 C CA . ALA B 1 52 ? -14.438 15.727 25.922 1 97.44 52 ALA B CA 1
ATOM 3102 C C . ALA B 1 52 ? -13.234 16.312 26.656 1 97.44 52 ALA B C 1
ATOM 3104 O O . ALA B 1 52 ? -12.383 15.578 27.156 1 97.44 52 ALA B O 1
ATOM 3105 N N . ALA B 1 53 ? -13.18 17.609 26.75 1 98.19 53 ALA B N 1
ATOM 3106 C CA . ALA B 1 53 ? -12.086 18.297 27.438 1 98.19 53 ALA B CA 1
ATOM 3107 C C . ALA B 1 53 ? -12.094 17.953 28.922 1 98.19 53 ALA B C 1
ATOM 3109 O O . ALA B 1 53 ? -11.047 17.625 29.5 1 98.19 53 ALA B O 1
ATOM 3110 N N . LYS B 1 54 ? -13.219 17.984 29.5 1 97.12 54 LYS B N 1
ATOM 3111 C CA . LYS B 1 54 ? -13.367 17.719 30.938 1 97.12 54 LYS B CA 1
ATOM 3112 C C . LYS B 1 54 ? -12.914 16.297 31.266 1 97.12 54 LYS B C 1
ATOM 3114 O O . LYS B 1 54 ? -12.227 16.078 32.281 1 97.12 54 LYS B O 1
ATOM 3119 N N . LYS B 1 55 ? -13.25 15.422 30.453 1 97.62 55 LYS B N 1
ATOM 3120 C CA . LYS B 1 55 ? -12.93 14.016 30.688 1 97.62 55 LYS B CA 1
ATOM 3121 C C . LYS B 1 55 ? -11.414 13.797 30.703 1 97.62 55 LYS B C 1
ATOM 3123 O O . LYS B 1 55 ? -10.93 12.891 31.391 1 97.62 55 LYS B O 1
ATOM 3128 N N . MET B 1 56 ? -10.727 14.641 30.016 1 96.75 56 MET B N 1
ATOM 3129 C CA . MET B 1 56 ? -9.289 14.422 29.953 1 96.75 56 MET B CA 1
ATOM 3130 C C . MET B 1 56 ? -8.555 15.375 30.891 1 96.75 56 MET B C 1
ATOM 3132 O O . MET B 1 56 ? -7.332 15.297 31.031 1 96.75 56 MET B O 1
ATOM 3136 N N . GLY B 1 57 ? -9.258 16.359 31.531 1 97.5 57 GLY B N 1
ATOM 3137 C CA . GLY B 1 57 ? -8.641 17.25 32.5 1 97.5 57 GLY B CA 1
ATOM 3138 C C . GLY B 1 57 ? -8.219 18.578 31.875 1 97.5 57 GLY B C 1
ATOM 3139 O O . GLY B 1 57 ? -7.406 19.297 32.469 1 97.5 57 GLY B O 1
ATOM 3140 N N . ALA B 1 58 ? -8.672 18.875 30.719 1 98.31 58 ALA B N 1
ATOM 3141 C CA . ALA B 1 58 ? -8.43 20.172 30.078 1 98.31 58 ALA B CA 1
ATOM 3142 C C . ALA B 1 58 ? -9.555 21.156 30.406 1 98.31 58 ALA B C 1
ATOM 3144 O O . ALA B 1 58 ? -10.68 20.75 30.703 1 98.31 58 ALA B O 1
ATOM 3145 N N . ARG B 1 59 ? -9.258 22.375 30.391 1 98.31 59 ARG B N 1
ATOM 3146 C CA . ARG B 1 59 ? -10.281 23.406 30.516 1 98.31 59 ARG B CA 1
ATOM 3147 C C . ARG B 1 59 ? -10.703 23.938 29.156 1 98.31 59 ARG B C 1
ATOM 3149 O O . ARG B 1 59 ? -9.859 24.312 28.344 1 98.31 59 ARG B O 1
ATOM 3156 N N . TYR B 1 60 ? -11.992 23.938 28.969 1 98.56 60 TYR B N 1
ATOM 3157 C CA . TYR B 1 60 ? -12.539 24.328 27.672 1 98.56 60 TYR B CA 1
ATOM 3158 C C . TYR B 1 60 ? -13.164 25.719 27.75 1 98.56 60 TYR B C 1
ATOM 3160 O O . TYR B 1 60 ? -13.875 26.047 28.703 1 98.56 60 TYR B O 1
ATOM 3168 N N . TYR B 1 61 ? -12.906 26.562 26.781 1 98.25 61 TYR B N 1
ATOM 3169 C CA . TYR B 1 61 ? -13.477 27.906 26.672 1 98.25 61 TYR B CA 1
ATOM 3170 C C . TYR B 1 61 ? -14.219 28.078 25.344 1 98.25 61 TYR B C 1
ATOM 3172 O O . TYR B 1 61 ? -13.625 28 24.266 1 98.25 61 TYR B O 1
ATOM 3180 N N . ARG B 1 62 ? -15.406 28.375 25.422 1 96.56 62 ARG B N 1
ATOM 3181 C CA . ARG B 1 62 ? -16.219 28.547 24.234 1 96.56 62 ARG B CA 1
ATOM 3182 C C . ARG B 1 62 ? -15.875 29.859 23.516 1 96.56 62 ARG B C 1
ATOM 3184 O O . ARG B 1 62 ? -15.945 29.938 22.297 1 96.56 62 ARG B O 1
ATOM 3191 N N . ASP B 1 63 ? -15.5 30.797 24.297 1 96.81 63 ASP B N 1
ATOM 3192 C CA . ASP B 1 63 ? -15.156 32.125 23.781 1 96.81 63 ASP B CA 1
ATOM 3193 C C . ASP B 1 63 ? -13.641 32.281 23.641 1 96.81 63 ASP B C 1
ATOM 3195 O O . ASP B 1 63 ? -12.906 32.219 24.641 1 96.81 63 ASP B O 1
ATOM 3199 N N . PRO B 1 64 ? -13.18 32.594 22.406 1 97.44 64 PRO B N 1
ATOM 3200 C CA . PRO B 1 64 ? -11.734 32.719 22.188 1 97.44 64 PRO B CA 1
ATOM 3201 C C . PRO B 1 64 ? -11.117 33.844 23.016 1 97.44 64 PRO B C 1
ATOM 3203 O O . PRO B 1 64 ? -9.938 33.781 23.359 1 97.44 64 PRO B O 1
ATOM 3206 N N . ASP B 1 65 ? -11.922 34.906 23.281 1 97.81 65 ASP B N 1
ATOM 3207 C CA . ASP B 1 65 ? -11.422 35.969 24.125 1 97.81 65 ASP B CA 1
ATOM 3208 C C . ASP B 1 65 ? -11.078 35.438 25.531 1 97.81 65 ASP B C 1
ATOM 3210 O O . ASP B 1 65 ? -10.023 35.781 26.078 1 97.81 65 ASP B O 1
ATOM 3214 N N . ASP B 1 66 ? -12 34.688 26.047 1 98.06 66 ASP B N 1
ATOM 3215 C CA . ASP B 1 66 ? -11.781 34.094 27.359 1 98.06 66 ASP B CA 1
ATOM 3216 C C . ASP B 1 66 ? -10.57 33.156 27.344 1 98.06 66 ASP B C 1
ATOM 3218 O O . ASP B 1 66 ? -9.805 33.094 28.312 1 98.06 66 ASP B O 1
ATOM 3222 N N . PHE B 1 67 ? -10.469 32.406 26.297 1 98.44 67 PHE B N 1
ATOM 3223 C CA . PHE B 1 67 ? -9.328 31.531 26.094 1 98.44 67 PHE B CA 1
ATOM 3224 C C . PHE B 1 67 ? -8.016 32.281 26.141 1 98.44 67 PHE B C 1
ATOM 3226 O O . PHE B 1 67 ? -7.105 31.938 26.891 1 98.44 67 PHE B O 1
ATOM 3233 N N . CYS B 1 68 ? -7.898 33.375 25.422 1 98.38 68 CYS B N 1
ATOM 3234 C CA . CYS B 1 68 ? -6.676 34.156 25.312 1 98.38 68 CYS B CA 1
ATOM 3235 C C . CYS B 1 68 ? -6.328 34.812 26.641 1 98.38 68 CYS B C 1
ATOM 3237 O O . CYS B 1 68 ? -5.152 34.938 26.984 1 98.38 68 CYS B O 1
ATOM 3239 N N . GLU B 1 69 ? -7.332 35.125 27.391 1 98 69 GLU B N 1
ATOM 3240 C CA . GLU B 1 69 ? -7.141 35.844 28.656 1 98 69 GLU B CA 1
ATOM 3241 C C . GLU B 1 69 ? -6.57 34.906 29.719 1 98 69 GLU B C 1
ATOM 3243 O O . GLU B 1 69 ? -6.125 35.375 30.781 1 98 69 GLU B O 1
ATOM 3248 N N . GLN B 1 70 ? -6.547 33.656 29.375 1 97.94 70 GLN B N 1
ATOM 3249 C CA . GLN B 1 70 ? -5.898 32.719 30.297 1 97.94 70 GLN B CA 1
ATOM 3250 C C . GLN B 1 70 ? -4.383 32.75 30.141 1 97.94 70 GLN B C 1
ATOM 3252 O O . GLN B 1 70 ? -3.654 32.156 30.938 1 97.94 70 GLN B O 1
ATOM 3257 N N . HIS B 1 71 ? -3.855 33.375 29.141 1 97.88 71 HIS B N 1
ATOM 3258 C CA . HIS B 1 71 ? -2.447 33.656 28.891 1 97.88 71 HIS B CA 1
ATOM 3259 C C . HIS B 1 71 ? -1.63 32.344 28.844 1 97.88 71 HIS B C 1
ATOM 3261 O O . HIS B 1 71 ? -0.661 32.219 29.594 1 97.88 71 HIS B O 1
ATOM 3267 N N . PRO B 1 72 ? -1.979 31.484 27.938 1 98.31 72 PRO B N 1
ATOM 3268 C CA . PRO B 1 72 ? -1.133 30.297 27.766 1 98.31 72 PRO B CA 1
ATOM 3269 C C . PRO B 1 72 ? 0.293 30.656 27.344 1 98.31 72 PRO B C 1
ATOM 3271 O O . PRO B 1 72 ? 0.516 31.688 26.703 1 98.31 72 PRO B O 1
ATOM 3274 N N . ASP B 1 73 ? 1.254 29.75 27.719 1 97.5 73 ASP B N 1
ATOM 3275 C CA . ASP B 1 73 ? 2.637 29.891 27.281 1 97.5 73 ASP B CA 1
ATOM 3276 C C . ASP B 1 73 ? 2.754 29.641 25.766 1 97.5 73 ASP B C 1
ATOM 3278 O O . ASP B 1 73 ? 3.568 30.281 25.094 1 97.5 73 ASP B O 1
ATOM 3282 N N . VAL B 1 74 ? 1.991 28.719 25.344 1 98.5 74 VAL B N 1
ATOM 3283 C CA . VAL B 1 74 ? 1.997 28.266 23.953 1 98.5 74 VAL B CA 1
ATOM 3284 C C . VAL B 1 74 ? 0.563 28.141 23.438 1 98.5 74 VAL B C 1
ATOM 3286 O O . VAL B 1 74 ? -0.322 27.688 24.156 1 98.5 74 VAL B O 1
ATOM 3289 N N . VAL B 1 75 ? 0.319 28.594 22.25 1 98.81 75 VAL B N 1
ATOM 3290 C CA . VAL B 1 75 ? -0.933 28.344 21.547 1 98.81 75 VAL B CA 1
ATOM 3291 C C . VAL B 1 75 ? -0.671 27.469 20.328 1 98.81 75 VAL B C 1
ATOM 3293 O O . VAL B 1 75 ? 0.122 27.844 19.453 1 98.81 75 VAL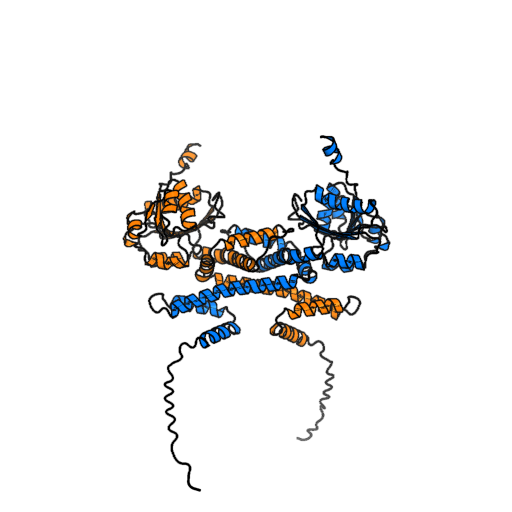 B O 1
ATOM 3296 N N . ILE B 1 76 ? -1.33 26.328 20.281 1 98.88 76 ILE B N 1
ATOM 3297 C CA . ILE B 1 76 ? -1.173 25.406 19.172 1 98.88 76 ILE B CA 1
ATOM 3298 C C . ILE B 1 76 ? -2.449 25.375 18.328 1 98.88 76 ILE B C 1
ATOM 3300 O O . ILE B 1 76 ? -3.525 25.047 18.844 1 98.88 76 ILE B O 1
ATOM 3304 N N . PHE B 1 77 ? -2.299 25.734 17.094 1 98.69 77 PHE B N 1
ATOM 3305 C CA . PHE B 1 77 ? -3.42 25.625 16.172 1 98.69 77 PHE B CA 1
ATOM 3306 C C . PHE B 1 77 ? -3.508 24.219 15.602 1 98.69 77 PHE B C 1
ATOM 3308 O O . PHE B 1 77 ? -2.646 23.812 14.82 1 98.69 77 PHE B O 1
ATOM 3315 N N . ALA B 1 78 ? -4.516 23.5 15.961 1 98.06 78 ALA B N 1
ATOM 3316 C CA . ALA B 1 78 ? -4.805 22.141 15.484 1 98.06 78 ALA B CA 1
ATOM 3317 C C . ALA B 1 78 ? -6.105 22.109 14.688 1 98.06 78 ALA B C 1
ATOM 3319 O O . ALA B 1 78 ? -6.906 21.188 14.836 1 98.06 78 ALA B O 1
ATOM 3320 N N . THR B 1 79 ? -6.348 23.109 13.914 1 95.94 79 THR B N 1
ATOM 3321 C CA . THR B 1 79 ? -7.512 23.219 13.039 1 95.94 79 THR B CA 1
ATOM 3322 C C . THR B 1 79 ? -7.305 22.422 11.75 1 95.94 79 THR B C 1
ATOM 3324 O O . THR B 1 79 ? -6.191 21.984 11.461 1 95.94 79 THR B O 1
ATOM 3327 N N . SER B 1 80 ? -8.422 22.188 11.031 1 93.19 80 SER B N 1
ATOM 3328 C CA . SER B 1 80 ? -8.234 21.703 9.664 1 93.19 80 SER B CA 1
ATOM 3329 C C . SER B 1 80 ? -7.48 22.719 8.812 1 93.19 80 SER B C 1
ATOM 3331 O O . SER B 1 80 ? -7.52 23.922 9.094 1 93.19 80 SER B O 1
ATOM 3333 N N . ILE B 1 81 ? -6.805 22.234 7.855 1 92.94 81 ILE B N 1
ATOM 3334 C CA . ILE B 1 81 ? -6.062 23.109 6.969 1 92.94 81 ILE B CA 1
ATOM 3335 C C . ILE B 1 81 ? -7.012 24.156 6.367 1 92.94 81 ILE B C 1
ATOM 3337 O O . ILE B 1 81 ? -6.703 25.344 6.352 1 92.94 81 ILE B O 1
ATOM 3341 N N . LEU B 1 82 ? -8.211 23.75 6.016 1 87.56 82 LEU B N 1
ATOM 3342 C CA . LEU B 1 82 ? -9.18 24.578 5.297 1 87.56 82 LEU B CA 1
ATOM 3343 C C . LEU B 1 82 ? -9.75 25.656 6.203 1 87.56 82 LEU B C 1
ATOM 3345 O O . LEU B 1 82 ? -10.18 26.719 5.727 1 87.56 82 LEU B O 1
ATOM 3349 N N . SER B 1 83 ? -9.688 25.484 7.469 1 92.31 83 SER B N 1
ATOM 3350 C CA . SER B 1 83 ? -10.305 26.438 8.391 1 92.31 83 SER B CA 1
ATOM 3351 C C . SER B 1 83 ? -9.25 27.297 9.078 1 92.31 83 SER B C 1
ATOM 3353 O O . SER B 1 83 ? -9.586 28.219 9.82 1 92.31 83 SER B O 1
ATOM 3355 N N . THR B 1 84 ? -8.008 27.016 8.82 1 95.06 84 THR B N 1
ATOM 3356 C CA . THR B 1 84 ? -6.922 27.641 9.57 1 95.06 84 THR B CA 1
ATOM 3357 C C . THR B 1 84 ? -6.895 29.156 9.328 1 95.06 84 THR B C 1
ATOM 3359 O O . THR B 1 84 ? -6.812 29.938 10.281 1 95.06 84 THR B O 1
ATOM 3362 N N . GLU B 1 85 ? -6.996 29.531 8.133 1 93.06 85 GLU B N 1
ATOM 3363 C CA . GLU B 1 85 ? -6.914 30.953 7.812 1 93.06 85 GLU B CA 1
ATOM 3364 C C . GLU B 1 85 ? -8.047 31.734 8.477 1 93.06 85 GLU B C 1
ATOM 3366 O O . GLU B 1 85 ? -7.801 32.781 9.109 1 93.06 85 GLU B O 1
ATOM 3371 N N . ALA B 1 86 ? -9.258 31.219 8.32 1 92.94 86 ALA B N 1
ATOM 3372 C CA . ALA B 1 86 ? -10.406 31.891 8.93 1 92.94 86 ALA B CA 1
ATOM 3373 C C . ALA B 1 86 ? -10.266 31.938 10.445 1 92.94 86 ALA B C 1
ATOM 3375 O O . ALA B 1 86 ? -10.609 32.938 11.07 1 92.94 86 ALA B O 1
ATOM 3376 N N . THR B 1 87 ? -9.766 30.922 11 1 96.06 87 THR B N 1
ATOM 3377 C CA . THR B 1 87 ? -9.609 30.844 12.445 1 96.06 87 THR B CA 1
ATOM 3378 C C . THR B 1 87 ? -8.57 31.859 12.938 1 96.06 87 THR B C 1
ATOM 3380 O O . THR B 1 87 ? -8.812 32.594 13.898 1 96.06 87 THR B O 1
ATOM 3383 N N . ILE B 1 88 ? -7.453 31.938 12.281 1 95.88 88 ILE B N 1
ATOM 3384 C CA . ILE B 1 88 ? -6.379 32.844 12.695 1 95.88 88 ILE B CA 1
ATOM 3385 C C . ILE B 1 88 ? -6.812 34.281 12.5 1 95.88 88 ILE B C 1
ATOM 3387 O O . ILE B 1 88 ? -6.547 35.125 13.352 1 95.88 88 ILE B O 1
ATOM 3391 N N . ASN B 1 89 ? -7.516 34.562 11.453 1 94.38 89 ASN B N 1
ATOM 3392 C CA . ASN B 1 89 ? -7.969 35.938 11.148 1 94.38 89 ASN B CA 1
ATOM 3393 C C . ASN B 1 89 ? -8.945 36.438 12.203 1 94.38 89 ASN B C 1
ATOM 3395 O O . ASN B 1 89 ? -8.992 37.625 12.484 1 94.38 89 ASN B O 1
ATOM 3399 N N . SER B 1 90 ? -9.672 35.531 12.711 1 95.56 90 SER B N 1
ATOM 3400 C CA . SER B 1 90 ? -10.688 35.938 13.68 1 95.56 90 SER B CA 1
ATOM 3401 C C . SER B 1 90 ? -10.188 35.75 15.109 1 95.56 90 SER B C 1
ATOM 3403 O O . SER B 1 90 ? -10.883 36.125 16.062 1 95.56 90 SER B O 1
ATOM 3405 N N . PHE B 1 91 ? -9.039 35.25 15.273 1 97 91 PHE B N 1
ATOM 3406 C CA . PHE B 1 91 ? -8.516 34.938 16.594 1 97 91 PHE B CA 1
ATOM 3407 C C . PHE B 1 91 ? -8.023 36.188 17.297 1 97 91 PHE B C 1
ATOM 3409 O O . PHE B 1 91 ? -7.316 37 16.688 1 97 91 PHE B O 1
ATOM 3416 N N . PRO B 1 92 ? -8.406 36.469 18.562 1 97.06 92 PRO B N 1
ATOM 3417 C CA . PRO B 1 92 ? -8.047 37.688 19.266 1 97.06 92 PRO B CA 1
ATOM 3418 C C . PRO B 1 92 ? -6.617 37.688 19.797 1 97.06 92 PRO B C 1
ATOM 3420 O O . PRO B 1 92 ? -6.402 37.781 21 1 97.06 92 PRO B O 1
ATOM 3423 N N . VAL B 1 93 ? -5.668 37.75 18.953 1 95.69 93 VAL B N 1
ATOM 3424 C CA . VAL B 1 93 ? -4.254 37.625 19.297 1 95.69 93 VAL B CA 1
ATOM 3425 C C . VAL B 1 93 ? -3.818 38.781 20.188 1 95.69 93 VAL B C 1
ATOM 3427 O O . VAL B 1 93 ? -2.867 38.656 20.953 1 95.69 93 VAL B O 1
ATOM 3430 N N . GLN B 1 94 ? -4.52 39.875 20.156 1 94.56 94 GLN B N 1
ATOM 3431 C CA . GLN B 1 94 ? -4.156 41.062 20.922 1 94.56 94 GLN B CA 1
ATOM 3432 C C . GLN B 1 94 ? -4.363 40.844 22.422 1 94.56 94 GLN B C 1
ATOM 3434 O O . GLN B 1 94 ? -3.844 41.594 23.234 1 94.56 94 GLN B O 1
ATOM 3439 N N . ARG B 1 95 ? -5.117 39.812 22.703 1 96.62 95 ARG B N 1
ATOM 3440 C CA . ARG B 1 95 ? -5.41 39.531 24.109 1 96.62 95 ARG B CA 1
ATOM 3441 C C . ARG B 1 95 ? -4.375 38.594 24.703 1 96.62 95 ARG B C 1
ATOM 3443 O O . ARG B 1 95 ? -4.344 38.375 25.922 1 96.62 95 ARG B O 1
ATOM 3450 N N . LEU B 1 96 ? -3.494 38.062 23.891 1 97.69 96 LEU B N 1
ATOM 3451 C CA . LEU B 1 96 ? -2.4 37.219 24.359 1 97.69 96 LEU B CA 1
ATOM 3452 C C . LEU B 1 96 ? -1.234 38.062 24.859 1 97.69 96 LEU B C 1
ATOM 3454 O O . LEU B 1 96 ? -1.186 39.281 24.609 1 97.69 96 LEU B O 1
ATOM 3458 N N . ARG B 1 97 ? -0.363 37.438 25.594 1 95.5 97 ARG B N 1
ATOM 3459 C CA . ARG B 1 97 ? 0.885 38.125 25.938 1 95.5 97 ARG B CA 1
ATOM 3460 C C . ARG B 1 97 ? 1.731 38.375 24.703 1 95.5 97 ARG B C 1
ATOM 3462 O O . ARG B 1 97 ? 1.719 37.562 23.766 1 95.5 97 ARG B O 1
ATOM 3469 N N . ARG B 1 98 ? 2.529 39.375 24.641 1 90.88 98 ARG B N 1
ATOM 3470 C CA . ARG B 1 98 ? 3.293 39.844 23.484 1 90.88 98 ARG B CA 1
ATOM 3471 C C . ARG B 1 98 ? 4.344 38.812 23.078 1 90.88 98 ARG B C 1
ATOM 3473 O O . ARG B 1 98 ? 4.77 38.781 21.922 1 90.88 98 ARG B O 1
ATOM 3480 N N . ASN B 1 99 ? 4.793 37.938 23.938 1 90.69 99 ASN B N 1
ATOM 3481 C CA . ASN B 1 99 ? 5.832 36.969 23.562 1 90.69 99 ASN B CA 1
ATOM 3482 C C . ASN B 1 99 ? 5.301 35.562 23.562 1 90.69 99 ASN B C 1
ATOM 3484 O O . ASN B 1 99 ? 6.062 34.594 23.75 1 90.69 99 ASN B O 1
ATOM 3488 N N . THR B 1 100 ? 4.02 35.406 23.297 1 96.5 100 THR B N 1
ATOM 3489 C CA . THR B 1 100 ? 3.416 34.094 23.234 1 96.5 100 THR B CA 1
ATOM 3490 C C . THR B 1 100 ? 4.012 33.281 22.094 1 96.5 100 THR B C 1
ATOM 3492 O O . THR B 1 100 ? 4.25 33.812 21 1 96.5 100 THR B O 1
ATOM 3495 N N . LEU B 1 101 ? 4.297 32.031 22.359 1 98.56 101 LEU B N 1
ATOM 3496 C CA . LEU B 1 101 ? 4.691 31.094 21.312 1 98.56 101 LEU B CA 1
ATOM 3497 C C . LEU B 1 101 ? 3.469 30.547 20.578 1 98.56 101 LEU B C 1
ATOM 3499 O O . LEU B 1 101 ? 2.582 29.969 21.219 1 98.56 101 LEU B O 1
ATOM 3503 N N . VAL B 1 102 ? 3.42 30.797 19.281 1 98.81 102 VAL B N 1
ATOM 3504 C CA . VAL B 1 102 ? 2.35 30.25 18.453 1 98.81 102 VAL B CA 1
ATOM 3505 C C . VAL B 1 102 ? 2.895 29.141 17.578 1 98.81 102 VAL B C 1
ATOM 3507 O O . VAL B 1 102 ? 3.936 29.297 16.938 1 98.81 102 VAL B O 1
ATOM 3510 N N . ALA B 1 103 ? 2.209 27.969 17.578 1 98.81 103 ALA B N 1
ATOM 3511 C CA . ALA B 1 103 ? 2.602 26.797 16.781 1 98.81 103 ALA B CA 1
ATOM 3512 C C . ALA B 1 103 ? 1.407 26.219 16.031 1 98.81 103 ALA B C 1
ATOM 3514 O O . ALA B 1 103 ? 0.259 26.562 16.328 1 98.81 103 ALA B O 1
ATOM 3515 N N . ASP B 1 104 ? 1.632 25.422 15.055 1 98.69 104 ASP B N 1
ATOM 3516 C CA . ASP B 1 104 ? 0.613 24.625 14.391 1 98.69 104 ASP B CA 1
ATOM 3517 C C . ASP B 1 104 ? 1.054 23.156 14.273 1 98.69 104 ASP B C 1
ATOM 3519 O O . ASP B 1 104 ? 2.211 22.828 14.547 1 98.69 104 ASP B O 1
ATOM 3523 N N . VAL B 1 105 ? 0.069 22.359 13.969 1 98.38 105 VAL B N 1
ATOM 3524 C CA . VAL B 1 105 ? 0.386 20.953 13.734 1 98.38 105 VAL B CA 1
ATOM 3525 C C . VAL B 1 105 ? -0.264 20.484 12.438 1 98.38 105 VAL B C 1
ATOM 3527 O O . VAL B 1 105 ? -0.671 19.328 12.32 1 98.38 105 VAL B O 1
ATOM 3530 N N . LEU B 1 106 ? -0.445 21.391 11.508 1 97.19 106 LEU B N 1
ATOM 3531 C CA . LEU B 1 106 ? -1.062 21.078 10.227 1 97.19 106 LEU B CA 1
ATOM 3532 C C . LEU B 1 106 ? -0.157 20.172 9.398 1 97.19 106 LEU B C 1
ATOM 3534 O O . LEU B 1 106 ? 1.055 20.125 9.617 1 97.19 106 LEU B O 1
ATOM 3538 N N . SER B 1 107 ? -0.744 19.531 8.398 1 95.75 107 SER B N 1
ATOM 3539 C CA . SER B 1 107 ? -0.01 18.594 7.559 1 95.75 107 SER B CA 1
ATOM 3540 C C . SER B 1 107 ? 0.666 19.312 6.391 1 95.75 107 SER B C 1
ATOM 3542 O O . SER B 1 107 ? 1.293 18.672 5.547 1 95.75 107 SER B O 1
ATOM 3544 N N . VAL B 1 108 ? 0.531 20.578 6.305 1 96.75 108 VAL B N 1
ATOM 3545 C CA . VAL B 1 108 ? 1.268 21.469 5.406 1 96.75 108 VAL B CA 1
ATOM 3546 C C . VAL B 1 108 ? 2 22.531 6.219 1 96.75 108 VAL B C 1
ATOM 3548 O O . VAL B 1 108 ? 1.524 22.938 7.277 1 96.75 108 VAL B O 1
ATOM 3551 N N . LYS B 1 109 ? 3.145 22.969 5.641 1 97.88 109 LYS B N 1
ATOM 3552 C CA . LYS B 1 109 ? 3.936 23.781 6.559 1 97.88 109 LYS B CA 1
ATOM 3553 C C . LYS B 1 109 ? 4.199 25.156 5.977 1 97.88 109 LYS B C 1
ATOM 3555 O O . LYS B 1 109 ? 4.332 26.141 6.719 1 97.88 109 LYS B O 1
ATOM 3560 N N . GLN B 1 110 ? 4.301 25.344 4.676 1 96.75 110 GLN B N 1
ATOM 3561 C CA . GLN B 1 110 ? 4.527 26.672 4.113 1 96.75 110 GLN B CA 1
ATOM 3562 C C . GLN B 1 110 ? 3.326 27.578 4.352 1 96.75 110 GLN B C 1
ATOM 3564 O O . GLN B 1 110 ? 3.488 28.766 4.652 1 96.75 110 GLN B O 1
ATOM 3569 N N . PHE B 1 111 ? 2.189 27.062 4.262 1 94.81 111 PHE B N 1
ATOM 3570 C CA . PHE B 1 111 ? 0.943 27.797 4.395 1 94.81 111 PHE B CA 1
ATOM 3571 C C . PHE B 1 111 ? 0.816 28.406 5.793 1 94.81 111 PHE B C 1
ATOM 3573 O O . PHE B 1 111 ? 0.733 29.625 5.945 1 94.81 111 PHE B O 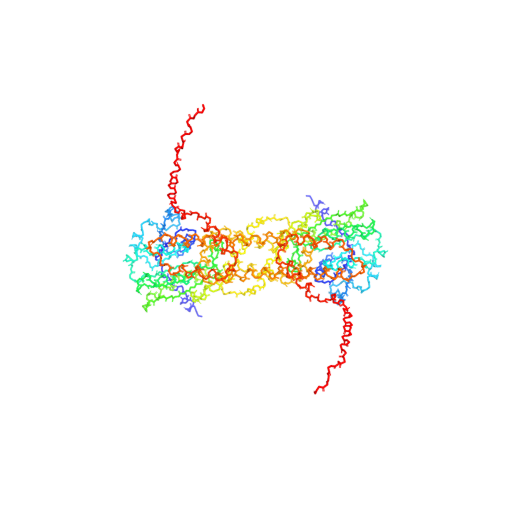1
ATOM 3580 N N . PRO B 1 112 ? 0.856 27.625 6.84 1 97.44 112 PRO B N 1
ATOM 3581 C CA . PRO B 1 112 ? 0.768 28.219 8.172 1 97.44 112 PRO B CA 1
ATOM 3582 C C . PRO B 1 112 ? 1.949 29.141 8.484 1 97.44 112 PRO B C 1
ATOM 3584 O O . PRO B 1 112 ? 1.786 30.156 9.18 1 97.44 112 PRO B O 1
ATOM 3587 N N . LYS B 1 113 ? 3.123 28.766 8.031 1 98 113 LYS B N 1
ATOM 3588 C CA . LYS B 1 113 ? 4.273 29.656 8.211 1 98 113 LYS B CA 1
ATOM 3589 C C . LYS B 1 113 ? 3.982 31.047 7.684 1 98 113 LYS B C 1
ATOM 3591 O O . LYS B 1 113 ? 4.164 32.031 8.391 1 98 113 LYS B O 1
ATOM 3596 N N . GLN B 1 114 ? 3.545 31.094 6.477 1 96.62 114 GLN B N 1
ATOM 3597 C CA . GLN B 1 114 ? 3.262 32.375 5.84 1 96.62 114 GLN B CA 1
ATOM 3598 C C . GLN B 1 114 ? 2.115 33.094 6.543 1 96.62 114 GLN B C 1
ATOM 3600 O O . GLN B 1 114 ? 2.174 34.312 6.746 1 96.62 114 GLN B O 1
ATOM 3605 N N . LEU B 1 115 ? 1.161 32.375 6.848 1 95.5 115 LEU B N 1
ATOM 3606 C CA . LEU B 1 115 ? -0.003 32.938 7.523 1 95.5 115 LEU B CA 1
ATOM 3607 C C . LEU B 1 115 ? 0.389 33.531 8.867 1 95.5 115 LEU B C 1
ATOM 3609 O O . LEU B 1 115 ? -0.022 34.656 9.195 1 95.5 115 LEU B O 1
ATOM 3613 N N . PHE B 1 116 ? 1.175 32.844 9.648 1 97.94 116 PHE B N 1
ATOM 3614 C CA . PHE B 1 116 ? 1.623 33.344 10.945 1 97.94 116 PHE B CA 1
ATOM 3615 C C . PHE B 1 116 ? 2.475 34.594 10.797 1 97.94 116 PHE B C 1
ATOM 3617 O O . PHE B 1 116 ? 2.275 35.562 11.516 1 97.94 116 PHE B O 1
ATOM 3624 N N . LEU B 1 117 ? 3.359 34.562 9.883 1 97.44 117 LEU B N 1
ATOM 3625 C CA . LEU B 1 117 ? 4.262 35.688 9.672 1 97.44 117 LEU B CA 1
ATOM 3626 C C . LEU B 1 117 ? 3.49 36.938 9.242 1 97.44 117 LEU B C 1
ATOM 3628 O O . LEU B 1 117 ? 3.867 38.031 9.594 1 97.44 117 LEU B O 1
ATOM 3632 N N . GLN B 1 118 ? 2.434 36.688 8.516 1 95.94 118 GLN B N 1
ATOM 3633 C CA . GLN B 1 118 ? 1.646 37.812 7.984 1 95.94 118 GLN B CA 1
ATOM 3634 C C . GLN B 1 118 ? 0.682 38.344 9.039 1 95.94 118 GLN B C 1
ATOM 3636 O O . GLN B 1 118 ? 0.46 39.562 9.117 1 95.94 118 GLN B O 1
ATOM 3641 N N . ARG B 1 119 ? 0.15 37.469 9.844 1 95.69 119 ARG B N 1
ATOM 3642 C CA . ARG B 1 119 ? -1.018 37.8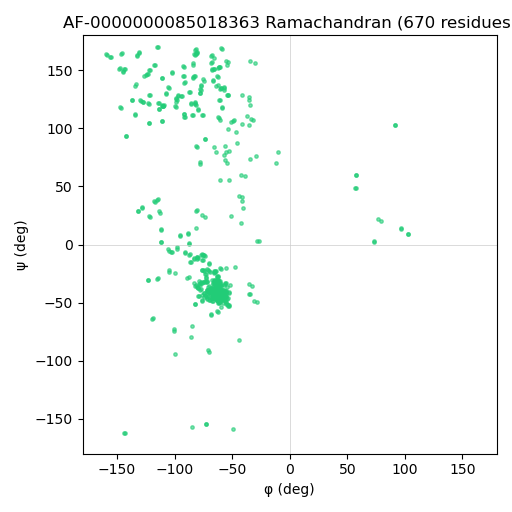44 10.625 1 95.69 119 ARG B CA 1
ATOM 3643 C C . ARG B 1 119 ? -0.64 38.094 12.086 1 95.69 119 ARG B C 1
ATOM 3645 O O . ARG B 1 119 ? -1.334 38.812 12.797 1 95.69 119 ARG B O 1
ATOM 3652 N N . LEU B 1 120 ? 0.421 37.531 12.539 1 96.75 120 LEU B N 1
ATOM 3653 C CA . LEU B 1 120 ? 0.776 37.688 13.945 1 96.75 120 LEU B CA 1
ATOM 3654 C C . LEU B 1 120 ? 1.691 38.875 14.164 1 96.75 120 LEU B C 1
ATOM 3656 O O . LEU B 1 120 ? 2.537 39.188 13.32 1 96.75 120 LEU B O 1
ATOM 3660 N N . PRO B 1 121 ? 1.498 39.531 15.312 1 95.69 121 PRO B N 1
ATOM 3661 C CA . PRO B 1 121 ? 2.438 40.594 15.656 1 95.69 121 PRO B CA 1
ATOM 3662 C C . PRO B 1 121 ? 3.893 40.125 15.633 1 95.69 121 PRO B C 1
ATOM 3664 O O . PRO B 1 121 ? 4.172 38.969 15.891 1 95.69 121 PRO B O 1
ATOM 3667 N N . ASP B 1 122 ? 4.863 41 15.469 1 95.25 122 ASP B N 1
ATOM 3668 C CA . ASP B 1 122 ? 6.277 40.719 15.258 1 95.25 122 ASP B CA 1
ATOM 3669 C C . ASP B 1 122 ? 6.918 40.156 16.516 1 95.25 122 ASP B C 1
ATOM 3671 O O . ASP B 1 122 ? 7.934 39.438 16.453 1 95.25 122 ASP B O 1
ATOM 3675 N N . ASP B 1 123 ? 6.324 40.438 17.625 1 95.44 123 ASP B N 1
ATOM 3676 C CA . ASP B 1 123 ? 6.953 40.031 18.891 1 95.44 123 ASP B CA 1
ATOM 3677 C C . ASP B 1 123 ? 6.559 38.594 19.266 1 95.44 123 ASP B C 1
ATOM 3679 O O . ASP B 1 123 ? 7.09 38.031 20.219 1 95.44 123 ASP B O 1
ATOM 3683 N N . PHE B 1 124 ? 5.648 38.031 18.547 1 97.38 124 PHE B N 1
ATOM 3684 C CA . PHE B 1 124 ? 5.258 36.656 18.828 1 97.38 124 PHE B CA 1
ATOM 3685 C C . PHE B 1 124 ? 6.316 35.688 18.328 1 97.38 124 PHE B C 1
ATOM 3687 O O . PHE B 1 124 ? 6.934 35.906 17.281 1 97.38 124 PHE B O 1
ATOM 3694 N N . ASP B 1 125 ? 6.551 34.656 19.047 1 98.44 125 ASP B N 1
ATOM 3695 C CA . ASP B 1 125 ? 7.355 33.531 18.562 1 98.44 125 ASP B CA 1
ATOM 3696 C C . ASP B 1 125 ? 6.512 32.562 17.719 1 98.44 125 ASP B C 1
ATOM 3698 O O . ASP B 1 125 ? 5.324 32.375 18 1 98.44 125 ASP B O 1
ATOM 3702 N N . ILE B 1 126 ? 7.156 31.969 16.656 1 98.75 126 ILE B N 1
ATOM 3703 C CA . ILE B 1 126 ? 6.441 31.109 15.727 1 98.75 126 ILE B CA 1
ATOM 3704 C C . ILE B 1 126 ? 7.203 29.797 15.562 1 98.75 126 ILE B C 1
ATOM 3706 O O . ILE B 1 126 ? 8.398 29.797 15.25 1 98.75 126 ILE B O 1
ATOM 3710 N N . LEU B 1 127 ? 6.559 28.719 15.797 1 98.75 127 LEU B N 1
ATOM 3711 C CA . LEU B 1 127 ? 7.066 27.375 15.602 1 98.75 127 LEU B CA 1
ATOM 3712 C C . LEU B 1 127 ? 6.109 26.547 14.75 1 98.75 127 LEU B C 1
ATOM 3714 O O . LEU B 1 127 ? 4.926 26.422 15.078 1 98.75 127 LEU B O 1
ATOM 3718 N N . CYS B 1 128 ? 6.566 26.016 13.641 1 98.81 128 CYS B N 1
ATOM 3719 C CA . CYS B 1 128 ? 5.754 25.125 12.828 1 98.81 128 CYS B CA 1
ATOM 3720 C C . CYS B 1 128 ? 6.094 23.656 13.117 1 98.81 128 CYS B C 1
ATOM 3722 O O . CYS B 1 128 ? 7.258 23.266 13.039 1 98.81 128 CYS B O 1
ATOM 3724 N N . LEU B 1 129 ? 5.055 22.891 13.461 1 98.44 129 LEU B N 1
ATOM 3725 C CA . LEU B 1 129 ? 5.219 21.484 13.82 1 98.44 129 LEU B CA 1
ATOM 3726 C C . LEU B 1 129 ? 4.363 20.594 12.93 1 98.44 129 LEU B C 1
ATOM 3728 O O . LEU B 1 129 ? 3.268 20.984 12.523 1 98.44 129 LEU B O 1
ATOM 3732 N N . HIS B 1 130 ? 4.879 19.422 12.664 1 98.31 130 HIS B N 1
ATOM 3733 C CA . HIS B 1 130 ? 4.07 18.375 12.055 1 98.31 130 HIS B CA 1
ATOM 3734 C C . HIS B 1 130 ? 4.414 17 12.633 1 98.31 130 HIS B C 1
ATOM 3736 O O . HIS B 1 130 ? 5.344 16.344 12.164 1 98.31 130 HIS B O 1
ATOM 3742 N N . PRO B 1 131 ? 3.637 16.594 13.688 1 97.38 131 PRO B N 1
ATOM 3743 C CA . PRO B 1 131 ? 3.729 15.172 14 1 97.38 131 PRO B CA 1
ATOM 3744 C C . PRO B 1 131 ? 3.328 14.281 12.82 1 97.38 131 PRO B C 1
ATOM 3746 O O . PRO B 1 131 ? 2.18 14.328 12.367 1 97.38 131 PRO B O 1
ATOM 3749 N N . MET B 1 132 ? 4.18 13.523 12.352 1 95.38 132 MET B N 1
ATOM 3750 C CA . MET B 1 132 ? 3.912 12.664 11.203 1 95.38 132 MET B CA 1
ATOM 3751 C C . MET B 1 132 ? 3.168 11.406 11.633 1 95.38 132 MET B C 1
ATOM 3753 O O . MET B 1 132 ? 3.426 10.32 11.117 1 95.38 132 MET B O 1
ATOM 3757 N N . PHE B 1 133 ? 2.459 11.492 12.57 1 92.75 133 PHE B N 1
ATOM 3758 C CA . PHE B 1 133 ? 1.6 10.461 13.148 1 92.75 133 PHE B CA 1
ATOM 3759 C C . PHE B 1 133 ? 0.331 11.078 13.727 1 92.75 133 PHE B C 1
ATOM 3761 O O . PHE B 1 133 ? 0.248 12.297 13.898 1 92.75 133 PHE B O 1
ATOM 3768 N N . GLY B 1 134 ? -0.653 10.258 13.984 1 91.44 134 GLY B N 1
ATOM 3769 C CA . GLY B 1 134 ? -1.922 10.703 14.539 1 91.44 134 GLY B CA 1
ATOM 3770 C C . GLY B 1 134 ? -2.525 9.719 15.523 1 91.44 134 GLY B C 1
ATOM 3771 O O . GLY B 1 134 ? -1.816 8.875 16.078 1 91.44 134 GLY B O 1
ATOM 3772 N N . PRO B 1 135 ? -3.787 9.898 15.758 1 91.31 135 PRO B N 1
ATOM 3773 C CA . PRO B 1 135 ? -4.457 9.102 16.797 1 91.31 135 PRO B CA 1
ATOM 3774 C C . PRO B 1 135 ? -4.312 7.602 16.562 1 91.31 135 PRO B C 1
ATOM 3776 O O . PRO B 1 135 ? -4.152 6.836 17.516 1 91.31 135 PRO B O 1
ATOM 3779 N N . ASP B 1 136 ? -4.266 7.152 15.297 1 86.88 136 ASP B N 1
ATOM 3780 C CA . ASP B 1 136 ? -4.164 5.727 15 1 86.88 136 ASP B CA 1
ATOM 3781 C C . ASP B 1 136 ? -2.717 5.25 15.094 1 86.88 136 ASP B C 1
ATOM 3783 O O . ASP B 1 136 ? -2.418 4.289 15.805 1 86.88 136 ASP B O 1
ATOM 3787 N N . SER B 1 137 ? -1.837 5.875 14.469 1 85.81 137 SER B N 1
ATOM 3788 C CA . SER B 1 137 ? -0.441 5.453 14.398 1 85.81 137 SER B CA 1
ATOM 3789 C C . SER B 1 137 ? 0.294 5.758 15.703 1 85.81 137 SER B C 1
ATOM 3791 O O . SER B 1 137 ? 1.335 5.164 15.984 1 85.81 137 SER B O 1
ATOM 3793 N N . GLY B 1 138 ? -0.242 6.742 16.531 1 89.69 138 GLY B N 1
ATOM 3794 C CA . GLY B 1 138 ? 0.397 7.129 17.766 1 89.69 138 GLY B CA 1
ATOM 3795 C C . GLY B 1 138 ? -0.395 6.723 19 1 89.69 138 GLY B C 1
ATOM 3796 O O . GLY B 1 138 ? -0.191 7.27 20.094 1 89.69 138 GLY B O 1
ATOM 3797 N N . LYS B 1 139 ? -1.371 5.887 18.828 1 87 139 LYS B N 1
ATOM 3798 C CA . LYS B 1 139 ? -2.248 5.48 19.922 1 87 139 LYS B CA 1
ATOM 3799 C C . LYS B 1 139 ? -1.446 4.887 21.078 1 87 139 LYS B C 1
ATOM 3801 O O . LYS B 1 139 ? -1.733 5.16 22.25 1 87 139 LYS B O 1
ATOM 3806 N N . GLY B 1 140 ? -0.399 4.215 20.875 1 88.69 140 GLY B N 1
ATOM 3807 C CA . GLY B 1 140 ? 0.386 3.586 21.922 1 88.69 140 GLY B CA 1
ATOM 3808 C C . GLY B 1 140 ? 1.629 4.375 22.297 1 88.69 140 GLY B C 1
ATOM 3809 O O . GLY B 1 140 ? 1.649 5.07 23.312 1 88.69 140 GLY B O 1
ATOM 3810 N N . THR B 1 141 ? 2.553 4.367 21.5 1 94.25 141 THR B N 1
ATOM 3811 C CA . THR B 1 141 ? 3.838 5.008 21.781 1 94.25 141 THR B CA 1
ATOM 3812 C C . THR B 1 141 ? 4.203 5.98 20.656 1 94.25 141 THR B C 1
ATOM 3814 O O . THR B 1 141 ? 3.807 5.789 19.5 1 94.25 141 THR B O 1
ATOM 3817 N N . TRP B 1 142 ? 4.844 7.035 21.109 1 96 142 TRP B N 1
ATOM 3818 C CA . TRP B 1 142 ? 5.363 7.988 20.141 1 96 142 TRP B CA 1
ATOM 3819 C C . TRP B 1 142 ? 6.828 7.695 19.828 1 96 142 TRP B C 1
ATOM 3821 O O . TRP B 1 142 ? 7.469 8.445 19.078 1 96 142 TRP B O 1
ATOM 3831 N N . LYS B 1 143 ? 7.285 6.594 20.344 1 95.56 143 LYS B N 1
ATOM 3832 C CA . LYS B 1 143 ? 8.695 6.246 20.172 1 95.56 143 LYS B CA 1
ATOM 3833 C C . LYS B 1 143 ? 9.047 6.094 18.688 1 95.56 143 LYS B C 1
ATOM 3835 O O . LYS B 1 143 ? 8.352 5.402 17.953 1 95.56 143 LYS B O 1
ATOM 3840 N N . ALA B 1 144 ? 10.008 6.828 18.266 1 93.38 144 ALA B N 1
ATOM 3841 C CA . ALA B 1 144 ? 10.648 6.766 16.953 1 93.38 144 ALA B CA 1
ATOM 3842 C C . ALA B 1 144 ? 9.742 7.34 15.867 1 93.38 144 ALA B C 1
ATOM 3844 O O . ALA B 1 144 ? 10.078 7.309 14.688 1 93.38 144 ALA B O 1
ATOM 3845 N N . LEU B 1 145 ? 8.602 7.84 16.266 1 94.31 145 LEU B N 1
ATOM 3846 C CA . LEU B 1 145 ? 7.746 8.516 15.297 1 94.31 145 LEU B CA 1
ATOM 3847 C C . LEU B 1 145 ? 8.266 9.914 15 1 94.31 145 LEU B C 1
ATOM 3849 O O . LEU B 1 145 ? 8.688 10.633 15.906 1 94.31 145 LEU B O 1
ATOM 3853 N N . PRO B 1 146 ? 8.266 10.281 13.812 1 95.88 146 PRO B N 1
ATOM 3854 C CA . PRO B 1 146 ? 8.906 11.539 13.438 1 95.88 146 PRO B CA 1
ATOM 3855 C C . PRO B 1 146 ? 8.062 12.766 13.781 1 95.88 146 PRO B C 1
ATOM 3857 O O . PRO B 1 146 ? 6.855 12.773 13.531 1 95.88 146 PRO B O 1
ATOM 3860 N N . LEU B 1 147 ? 8.648 13.758 14.375 1 97.88 147 LEU B N 1
ATOM 3861 C CA . LEU B 1 147 ? 8.125 15.109 14.531 1 97.88 147 LEU B CA 1
ATOM 3862 C C . LEU B 1 147 ? 8.961 16.109 13.742 1 97.88 147 LEU B C 1
ATOM 3864 O O . LEU B 1 147 ? 10.156 16.281 14.016 1 97.88 147 LEU B O 1
ATOM 3868 N N . VAL B 1 148 ? 8.336 16.703 12.805 1 98.31 148 VAL B N 1
ATOM 3869 C CA . VAL B 1 148 ? 9.016 17.734 12.031 1 98.31 148 VAL B CA 1
ATOM 3870 C C . VAL B 1 148 ? 8.773 19.094 12.664 1 98.31 148 VAL B C 1
ATOM 3872 O O . VAL B 1 148 ? 7.664 19.391 13.125 1 98.31 148 VAL B O 1
ATOM 3875 N N . TYR B 1 149 ? 9.812 19.922 12.703 1 98.69 149 TYR B N 1
ATOM 3876 C CA . TYR B 1 149 ? 9.602 21.266 13.227 1 98.69 149 TYR B CA 1
ATOM 3877 C C . TYR B 1 149 ? 10.516 22.266 12.531 1 98.69 149 TYR B C 1
ATOM 3879 O O . TYR B 1 149 ? 11.562 21.891 11.992 1 98.69 149 TYR B O 1
ATOM 3887 N N . ASP B 1 150 ? 10.078 23.438 12.469 1 98.75 150 ASP B N 1
ATOM 3888 C CA . ASP B 1 150 ? 10.781 24.594 11.945 1 98.75 150 ASP B CA 1
ATOM 3889 C C . ASP B 1 150 ? 10.633 25.797 12.875 1 98.75 150 ASP B C 1
ATOM 3891 O O . ASP B 1 150 ? 9.523 26.297 13.062 1 98.75 150 ASP B O 1
ATOM 3895 N N . LYS B 1 151 ? 11.781 26.219 13.539 1 98.56 151 LYS B N 1
ATOM 3896 C CA . LYS B 1 151 ? 11.773 27.438 14.344 1 98.56 151 LYS B CA 1
ATOM 3897 C C . LYS B 1 151 ? 11.758 28.688 13.453 1 98.56 151 LYS B C 1
ATOM 3899 O O . LYS B 1 151 ? 12.805 29.25 13.156 1 98.56 151 LYS B O 1
ATOM 3904 N N . VAL B 1 152 ? 10.594 29.156 13.141 1 98.56 152 VAL B N 1
ATOM 3905 C CA . VAL B 1 152 ? 10.383 30.172 12.117 1 98.56 152 VAL B CA 1
ATOM 3906 C C . VAL B 1 152 ? 10.789 31.547 12.656 1 98.56 152 VAL B C 1
ATOM 3908 O O . VAL B 1 152 ? 11.445 32.312 11.961 1 98.56 152 VAL B O 1
ATOM 3911 N N . ARG B 1 153 ? 10.32 31.891 13.883 1 98.19 153 ARG B N 1
ATOM 3912 C CA . ARG B 1 153 ? 10.648 33.156 14.562 1 98.19 153 ARG B CA 1
ATOM 3913 C C . ARG B 1 153 ? 10.695 32.938 16.078 1 98.19 153 ARG B C 1
ATOM 3915 O O . ARG B 1 153 ? 9.688 32.625 16.703 1 98.19 153 ARG B O 1
ATOM 3922 N N . VAL B 1 154 ? 11.922 33.188 16.625 1 97.38 154 VAL B N 1
ATOM 3923 C CA . VAL B 1 154 ? 12.102 33.094 18.078 1 97.38 154 VAL B CA 1
ATOM 3924 C C . VAL B 1 154 ? 12.938 34.25 18.562 1 97.38 154 VAL B C 1
ATOM 3926 O O . VAL B 1 154 ? 14.039 34.5 18.062 1 97.38 154 VAL B O 1
ATOM 3929 N N . GLY B 1 155 ? 12.422 34.969 19.469 1 95.38 155 GLY B N 1
ATOM 3930 C CA . GLY B 1 155 ? 13.133 36.125 20.016 1 95.38 155 GLY B CA 1
ATOM 3931 C C . GLY B 1 155 ? 14.461 35.719 20.656 1 95.38 155 GLY B C 1
ATOM 3932 O O . GLY B 1 155 ? 14.703 34.562 20.938 1 95.38 155 GLY B O 1
ATOM 3933 N N . ASP B 1 156 ? 15.266 36.656 20.984 1 93.38 156 ASP B N 1
ATOM 3934 C CA . ASP B 1 156 ? 16.641 36.438 21.406 1 93.38 156 ASP B CA 1
ATOM 3935 C C . ASP B 1 156 ? 16.734 36.156 22.906 1 93.38 156 ASP B C 1
ATOM 3937 O O . ASP B 1 156 ? 17.75 35.656 23.391 1 93.38 156 ASP B O 1
ATOM 3941 N N . GLU B 1 157 ? 15.695 36.438 23.625 1 95 157 GLU B N 1
ATOM 3942 C CA . GLU B 1 157 ? 15.711 36.188 25.062 1 95 157 GLU B CA 1
ATOM 3943 C C . GLU B 1 157 ? 15.781 34.688 25.375 1 95 157 GLU B C 1
ATOM 3945 O O . GLU B 1 157 ? 15.102 33.906 24.734 1 95 157 GLU B O 1
ATOM 3950 N N . GLN B 1 158 ? 16.531 34.406 26.359 1 94.38 158 GLN B N 1
ATOM 3951 C CA . GLN B 1 158 ? 16.719 33 26.75 1 94.38 158 GLN B CA 1
ATOM 3952 C C . GLN B 1 158 ? 15.398 32.344 27.156 1 94.38 158 GLN B C 1
ATOM 3954 O O . GLN B 1 158 ? 15.156 31.188 26.844 1 94.38 158 GLN B O 1
ATOM 3959 N N . SER B 1 159 ? 14.578 33.094 27.844 1 93.44 159 SER B N 1
ATOM 3960 C CA . SER B 1 159 ? 13.297 32.562 28.297 1 93.44 159 SER B CA 1
ATOM 3961 C C . SER B 1 159 ? 12.438 32.125 27.109 1 93.44 159 SER B C 1
ATOM 3963 O O . SER B 1 159 ? 11.688 31.141 27.203 1 93.44 159 SER B O 1
ATOM 3965 N N . ARG B 1 160 ? 12.492 32.812 26 1 95.5 160 ARG B N 1
ATOM 3966 C CA . ARG B 1 160 ? 11.75 32.469 24.797 1 95.5 160 ARG B CA 1
ATOM 3967 C C . ARG B 1 160 ? 12.289 31.203 24.141 1 95.5 160 ARG B C 1
ATOM 3969 O O . ARG B 1 160 ? 11.523 30.344 23.719 1 95.5 160 ARG B O 1
ATOM 3976 N N . ARG B 1 161 ? 13.578 31.094 24.125 1 95.88 161 ARG B N 1
ATOM 3977 C CA . ARG B 1 161 ? 14.211 29.891 23.594 1 95.88 161 ARG B CA 1
ATOM 3978 C C . ARG B 1 161 ? 13.891 28.688 24.469 1 95.88 161 ARG B C 1
ATOM 3980 O O . ARG B 1 161 ? 13.648 27.594 23.938 1 95.88 161 ARG B O 1
ATOM 3987 N N . ASP B 1 162 ? 13.906 28.922 25.672 1 95.5 162 ASP B N 1
ATOM 3988 C CA . ASP B 1 162 ? 13.578 27.859 26.625 1 95.5 162 ASP B CA 1
ATOM 3989 C C . ASP B 1 162 ? 12.156 27.359 26.406 1 95.5 162 ASP B C 1
ATOM 3991 O O . ASP B 1 162 ? 11.891 26.156 26.531 1 95.5 162 ASP B O 1
ATOM 3995 N N . ARG B 1 163 ? 11.234 28.25 26.188 1 96.31 163 ARG B N 1
ATOM 3996 C CA . ARG B 1 163 ? 9.836 27.875 25.969 1 96.31 163 ARG B CA 1
ATOM 3997 C C . ARG B 1 163 ? 9.695 26.984 24.734 1 96.31 163 ARG B C 1
ATOM 3999 O O . ARG B 1 163 ? 8.977 25.984 24.766 1 96.31 163 ARG B O 1
ATOM 4006 N N . VAL B 1 164 ? 10.398 27.328 23.672 1 97.69 164 VAL B N 1
ATOM 4007 C CA . VAL B 1 164 ? 10.398 26.516 22.453 1 97.69 164 VAL B CA 1
ATOM 4008 C C . VAL B 1 164 ? 10.992 25.141 22.75 1 97.69 164 VAL B C 1
ATOM 4010 O O . VAL B 1 164 ? 10.422 24.125 22.375 1 97.69 164 VAL B O 1
ATOM 4013 N N . ASP B 1 165 ? 12.07 25.141 23.422 1 96.69 165 ASP B N 1
ATOM 4014 C CA . ASP B 1 165 ? 12.75 23.891 23.75 1 96.69 165 ASP B CA 1
ATOM 4015 C C . ASP B 1 165 ? 11.891 23.016 24.656 1 96.69 165 ASP B C 1
ATOM 4017 O O . ASP B 1 165 ? 11.914 21.781 24.547 1 96.69 165 ASP B O 1
ATOM 4021 N N . ASN B 1 166 ? 11.227 23.703 25.547 1 96.69 166 ASN B N 1
ATOM 4022 C CA . ASN B 1 166 ? 10.352 22.953 26.438 1 96.69 166 ASN B CA 1
ATOM 4023 C C . ASN B 1 166 ? 9.227 22.266 25.688 1 96.69 166 ASN B C 1
ATOM 4025 O O . ASN B 1 166 ? 8.93 21.094 25.938 1 96.69 166 ASN B O 1
ATOM 4029 N N . LEU B 1 167 ? 8.594 22.938 24.75 1 98 167 LEU B N 1
ATOM 4030 C CA . LEU B 1 167 ? 7.543 22.328 23.953 1 98 167 LEU B CA 1
ATOM 4031 C C . LEU B 1 167 ? 8.094 21.156 23.141 1 98 167 LEU B C 1
ATOM 4033 O O . LEU B 1 167 ? 7.523 20.062 23.156 1 98 167 LEU B O 1
ATOM 4037 N N . LEU B 1 168 ? 9.195 21.375 22.469 1 98.12 168 LEU B N 1
ATOM 4038 C CA . LEU B 1 168 ? 9.836 20.312 21.688 1 98.12 168 LEU B CA 1
ATOM 4039 C C . LEU B 1 168 ? 10.273 19.156 22.578 1 98.12 168 LEU B C 1
ATOM 4041 O O . LEU B 1 168 ? 10.242 18 22.172 1 98.12 168 LEU B O 1
ATOM 4045 N N . GLY B 1 169 ? 10.656 19.516 23.766 1 97.12 169 GLY B N 1
ATOM 4046 C CA . GLY B 1 169 ? 11.109 18.531 24.734 1 97.12 169 GLY B CA 1
ATOM 4047 C C . GLY B 1 169 ? 10.031 17.531 25.109 1 97.12 169 GLY B C 1
ATOM 4048 O O . GLY B 1 169 ? 10.336 16.375 25.406 1 97.12 169 GLY B O 1
ATOM 4049 N N . ILE B 1 170 ? 8.789 17.984 25.094 1 97.06 170 ILE B N 1
ATOM 4050 C CA . ILE B 1 170 ? 7.691 17.062 25.391 1 97.06 170 ILE B CA 1
ATOM 4051 C C . ILE B 1 170 ? 7.699 15.906 24.391 1 97.06 170 ILE B C 1
ATOM 4053 O O . ILE B 1 170 ? 7.609 14.734 24.781 1 97.06 170 ILE B O 1
ATOM 4057 N N . PHE B 1 171 ? 7.832 16.219 23.109 1 97.81 171 PHE B N 1
ATOM 4058 C CA . PHE B 1 171 ? 7.855 15.211 22.062 1 97.81 171 PHE B CA 1
ATOM 4059 C C . PHE B 1 171 ? 9.125 14.367 22.141 1 97.81 171 PHE B C 1
ATOM 4061 O O . PHE B 1 171 ? 9.07 13.141 21.984 1 97.81 171 PHE B O 1
ATOM 4068 N N . ALA B 1 172 ? 10.219 15 22.422 1 97.44 172 ALA B N 1
ATOM 4069 C CA . ALA B 1 172 ? 11.484 14.281 22.547 1 97.44 172 ALA B CA 1
ATOM 4070 C C . ALA B 1 172 ? 11.438 13.289 23.703 1 97.44 172 ALA B C 1
ATOM 4072 O O . ALA B 1 172 ? 11.906 12.156 23.578 1 97.44 172 ALA B O 1
ATOM 4073 N N . ASP B 1 173 ? 10.906 13.719 24.75 1 95.62 173 ASP B N 1
ATOM 4074 C CA . ASP B 1 173 ? 10.82 12.875 25.938 1 95.62 173 ASP B CA 1
ATOM 4075 C C . ASP B 1 173 ? 9.906 11.68 25.688 1 95.62 173 ASP B C 1
ATOM 4077 O O . ASP B 1 173 ? 10.102 10.609 26.266 1 95.62 173 ASP B O 1
ATOM 4081 N N . GLU B 1 174 ? 8.922 11.891 24.844 1 96.44 174 GLU B N 1
ATOM 4082 C CA . GLU B 1 174 ? 8.023 10.797 24.469 1 96.44 174 GLU B CA 1
ATOM 4083 C C . GLU B 1 174 ? 8.703 9.836 23.484 1 96.44 174 GLU B C 1
ATOM 4085 O O . GLU B 1 174 ? 8.141 8.797 23.141 1 96.44 174 GLU B O 1
ATOM 4090 N N . GLY B 1 175 ? 9.852 10.203 23 1 96.69 175 GLY B N 1
ATOM 4091 C CA . GLY B 1 175 ? 10.641 9.297 22.188 1 96.69 175 GLY B CA 1
ATOM 4092 C C . GLY B 1 175 ? 10.555 9.602 20.703 1 96.69 175 GLY B C 1
ATOM 4093 O O . GLY B 1 175 ? 11.055 8.836 19.875 1 96.69 175 GLY B O 1
ATOM 4094 N N . CYS B 1 176 ? 9.969 10.688 20.344 1 97.06 176 CYS B N 1
ATOM 4095 C CA . CYS B 1 176 ? 9.836 11.031 18.938 1 97.06 176 CYS B CA 1
ATOM 4096 C C . CYS B 1 176 ? 11.203 11.227 18.297 1 97.06 176 CYS B C 1
ATOM 4098 O O . CYS B 1 176 ? 12.141 11.688 18.938 1 97.06 176 CYS B O 1
ATOM 4100 N N . ARG B 1 177 ? 11.305 10.844 17.078 1 96.81 177 ARG B N 1
ATOM 4101 C CA . ARG B 1 177 ? 12.43 11.281 16.266 1 96.81 177 ARG B CA 1
ATOM 4102 C C . ARG B 1 177 ? 12.258 12.727 15.82 1 96.81 177 ARG B C 1
ATOM 4104 O O . ARG B 1 177 ? 11.398 13.031 14.992 1 96.81 177 ARG B O 1
ATOM 4111 N N . MET B 1 178 ? 13.117 13.555 16.375 1 97.69 178 MET B N 1
ATOM 4112 C CA . MET B 1 178 ? 13.008 14.992 16.109 1 97.69 178 MET B CA 1
ATOM 4113 C C . MET B 1 178 ? 13.664 15.352 14.781 1 97.69 178 MET B C 1
ATOM 4115 O O . MET B 1 178 ? 14.852 15.078 14.57 1 97.69 178 MET B O 1
ATOM 4119 N N . VAL B 1 179 ? 12.922 15.938 13.852 1 97.81 179 VAL B N 1
ATOM 4120 C CA . VAL B 1 179 ? 13.438 16.266 12.523 1 97.81 179 VAL B CA 1
ATOM 4121 C C . VAL B 1 179 ? 13.297 17.766 12.266 1 97.81 179 VAL B C 1
ATOM 4123 O O . VAL B 1 179 ? 12.203 18.25 11.961 1 97.81 179 VAL B O 1
ATOM 4126 N N . GLU B 1 180 ? 14.414 18.453 12.359 1 98 180 GLU B N 1
ATOM 4127 C CA . GLU B 1 180 ? 14.406 19.875 12.031 1 98 180 GLU B CA 1
ATOM 4128 C C . GLU B 1 180 ? 14.609 20.109 10.531 1 98 180 GLU B C 1
ATOM 4130 O O . GLU B 1 180 ? 15.602 19.656 9.961 1 98 180 GLU B O 1
ATOM 4135 N N . MET B 1 181 ? 13.641 20.75 9.93 1 97.69 181 MET B N 1
ATOM 4136 C CA . MET B 1 181 ? 13.758 21.094 8.516 1 97.69 181 MET B CA 1
ATOM 4137 C C . MET B 1 181 ? 12.883 22.312 8.18 1 97.69 181 MET B C 1
ATOM 4139 O O . MET B 1 181 ? 11.977 22.656 8.938 1 97.69 181 MET B O 1
ATOM 4143 N N . SER B 1 182 ? 13.164 22.969 7.07 1 98.06 182 SER B N 1
ATOM 4144 C CA . SER B 1 182 ? 12.359 24.109 6.656 1 98.06 182 SER B CA 1
ATOM 4145 C C . SER B 1 182 ? 10.961 23.688 6.25 1 98.06 182 SER B C 1
ATOM 4147 O O . SER B 1 182 ? 10.742 22.531 5.852 1 98.06 182 SER B O 1
ATOM 4149 N N . CYS B 1 183 ? 10.086 24.578 6.32 1 98.19 183 CYS B N 1
ATOM 4150 C CA . CYS B 1 183 ? 8.703 24.328 5.906 1 98.19 183 CYS B CA 1
ATOM 4151 C C . CYS B 1 183 ? 8.641 23.969 4.43 1 98.19 183 CYS B C 1
ATOM 4153 O O . CYS B 1 183 ? 7.848 23.109 4.035 1 98.19 183 CYS B O 1
ATOM 4155 N N . GLU B 1 184 ? 9.461 24.594 3.609 1 96.44 184 GLU B N 1
ATOM 4156 C CA . GLU B 1 184 ? 9.523 24.312 2.178 1 96.44 184 GLU B CA 1
ATOM 4157 C C . GLU B 1 184 ? 9.992 22.875 1.919 1 96.44 184 GLU B C 1
ATOM 4159 O O . GLU B 1 184 ? 9.398 22.156 1.108 1 96.44 184 GLU B O 1
ATOM 4164 N N . GLU B 1 185 ? 11.016 22.5 2.615 1 96.62 185 GLU B N 1
ATOM 4165 C CA . GLU B 1 185 ? 11.531 21.141 2.465 1 96.62 185 GLU B CA 1
ATOM 4166 C C . GLU B 1 185 ? 10.523 20.109 2.963 1 96.62 185 GLU B C 1
ATOM 4168 O O . GLU B 1 185 ? 10.344 19.062 2.342 1 96.62 185 GLU B O 1
ATOM 4173 N N . HIS B 1 186 ? 9.914 20.391 4.035 1 97.38 186 HIS B N 1
ATOM 4174 C CA . HIS B 1 186 ? 8.852 19.547 4.543 1 97.38 186 HIS B CA 1
ATOM 4175 C C . HIS B 1 186 ? 7.781 19.297 3.484 1 97.38 186 HIS B C 1
ATOM 4177 O O . HIS B 1 186 ? 7.422 18.156 3.199 1 97.38 186 HIS B O 1
ATOM 4183 N N . ASP B 1 187 ? 7.281 20.375 2.918 1 96.5 187 ASP B N 1
ATOM 4184 C CA . ASP B 1 187 ? 6.172 20.266 1.977 1 96.5 187 ASP B CA 1
ATOM 4185 C C . ASP B 1 187 ? 6.59 19.5 0.721 1 96.5 187 ASP B C 1
ATOM 4187 O O . ASP B 1 187 ? 5.781 18.781 0.129 1 96.5 187 ASP B O 1
ATOM 4191 N N . ARG B 1 188 ? 7.801 19.641 0.305 1 94.5 188 ARG B N 1
ATOM 4192 C CA . ARG B 1 188 ? 8.312 18.875 -0.828 1 94.5 188 ARG B CA 1
ATOM 4193 C C . ARG B 1 188 ? 8.281 17.375 -0.539 1 94.5 188 ARG B C 1
ATOM 4195 O O . ARG B 1 188 ? 7.734 16.594 -1.322 1 94.5 188 ARG B O 1
ATOM 4202 N N . GLN B 1 189 ? 8.797 17 0.586 1 94.12 189 GLN B N 1
ATOM 4203 C CA . GLN B 1 189 ? 8.859 15.586 0.952 1 94.12 189 GLN B CA 1
ATOM 4204 C C . GLN B 1 189 ? 7.461 15.031 1.223 1 94.12 189 GLN B C 1
ATOM 4206 O O . GLN B 1 189 ? 7.152 13.906 0.831 1 94.12 189 GLN B O 1
ATOM 4211 N N . ALA B 1 190 ? 6.648 15.859 1.891 1 94.31 190 ALA B N 1
ATOM 4212 C CA . ALA B 1 190 ? 5.316 15.414 2.281 1 94.31 190 ALA B CA 1
ATOM 4213 C C . ALA B 1 190 ? 4.434 15.188 1.057 1 94.31 190 ALA B C 1
ATOM 4215 O O . ALA B 1 190 ? 3.568 14.305 1.061 1 94.31 190 ALA B O 1
ATOM 4216 N N . ALA B 1 191 ? 4.621 15.969 0.028 1 93.12 191 ALA B N 1
ATOM 4217 C CA . ALA B 1 191 ? 3.875 15.75 -1.208 1 93.12 191 ALA B CA 1
ATOM 4218 C C . ALA B 1 191 ? 4.176 14.375 -1.796 1 93.12 191 ALA B C 1
ATOM 4220 O O . ALA B 1 191 ? 3.262 13.648 -2.189 1 93.12 191 ALA B O 1
ATOM 4221 N N . SER B 1 192 ? 5.398 13.969 -1.771 1 89.81 192 SER B N 1
ATOM 4222 C CA . SER B 1 192 ? 5.852 12.719 -2.373 1 89.81 192 SER B CA 1
ATOM 4223 C C . SER B 1 192 ? 5.547 11.531 -1.472 1 89.81 192 SER B C 1
ATOM 4225 O O . SER B 1 192 ? 5.605 10.375 -1.912 1 89.81 192 SER B O 1
ATOM 4227 N N . SER B 1 193 ? 5.18 11.828 -0.271 1 91.12 193 SER B N 1
ATOM 4228 C CA . SER B 1 193 ? 4.934 10.734 0.658 1 91.12 193 SER B CA 1
ATOM 4229 C C . SER B 1 193 ? 3.492 10.742 1.159 1 91.12 193 SER B C 1
ATOM 4231 O O . SER B 1 193 ? 2.664 9.953 0.699 1 91.12 193 SER B O 1
ATOM 4233 N N . GLN B 1 194 ? 3.084 11.789 1.885 1 91.5 194 GLN B N 1
ATOM 4234 C CA . GLN B 1 194 ? 1.766 11.852 2.508 1 91.5 194 GLN B CA 1
ATOM 4235 C C . GLN B 1 194 ? 0.668 12 1.457 1 91.5 194 GLN B C 1
ATOM 4237 O O . GLN B 1 194 ? -0.33 11.273 1.49 1 91.5 194 GLN B O 1
ATOM 4242 N N . PHE B 1 195 ? 0.899 12.922 0.544 1 94.12 195 PHE B N 1
ATOM 4243 C CA . PHE B 1 195 ? -0.138 13.18 -0.448 1 94.12 195 PHE B CA 1
ATOM 4244 C C . PHE B 1 195 ? -0.353 11.953 -1.332 1 94.12 195 PHE B C 1
ATOM 4246 O O . PHE B 1 195 ? -1.491 11.539 -1.567 1 94.12 195 PHE B O 1
ATOM 4253 N N . ILE B 1 196 ? 0.716 11.375 -1.756 1 93.31 196 ILE B N 1
ATOM 4254 C CA . ILE B 1 196 ? 0.644 10.211 -2.627 1 93.31 196 ILE B CA 1
ATOM 4255 C C . ILE B 1 196 ? 0.008 9.039 -1.875 1 93.31 196 ILE B C 1
ATOM 4257 O O . ILE B 1 196 ? -0.811 8.305 -2.434 1 93.31 196 ILE B O 1
ATOM 4261 N N . THR B 1 197 ? 0.377 8.906 -0.622 1 93.75 197 THR B N 1
ATOM 4262 C CA . THR B 1 197 ? -0.192 7.848 0.207 1 93.75 197 THR B CA 1
ATOM 4263 C C . THR B 1 197 ? -1.709 7.992 0.301 1 93.75 197 THR B C 1
ATOM 4265 O O . THR B 1 197 ? -2.443 7.02 0.117 1 93.75 197 THR B O 1
ATOM 4268 N N . HIS B 1 198 ? -2.152 9.156 0.549 1 94.81 198 HIS B N 1
ATOM 4269 C CA . HIS B 1 198 ? -3.586 9.414 0.638 1 94.81 198 HIS B CA 1
ATOM 4270 C C . HIS B 1 198 ? -4.27 9.188 -0.707 1 94.81 198 HIS B C 1
ATOM 4272 O O . HIS B 1 198 ? -5.383 8.664 -0.762 1 94.81 198 HIS B O 1
ATOM 4278 N N . THR B 1 199 ? -3.615 9.602 -1.786 1 95.12 199 THR B N 1
ATOM 4279 C CA . THR B 1 199 ? -4.18 9.453 -3.123 1 95.12 199 THR B CA 1
ATOM 4280 C C . THR B 1 199 ? -4.359 7.98 -3.477 1 95.12 199 THR B C 1
ATOM 4282 O O . THR B 1 199 ? -5.445 7.562 -3.885 1 95.12 199 THR B O 1
ATOM 4285 N N . VAL B 1 200 ? -3.338 7.223 -3.236 1 94.56 200 VAL B N 1
ATOM 4286 C CA . VAL B 1 200 ? -3.367 5.801 -3.562 1 94.56 200 VAL B CA 1
ATOM 4287 C C . VAL B 1 200 ? -4.387 5.086 -2.676 1 94.56 200 VAL B C 1
ATOM 4289 O O . VAL B 1 200 ? -5.176 4.27 -3.158 1 94.56 200 VAL B O 1
ATOM 4292 N N . GLY B 1 201 ? -4.383 5.422 -1.441 1 94.31 201 GLY B N 1
ATOM 4293 C CA . GLY B 1 201 ? -5.355 4.832 -0.535 1 94.31 201 GLY B CA 1
ATOM 4294 C C . GLY B 1 201 ? -6.793 5.098 -0.945 1 94.31 201 GLY B C 1
ATOM 4295 O O . GLY B 1 201 ? -7.633 4.199 -0.904 1 94.31 201 GLY B O 1
ATOM 4296 N N . ARG B 1 202 ? -7.051 6.285 -1.277 1 94.12 202 ARG B N 1
ATOM 4297 C CA . ARG B 1 202 ? -8.406 6.664 -1.659 1 94.12 202 ARG B CA 1
ATOM 4298 C C . ARG B 1 202 ? -8.789 6.047 -3 1 94.12 202 ARG B C 1
ATOM 4300 O O . ARG B 1 202 ? -9.945 5.68 -3.215 1 94.12 202 ARG B O 1
ATOM 4307 N N . MET B 1 203 ? -7.824 6.016 -3.918 1 93.25 203 MET B N 1
ATOM 4308 C CA . MET B 1 203 ? -8.031 5.324 -5.184 1 93.25 203 MET B CA 1
ATOM 4309 C C . MET B 1 203 ? -8.445 3.875 -4.953 1 93.25 203 MET B C 1
ATOM 4311 O O . MET B 1 203 ? -9.461 3.418 -5.484 1 93.25 203 MET B O 1
ATOM 4315 N N . LEU B 1 204 ? -7.715 3.209 -4.168 1 93.5 204 LEU B N 1
ATOM 4316 C CA . LEU B 1 204 ? -7.992 1.811 -3.863 1 93.5 204 LEU B CA 1
ATOM 4317 C C . LEU B 1 204 ? -9.305 1.671 -3.1 1 93.5 204 LEU B C 1
ATOM 4319 O O . LEU B 1 204 ? -10.031 0.693 -3.283 1 93.5 204 LEU B O 1
ATOM 4323 N N . GLY B 1 205 ? -9.57 2.611 -2.203 1 91.81 205 GLY B N 1
ATOM 4324 C CA . GLY B 1 205 ? -10.844 2.621 -1.508 1 91.81 205 GLY B CA 1
ATOM 4325 C C . GLY B 1 205 ? -12.031 2.697 -2.447 1 91.81 205 GLY B C 1
ATOM 4326 O O . GLY B 1 205 ? -13.055 2.045 -2.219 1 91.81 205 GLY B O 1
ATOM 4327 N N . SER B 1 206 ? -11.883 3.475 -3.424 1 90.31 206 SER B N 1
ATOM 4328 C CA . SER B 1 206 ? -12.961 3.656 -4.391 1 90.31 206 SER B CA 1
ATOM 4329 C C . SER B 1 206 ? -13.242 2.365 -5.152 1 90.31 206 SER B C 1
ATOM 4331 O O . SER B 1 206 ? -14.328 2.193 -5.707 1 90.31 206 SER B O 1
ATOM 4333 N N . MET B 1 207 ? -12.258 1.486 -5.207 1 89.75 207 MET B N 1
ATOM 4334 C CA . MET B 1 207 ? -12.43 0.193 -5.867 1 89.75 207 MET B CA 1
ATOM 4335 C C . MET B 1 207 ? -13.25 -0.753 -4.996 1 89.75 207 MET B C 1
ATOM 4337 O O . MET B 1 207 ? -13.695 -1.804 -5.465 1 89.75 207 MET B O 1
ATOM 4341 N N . GLU B 1 208 ? -13.445 -0.41 -3.732 1 85.88 208 GLU B N 1
ATOM 4342 C CA . GLU B 1 208 ? -14.18 -1.234 -2.781 1 85.88 208 GLU B CA 1
ATOM 4343 C C . GLU B 1 208 ? -13.562 -2.623 -2.656 1 85.88 208 GLU B C 1
ATOM 4345 O O . GLU B 1 208 ? -14.258 -3.633 -2.797 1 85.88 208 GLU B O 1
ATOM 4350 N N . LEU B 1 209 ? -12.273 -2.576 -2.475 1 82.75 209 LEU B N 1
ATOM 4351 C CA . LEU B 1 209 ? -11.57 -3.84 -2.307 1 82.75 209 LEU B CA 1
ATOM 4352 C C . LEU B 1 209 ? -12.102 -4.605 -1.1 1 82.75 209 LEU B C 1
ATOM 4354 O O . LEU B 1 209 ? -12.406 -4.008 -0.065 1 82.75 209 LEU B O 1
ATOM 4358 N N . GLU B 1 210 ? -12.32 -5.832 -1.272 1 83.31 210 GLU B N 1
ATOM 4359 C CA . GLU B 1 210 ? -12.836 -6.676 -0.196 1 83.31 210 GLU B CA 1
ATOM 4360 C C . GLU B 1 210 ? -11.781 -7.676 0.27 1 83.31 210 GLU B C 1
ATOM 4362 O O . GLU B 1 210 ? -10.914 -8.078 -0.508 1 83.31 210 GLU B O 1
ATOM 4367 N N . ASP B 1 211 ? -11.844 -7.863 1.515 1 85.69 211 ASP B N 1
ATOM 4368 C CA . ASP B 1 211 ? -11.023 -8.945 2.043 1 85.69 211 ASP B CA 1
ATOM 4369 C C . ASP B 1 211 ? -11.367 -10.273 1.37 1 85.69 211 ASP B C 1
ATOM 4371 O O . ASP B 1 211 ? -12.539 -10.562 1.129 1 85.69 211 ASP B O 1
ATOM 4375 N N . THR B 1 212 ? -10.336 -10.953 1.025 1 84.44 212 THR B N 1
ATOM 4376 C CA . THR B 1 212 ? -10.539 -12.273 0.429 1 84.44 212 THR B CA 1
ATOM 4377 C C . THR B 1 212 ? -9.984 -13.367 1.333 1 84.44 212 THR B C 1
ATOM 4379 O O . THR B 1 212 ? -9.312 -13.078 2.324 1 84.44 212 THR B O 1
ATOM 4382 N N . THR B 1 213 ? -10.312 -14.586 0.97 1 83.62 213 THR B N 1
ATOM 4383 C CA . THR B 1 213 ? -9.812 -15.727 1.729 1 83.62 213 THR B CA 1
ATOM 4384 C C . THR B 1 213 ? -8.352 -16 1.395 1 83.62 213 THR B C 1
ATOM 4386 O O . THR B 1 213 ? -7.688 -16.766 2.094 1 83.62 213 THR B O 1
ATOM 4389 N N . ILE B 1 214 ? -7.855 -15.328 0.421 1 88.44 214 ILE B N 1
ATOM 4390 C CA . ILE B 1 214 ? -6.52 -15.711 -0.03 1 88.44 214 ILE B CA 1
ATOM 4391 C C . ILE B 1 214 ? -5.617 -14.477 -0.069 1 88.44 214 ILE B C 1
ATOM 4393 O O . ILE B 1 214 ? -4.762 -14.359 -0.947 1 88.44 214 ILE B O 1
ATOM 4397 N N . ASN B 1 215 ? -5.863 -13.586 0.782 1 88.12 215 ASN B N 1
ATOM 4398 C CA . ASN B 1 215 ? -5.059 -12.375 0.838 1 88.12 215 ASN B CA 1
ATOM 4399 C C . ASN B 1 215 ? -3.57 -12.688 0.957 1 88.12 215 ASN B C 1
ATOM 4401 O O . ASN B 1 215 ? -3.17 -13.508 1.783 1 88.12 215 ASN B O 1
ATOM 4405 N N . THR B 1 216 ? -2.807 -12.078 0.087 1 84.44 216 THR B N 1
ATOM 4406 C CA . THR B 1 216 ? -1.363 -12.055 0.294 1 84.44 216 THR B CA 1
ATOM 4407 C C . THR B 1 216 ? -0.978 -10.969 1.297 1 84.44 216 THR B C 1
ATOM 4409 O O . THR B 1 216 ? -1.792 -10.102 1.627 1 84.44 216 THR B O 1
ATOM 4412 N N . LYS B 1 217 ? 0.169 -10.984 1.787 1 83.56 217 LYS B N 1
ATOM 4413 C CA . LYS B 1 217 ? 0.667 -9.938 2.674 1 83.56 217 LYS B CA 1
ATOM 4414 C C . LYS B 1 217 ? 0.671 -8.586 1.973 1 83.56 217 LYS B C 1
ATOM 4416 O O . LYS B 1 217 ? 0.35 -7.562 2.584 1 83.56 217 LYS B O 1
ATOM 4421 N N . GLY B 1 218 ? 1.037 -8.594 0.728 1 84.88 218 GLY B N 1
ATOM 4422 C CA . GLY B 1 218 ? 1.002 -7.367 -0.049 1 84.88 218 GLY B CA 1
ATOM 4423 C C . GLY B 1 218 ? -0.386 -6.762 -0.15 1 84.88 218 GLY B C 1
ATOM 4424 O O . GLY B 1 218 ? -0.554 -5.551 -0.004 1 84.88 218 GLY B O 1
ATOM 4425 N N . TYR B 1 219 ? -1.336 -7.574 -0.301 1 90.5 219 TYR B N 1
ATOM 4426 C CA . TYR B 1 219 ? -2.713 -7.109 -0.413 1 90.5 219 TYR B CA 1
ATOM 4427 C C . TYR B 1 219 ? -3.232 -6.609 0.93 1 90.5 219 TYR B C 1
ATOM 4429 O O . TYR B 1 219 ? -3.959 -5.617 0.991 1 90.5 219 TYR B O 1
ATOM 4437 N N . GLU B 1 220 ? -2.877 -7.285 1.935 1 89.19 220 GLU B N 1
ATOM 4438 C CA . GLU B 1 220 ? -3.252 -6.836 3.271 1 89.19 220 GLU B CA 1
ATOM 4439 C C . GLU B 1 220 ? -2.715 -5.438 3.555 1 89.19 220 GLU B C 1
ATOM 4441 O O . GLU B 1 220 ? -3.387 -4.625 4.195 1 89.19 220 GLU B O 1
ATOM 4446 N N . SER B 1 221 ? -1.543 -5.199 3.123 1 88.12 221 SER B N 1
ATOM 4447 C CA . SER B 1 221 ? -0.957 -3.871 3.268 1 88.12 221 SER B CA 1
ATOM 4448 C C . SER B 1 221 ? -1.788 -2.816 2.547 1 88.12 221 SER B C 1
ATOM 4450 O O . SER B 1 221 ? -1.969 -1.707 3.053 1 88.12 221 SER B O 1
ATOM 4452 N N . LEU B 1 222 ? -2.262 -3.205 1.39 1 90.62 222 LEU B N 1
ATOM 4453 C CA . LEU B 1 222 ? -3.107 -2.289 0.631 1 90.62 222 LEU B CA 1
ATOM 4454 C C . LEU B 1 222 ? -4.418 -2.027 1.363 1 90.62 222 LEU B C 1
ATOM 4456 O O . LEU B 1 222 ? -4.875 -0.885 1.438 1 90.62 222 LEU B O 1
ATOM 4460 N N . LEU B 1 223 ? -4.984 -3.08 1.887 1 91.38 223 LEU B N 1
ATOM 4461 C CA . LEU B 1 223 ? -6.238 -2.934 2.615 1 91.38 223 LEU B CA 1
ATOM 4462 C C . LEU B 1 223 ? -6.059 -2.039 3.836 1 91.38 223 LEU B C 1
ATOM 4464 O O . LEU B 1 223 ? -6.918 -1.206 4.137 1 91.38 223 LEU B O 1
ATOM 4468 N N . ASN B 1 224 ? -4.973 -2.205 4.457 1 89.06 224 ASN B N 1
ATOM 4469 C CA . ASN B 1 224 ? -4.664 -1.369 5.613 1 89.06 224 ASN B CA 1
ATOM 4470 C C . ASN B 1 224 ? -4.508 0.096 5.219 1 89.06 224 ASN B C 1
ATOM 4472 O O . ASN B 1 224 ? -4.941 0.99 5.945 1 89.06 224 ASN B O 1
ATOM 4476 N N . LEU B 1 225 ? -3.855 0.285 4.145 1 89.44 225 LEU B N 1
ATOM 4477 C CA . LEU B 1 225 ? -3.701 1.638 3.621 1 89.44 225 LEU B CA 1
ATOM 4478 C C . LEU B 1 225 ? -5.059 2.273 3.35 1 89.44 225 LEU B C 1
ATOM 4480 O O . LEU B 1 225 ? -5.277 3.445 3.67 1 89.44 225 LEU B O 1
ATOM 4484 N N . VAL B 1 226 ? -5.934 1.509 2.764 1 90.56 226 VAL B N 1
ATOM 4485 C CA . VAL B 1 226 ? -7.281 1.978 2.467 1 90.56 226 VAL B CA 1
ATOM 4486 C C . VAL B 1 226 ? -7.992 2.367 3.762 1 90.56 226 VAL B C 1
ATOM 4488 O O . VAL B 1 226 ? -8.586 3.445 3.852 1 90.56 226 VAL B O 1
ATOM 4491 N N . ASN B 1 227 ? -7.887 1.534 4.727 1 88.69 227 ASN B N 1
ATOM 4492 C CA . ASN B 1 227 ? -8.547 1.782 6.004 1 88.69 227 ASN B CA 1
ATOM 4493 C C . ASN B 1 227 ? -8 3.035 6.684 1 88.69 227 ASN B C 1
ATOM 4495 O O . ASN B 1 227 ? -8.773 3.863 7.176 1 88.69 227 ASN B O 1
ATOM 4499 N N . ASN B 1 228 ? -6.73 3.193 6.625 1 85.38 228 ASN B N 1
ATOM 4500 C CA . ASN B 1 228 ? -6.086 4.336 7.266 1 85.38 228 ASN B CA 1
ATOM 4501 C C . ASN B 1 228 ? -6.465 5.648 6.586 1 85.38 228 ASN B C 1
ATOM 4503 O O . ASN B 1 228 ? -6.773 6.633 7.258 1 85.38 228 ASN B O 1
ATOM 4507 N N . THR B 1 229 ? -6.422 5.668 5.312 1 88.06 229 THR B N 1
ATOM 4508 C CA . THR B 1 229 ? -6.703 6.891 4.57 1 88.06 229 THR B CA 1
ATOM 4509 C C . THR B 1 229 ? -8.195 7.215 4.605 1 88.06 229 THR B C 1
ATOM 4511 O O . THR B 1 229 ? -8.578 8.383 4.559 1 88.06 229 THR B O 1
ATOM 4514 N N . SER B 1 230 ? -9.031 6.145 4.742 1 86.19 230 SER B N 1
ATOM 4515 C CA . SER B 1 230 ? -10.477 6.359 4.805 1 86.19 230 SER B CA 1
ATOM 4516 C C . SER B 1 230 ? -10.891 6.945 6.148 1 86.19 230 SER B C 1
ATOM 4518 O O . SER B 1 230 ? -11.945 7.57 6.262 1 86.19 230 SER B O 1
ATOM 4520 N N . ASN B 1 231 ? -10.094 6.688 7.102 1 84.81 231 ASN B N 1
ATOM 4521 C CA . ASN B 1 231 ? -10.367 7.23 8.43 1 84.81 231 ASN B CA 1
ATOM 4522 C C . ASN B 1 231 ? -10.055 8.719 8.5 1 84.81 231 ASN B C 1
ATOM 4524 O O . ASN B 1 231 ? -10.547 9.422 9.391 1 84.81 231 ASN B O 1
ATOM 4528 N N . ASP B 1 232 ? -9.219 9.148 7.602 1 84.44 232 ASP B N 1
ATOM 4529 C CA . ASP B 1 232 ? -8.922 10.578 7.508 1 84.44 232 ASP B CA 1
ATOM 4530 C C . ASP B 1 232 ? -9.977 11.305 6.668 1 84.44 232 ASP B C 1
ATOM 4532 O O . ASP B 1 232 ? -10.523 10.734 5.719 1 84.44 232 ASP B O 1
ATOM 4536 N N . SER B 1 233 ? -10.281 12.461 7.035 1 84.25 233 SER B N 1
ATOM 4537 C CA . SER B 1 233 ? -11.312 13.211 6.328 1 84.25 233 SER B CA 1
ATOM 4538 C C . SER B 1 233 ? -10.859 13.57 4.918 1 84.25 233 SER B C 1
ATOM 4540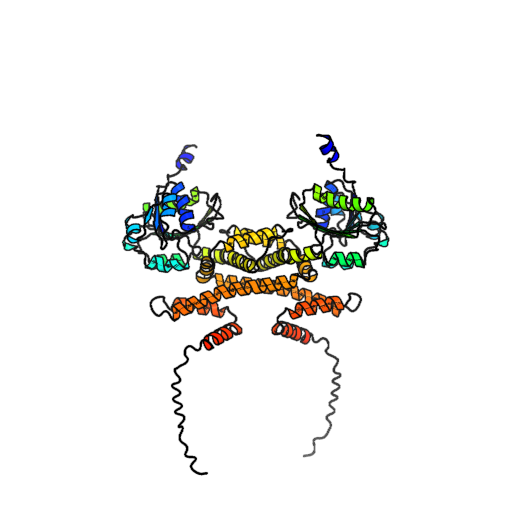 O O . SER B 1 233 ? -9.664 13.719 4.66 1 84.25 233 SER B O 1
ATOM 4542 N N . PHE B 1 234 ? -11.844 13.68 4.035 1 87.75 234 PHE B N 1
ATOM 4543 C CA . PHE B 1 234 ? -11.539 14.148 2.688 1 87.75 234 PHE B CA 1
ATOM 4544 C C . PHE B 1 234 ? -11.008 15.578 2.719 1 87.75 234 PHE B C 1
ATOM 4546 O O . PHE B 1 234 ? -10.172 15.953 1.893 1 87.75 234 PHE B O 1
ATOM 4553 N N . ASP B 1 235 ? -11.406 16.344 3.715 1 87.5 235 ASP B N 1
ATOM 4554 C CA . ASP B 1 235 ? -10.93 17.719 3.879 1 87.5 235 ASP B CA 1
ATOM 4555 C C . ASP B 1 235 ? -9.414 17.75 4.082 1 87.5 235 ASP B C 1
ATOM 4557 O O . ASP B 1 235 ? -8.734 18.656 3.588 1 87.5 235 ASP B O 1
ATOM 4561 N N . LEU B 1 236 ? -8.977 16.797 4.855 1 90.5 236 LEU B N 1
ATOM 4562 C CA . LEU B 1 236 ? -7.531 16.703 5.031 1 90.5 236 LEU B CA 1
ATOM 4563 C C . LEU B 1 236 ? -6.84 16.453 3.699 1 90.5 236 LEU B C 1
ATOM 4565 O O . LEU B 1 236 ? -5.891 17.156 3.344 1 90.5 236 LEU B O 1
ATOM 4569 N N . TYR B 1 237 ? -7.383 15.492 2.959 1 93.56 237 TYR B N 1
ATOM 4570 C CA . TYR B 1 237 ? -6.828 15.141 1.656 1 93.56 237 TYR B CA 1
ATOM 4571 C C . TYR B 1 237 ? -6.867 16.328 0.707 1 93.56 237 TYR B C 1
ATOM 4573 O O . TYR B 1 237 ? -5.875 16.625 0.037 1 93.56 237 TYR B O 1
ATOM 4581 N N . TYR B 1 238 ? -7.926 17.016 0.758 1 90.75 238 TYR B N 1
ATOM 4582 C CA . TYR B 1 238 ? -8.07 18.203 -0.076 1 90.75 238 TYR B CA 1
ATOM 4583 C C . TYR B 1 238 ? -7.098 19.297 0.35 1 90.75 238 TYR B C 1
ATOM 4585 O O . TYR B 1 238 ? -6.527 19.984 -0.493 1 90.75 238 TYR B O 1
ATOM 4593 N N . GLY B 1 239 ? -6.957 19.484 1.558 1 91.56 239 GLY B N 1
ATOM 4594 C CA . GLY B 1 239 ? -5.996 20.438 2.07 1 91.56 239 GLY B CA 1
ATOM 4595 C C . GLY B 1 239 ? -4.57 20.141 1.637 1 91.56 239 GLY B C 1
ATOM 4596 O O . GLY B 1 239 ? -3.82 21.062 1.303 1 91.56 239 GLY B O 1
ATOM 4597 N N . LEU B 1 240 ? -4.188 18.844 1.643 1 94 240 LEU B N 1
ATOM 4598 C CA . LEU B 1 240 ? -2.867 18.422 1.189 1 94 240 LEU B CA 1
ATOM 4599 C C . LEU B 1 240 ? -2.654 18.797 -0.275 1 94 240 LEU B C 1
ATOM 4601 O O . LEU B 1 240 ? -1.542 19.141 -0.676 1 94 240 LEU B O 1
ATOM 4605 N N . PHE B 1 241 ? -3.725 18.75 -0.967 1 93.38 241 PHE B N 1
ATOM 4606 C CA . PHE B 1 241 ? -3.664 19.047 -2.395 1 93.38 241 PHE B CA 1
ATOM 4607 C C . PHE B 1 241 ? -3.615 20.547 -2.639 1 93.38 241 PHE B C 1
ATOM 4609 O O . PHE B 1 241 ? -2.742 21.047 -3.357 1 93.38 241 PHE B O 1
ATOM 4616 N N . MET B 1 242 ? -4.41 21.281 -1.966 1 89.56 242 MET B N 1
ATOM 4617 C CA . MET B 1 242 ? -4.609 22.703 -2.236 1 89.56 242 MET B CA 1
ATOM 4618 C C . MET B 1 242 ? -3.459 23.531 -1.678 1 89.56 242 MET B C 1
ATOM 4620 O O . MET B 1 242 ? -3.055 24.531 -2.283 1 89.56 242 MET B O 1
ATOM 4624 N N . TYR B 1 243 ? -2.943 23.125 -0.606 1 91.69 243 TYR B N 1
ATOM 4625 C CA . TYR B 1 243 ? -2.068 24.031 0.122 1 91.69 243 TYR B CA 1
ATOM 4626 C C . TYR B 1 243 ? -0.624 23.547 0.084 1 91.69 243 TYR B C 1
ATOM 4628 O O . TYR B 1 243 ? 0.246 24.125 0.748 1 91.69 243 TYR B O 1
ATOM 4636 N N . ASN B 1 244 ? -0.35 22.469 -0.601 1 92.88 244 ASN B N 1
ATOM 4637 C CA . ASN B 1 244 ? 1.002 22.047 -0.947 1 92.88 244 ASN B CA 1
ATOM 4638 C C . ASN B 1 244 ? 1.263 22.172 -2.445 1 92.88 244 ASN B C 1
ATOM 4640 O O . ASN B 1 244 ? 0.74 21.375 -3.238 1 92.88 244 ASN B O 1
ATOM 4644 N N . LYS B 1 245 ? 2.004 23.109 -2.834 1 89.62 245 LYS B N 1
ATOM 4645 C CA . LYS B 1 245 ? 2.201 23.453 -4.238 1 89.62 245 LYS B CA 1
ATOM 4646 C C . LYS B 1 245 ? 2.801 22.281 -5.012 1 89.62 245 LYS B C 1
ATOM 4648 O O . LYS B 1 245 ? 2.689 22.219 -6.238 1 89.62 245 LYS B O 1
ATOM 4653 N N . ASN B 1 246 ? 3.424 21.344 -4.32 1 92.56 246 ASN B N 1
ATOM 4654 C CA . ASN B 1 246 ? 4.074 20.203 -4.969 1 92.56 246 ASN B CA 1
ATOM 4655 C C . ASN B 1 246 ? 3.078 19.094 -5.277 1 92.56 246 ASN B C 1
ATOM 4657 O O . ASN B 1 246 ? 3.4 18.141 -6.004 1 92.56 246 ASN B O 1
ATOM 4661 N N . ALA B 1 247 ? 1.882 19.156 -4.738 1 93.31 247 ALA B N 1
ATOM 4662 C CA . ALA B 1 247 ? 0.904 18.078 -4.82 1 93.31 247 ALA B CA 1
ATOM 4663 C C . ALA B 1 247 ? 0.469 17.844 -6.262 1 93.31 247 ALA B C 1
ATOM 4665 O O . ALA B 1 247 ? 0.305 16.688 -6.684 1 93.31 247 ALA B O 1
ATOM 4666 N N . THR B 1 248 ? 0.324 18.875 -6.996 1 89.44 248 THR B N 1
ATOM 4667 C CA . THR B 1 248 ? -0.114 18.75 -8.383 1 89.44 248 THR B CA 1
ATOM 4668 C C . THR B 1 248 ? 0.911 17.969 -9.203 1 89.44 248 THR B C 1
ATOM 4670 O O . THR B 1 248 ? 0.547 17.094 -9.992 1 89.44 248 THR B O 1
ATOM 4673 N N . GLN B 1 249 ? 2.1 18.391 -9.016 1 91.5 249 GLN B N 1
ATOM 4674 C CA . GLN B 1 249 ? 3.164 17.688 -9.727 1 91.5 249 GLN B CA 1
ATOM 4675 C C . GLN B 1 249 ? 3.176 16.203 -9.383 1 91.5 249 GLN B C 1
ATOM 4677 O O . GLN B 1 249 ? 3.367 15.352 -10.258 1 91.5 249 GLN B O 1
ATOM 4682 N N . GLU B 1 250 ? 3.006 15.938 -8.125 1 93.44 250 GLU B N 1
ATOM 4683 C CA . GLU B 1 250 ? 3.006 14.539 -7.691 1 93.44 250 GLU B CA 1
ATOM 4684 C C . GLU B 1 250 ? 1.816 13.781 -8.273 1 93.44 250 GLU B C 1
ATOM 4686 O O . GLU B 1 250 ? 1.933 12.602 -8.609 1 93.44 250 GLU B O 1
ATOM 4691 N N . LEU B 1 251 ? 0.708 14.43 -8.352 1 93.56 251 LEU B N 1
ATOM 4692 C CA . LEU B 1 251 ? -0.479 13.82 -8.938 1 93.56 251 LEU B CA 1
ATOM 4693 C C . LEU B 1 251 ? -0.239 13.469 -10.406 1 93.56 251 LEU B C 1
ATOM 4695 O O . LEU B 1 251 ? -0.602 12.375 -10.852 1 93.56 251 LEU B O 1
ATOM 4699 N N . ASN B 1 252 ? 0.346 14.375 -11.117 1 91.75 252 ASN B N 1
ATOM 4700 C CA . ASN B 1 252 ? 0.675 14.148 -12.523 1 91.75 252 ASN B CA 1
ATOM 4701 C C . ASN B 1 252 ? 1.667 13 -12.688 1 91.75 252 ASN B C 1
ATOM 4703 O O . ASN B 1 252 ? 1.549 12.203 -13.617 1 91.75 252 ASN B O 1
ATOM 4707 N N . ARG B 1 253 ? 2.602 13 -11.844 1 93.88 253 ARG B N 1
ATOM 4708 C CA . ARG B 1 253 ? 3.578 11.914 -11.875 1 93.88 253 ARG B CA 1
ATOM 4709 C C . ARG B 1 253 ? 2.902 10.562 -11.664 1 93.88 253 ARG B C 1
ATOM 4711 O O . ARG B 1 253 ? 3.262 9.578 -12.305 1 93.88 253 ARG B O 1
ATOM 4718 N N . LEU B 1 254 ? 1.987 10.523 -10.742 1 94.5 254 LEU B N 1
ATOM 4719 C CA . LEU B 1 254 ? 1.251 9.289 -10.484 1 94.5 254 LEU B CA 1
ATOM 4720 C C . LEU B 1 254 ? 0.457 8.859 -11.711 1 94.5 254 LEU B C 1
ATOM 4722 O O . LEU B 1 254 ? 0.43 7.676 -12.062 1 94.5 254 LEU B O 1
ATOM 4726 N N . GLU B 1 255 ? -0.161 9.797 -12.328 1 92.12 255 GLU B N 1
ATOM 4727 C CA . GLU B 1 255 ? -0.926 9.523 -13.539 1 92.12 255 GLU B CA 1
ATOM 4728 C C . GLU B 1 255 ? -0.03 8.977 -14.648 1 92.12 255 GLU B C 1
ATOM 4730 O O . GLU B 1 255 ? -0.398 8.023 -15.336 1 92.12 255 GLU B O 1
ATOM 4735 N N . LEU B 1 256 ? 1.065 9.594 -14.812 1 93.31 256 LEU B N 1
ATOM 4736 C CA . LEU B 1 256 ? 2.031 9.148 -15.812 1 93.31 256 LEU B CA 1
ATOM 4737 C C . LEU B 1 256 ? 2.533 7.746 -15.5 1 93.31 256 LEU B C 1
ATOM 4739 O O . LEU B 1 256 ? 2.703 6.926 -16.406 1 93.31 256 LEU B O 1
ATOM 4743 N N . ALA B 1 257 ? 2.779 7.559 -14.25 1 93.62 257 ALA B N 1
ATOM 4744 C CA . ALA B 1 257 ? 3.232 6.234 -13.828 1 93.62 257 ALA B CA 1
ATOM 4745 C C . ALA B 1 257 ? 2.209 5.16 -14.188 1 93.62 257 ALA B C 1
ATOM 4747 O O . ALA B 1 257 ? 2.57 4.094 -14.688 1 93.62 257 ALA B O 1
ATOM 4748 N N . PHE B 1 258 ? 0.983 5.422 -13.953 1 93.94 258 PHE B N 1
ATOM 4749 C CA . PHE B 1 258 ? -0.08 4.484 -14.297 1 93.94 258 PHE B CA 1
ATOM 4750 C C . PHE B 1 258 ? -0.104 4.223 -15.797 1 93.94 258 PHE B C 1
ATOM 4752 O O . PHE B 1 258 ? -0.186 3.07 -16.234 1 93.94 258 PHE B O 1
ATOM 4759 N N . SER B 1 259 ? -0.006 5.25 -16.516 1 90.62 259 SER B N 1
ATOM 4760 C CA . SER B 1 259 ? -0.029 5.145 -17.969 1 90.62 259 SER B CA 1
ATOM 4761 C C . SER B 1 259 ? 1.154 4.332 -18.484 1 90.62 259 SER B C 1
ATOM 4763 O O . SER B 1 259 ? 1.021 3.57 -19.438 1 90.62 259 SER B O 1
ATOM 4765 N N . GLN B 1 260 ? 2.232 4.52 -17.844 1 92.75 260 GLN B N 1
ATOM 4766 C CA . GLN B 1 260 ? 3.438 3.797 -18.25 1 92.75 260 GLN B CA 1
ATOM 4767 C C . GLN B 1 260 ? 3.283 2.297 -18 1 92.75 260 GLN B C 1
ATOM 4769 O O . GLN B 1 260 ? 3.635 1.487 -18.859 1 92.75 260 GLN B O 1
ATOM 4774 N N . VAL B 1 261 ? 2.775 1.968 -16.891 1 92.81 261 VAL B N 1
ATOM 4775 C CA . VAL B 1 261 ? 2.586 0.56 -16.562 1 92.81 261 VAL B CA 1
ATOM 4776 C C . VAL B 1 261 ? 1.568 -0.064 -17.516 1 92.81 261 VAL B C 1
ATOM 4778 O O . VAL B 1 261 ? 1.779 -1.168 -18.016 1 92.81 261 VAL B O 1
ATOM 4781 N N . LYS B 1 262 ? 0.537 0.605 -17.719 1 91.5 262 LYS B N 1
ATOM 4782 C CA . LYS B 1 262 ? -0.477 0.135 -18.672 1 91.5 262 LYS B CA 1
ATOM 4783 C C . LYS B 1 262 ? 0.112 -0.052 -20.062 1 91.5 262 LYS B C 1
ATOM 4785 O O . LYS B 1 262 ? -0.139 -1.065 -20.719 1 91.5 262 LYS B O 1
ATOM 4790 N N . ALA B 1 263 ? 0.864 0.933 -20.469 1 89.88 263 ALA B N 1
ATOM 4791 C CA . ALA B 1 263 ? 1.504 0.875 -21.781 1 89.88 263 ALA B CA 1
ATOM 4792 C C . ALA B 1 263 ? 2.43 -0.333 -21.891 1 89.88 263 ALA B C 1
ATOM 4794 O O . ALA B 1 263 ? 2.486 -0.989 -22.938 1 89.88 263 ALA B O 1
ATOM 4795 N N . GLN B 1 264 ? 3.152 -0.586 -20.875 1 90.19 264 GLN B N 1
ATOM 4796 C CA . GLN B 1 264 ? 4.051 -1.736 -20.859 1 90.19 264 GLN B CA 1
ATOM 4797 C C . GLN B 1 264 ? 3.277 -3.039 -21.047 1 90.19 264 GLN B C 1
ATOM 4799 O O . GLN B 1 264 ? 3.711 -3.926 -21.781 1 90.19 264 GLN B O 1
ATOM 4804 N N . LEU B 1 265 ? 2.197 -3.186 -20.344 1 90.06 265 LEU B N 1
ATOM 4805 C CA . LEU B 1 265 ? 1.36 -4.375 -20.469 1 90.06 265 LEU B CA 1
ATOM 4806 C C . LEU B 1 265 ? 0.854 -4.539 -21.906 1 90.06 265 LEU B C 1
ATOM 4808 O O . LEU B 1 265 ? 0.961 -5.621 -22.484 1 90.06 265 LEU B O 1
ATOM 4812 N N . PHE B 1 266 ? 0.469 -3.461 -22.469 1 84.75 266 PHE B N 1
ATOM 4813 C CA . PHE B 1 266 ? -0.158 -3.521 -23.781 1 84.75 266 PHE B CA 1
ATOM 4814 C C . PHE B 1 266 ? 0.892 -3.67 -24.875 1 84.75 266 PHE B C 1
ATOM 4816 O O . PHE B 1 266 ? 0.646 -4.32 -25.891 1 84.75 266 PHE B O 1
ATOM 4823 N N . ASP B 1 267 ? 1.993 -3.02 -24.688 1 82.44 267 ASP B N 1
ATOM 4824 C CA . ASP B 1 267 ? 3.096 -3.197 -25.625 1 82.44 267 ASP B CA 1
ATOM 4825 C C . ASP B 1 267 ? 3.516 -4.664 -25.719 1 82.44 267 ASP B C 1
ATOM 4827 O O . ASP B 1 267 ? 3.736 -5.188 -26.812 1 82.44 267 ASP B O 1
ATOM 4831 N N . ARG B 1 268 ? 3.611 -5.203 -24.578 1 79.12 268 ARG B N 1
ATOM 4832 C CA . ARG B 1 268 ? 3.992 -6.613 -24.547 1 79.12 268 ARG B CA 1
ATOM 4833 C C . ARG B 1 268 ? 2.908 -7.488 -25.156 1 79.12 268 ARG B C 1
ATOM 4835 O O . ARG B 1 268 ? 3.207 -8.453 -25.875 1 79.12 268 ARG B O 1
ATOM 4842 N N . LEU B 1 269 ? 1.709 -7.164 -24.891 1 77.06 269 LEU B N 1
ATOM 4843 C CA . LEU B 1 269 ? 0.597 -7.887 -25.5 1 77.06 269 LEU B CA 1
ATOM 4844 C C . LEU B 1 269 ? 0.633 -7.77 -27.016 1 77.06 269 LEU B C 1
ATOM 4846 O O . LEU B 1 269 ? 0.455 -8.758 -27.719 1 77.06 269 LEU B O 1
ATOM 4850 N N . HIS B 1 270 ? 0.91 -6.594 -27.438 1 69.56 270 HIS B N 1
ATOM 4851 C CA . HIS B 1 270 ? 0.995 -6.32 -28.875 1 69.56 270 HIS B CA 1
ATOM 4852 C C . HIS B 1 270 ? 2.113 -7.125 -29.531 1 69.56 270 HIS B C 1
ATOM 4854 O O . HIS B 1 270 ? 1.926 -7.703 -30.594 1 69.56 270 HIS B O 1
ATOM 4860 N N . THR B 1 271 ? 3.143 -7.211 -28.828 1 68.81 271 THR B N 1
ATOM 4861 C CA . THR B 1 271 ? 4.289 -7.953 -29.344 1 68.81 271 THR B CA 1
ATOM 4862 C C . THR B 1 271 ? 3.971 -9.445 -29.438 1 68.81 271 THR B C 1
ATOM 4864 O O . THR B 1 271 ? 4.309 -10.094 -30.422 1 68.81 271 THR B O 1
ATOM 4867 N N . LEU B 1 272 ? 3.281 -9.914 -28.5 1 68.38 272 LEU B N 1
ATOM 4868 C CA . LEU B 1 272 ? 2.943 -11.336 -28.484 1 68.38 272 LEU B CA 1
ATOM 4869 C C . LEU B 1 272 ? 1.92 -11.656 -29.578 1 68.38 272 LEU B C 1
ATOM 4871 O O . LEU B 1 272 ? 2.033 -12.68 -30.25 1 68.38 272 LEU B O 1
ATOM 4875 N N . ILE B 1 273 ? 0.973 -10.727 -29.703 1 64.06 273 ILE B N 1
ATOM 4876 C CA . ILE B 1 273 ? -0.05 -10.93 -30.719 1 64.06 273 ILE B CA 1
ATOM 4877 C C . ILE B 1 273 ? 0.586 -10.867 -32.125 1 64.06 273 ILE B C 1
ATOM 4879 O O . ILE B 1 273 ? 0.271 -11.68 -32.969 1 64.06 273 ILE B O 1
ATOM 4883 N N . ARG B 1 274 ? 1.451 -9.969 -32.312 1 58.88 274 ARG B N 1
ATOM 4884 C CA . ARG B 1 274 ? 2.148 -9.812 -33.562 1 58.88 274 ARG B CA 1
ATOM 4885 C C . ARG B 1 274 ? 2.994 -11.047 -33.875 1 58.88 274 ARG B C 1
ATOM 4887 O O . ARG B 1 274 ? 3.004 -11.531 -35.031 1 58.88 274 ARG B O 1
ATOM 4894 N N . ASP B 1 275 ? 3.631 -11.547 -32.875 1 64 275 ASP B N 1
ATOM 4895 C CA . ASP B 1 275 ? 4.453 -12.742 -33.062 1 64 275 ASP B CA 1
ATOM 4896 C C . ASP B 1 275 ? 3.588 -13.961 -33.375 1 64 275 ASP B C 1
ATOM 4898 O O . ASP B 1 275 ? 3.975 -14.812 -34.156 1 64 275 ASP B O 1
ATOM 4902 N N . ASP B 1 276 ? 2.512 -14.023 -32.688 1 59.78 276 ASP B N 1
ATOM 4903 C CA . ASP B 1 276 ? 1.604 -15.141 -32.906 1 59.78 276 ASP B CA 1
ATOM 4904 C C . ASP B 1 276 ? 0.965 -15.055 -34.312 1 59.78 276 ASP B C 1
ATOM 4906 O O . ASP B 1 276 ? 0.77 -16.078 -34.969 1 59.78 276 ASP B O 1
ATOM 4910 N N . ILE B 1 277 ? 0.54 -13.727 -34.625 1 50.28 277 ILE B N 1
ATOM 4911 C CA . ILE B 1 277 ? -0.08 -13.523 -35.938 1 50.28 277 ILE B CA 1
ATOM 4912 C C . ILE B 1 277 ? 0.948 -13.766 -37.031 1 50.28 277 ILE B C 1
ATOM 4914 O O . ILE B 1 277 ? 0.641 -14.391 -38.062 1 50.28 277 ILE B O 1
ATOM 4918 N N . PHE B 1 278 ? 2.09 -13.234 -36.875 1 49.03 278 PHE B N 1
ATOM 4919 C CA . PHE B 1 278 ? 3.072 -13.297 -37.938 1 49.03 278 PHE B CA 1
ATOM 4920 C C . PHE B 1 278 ? 3.908 -14.562 -37.844 1 49.03 278 PHE B C 1
ATOM 4922 O O . PHE B 1 278 ? 4.598 -14.93 -38.812 1 49.03 278 PHE B O 1
ATOM 4929 N N . ASP B 1 279 ? 4.043 -15.062 -36.625 1 51.56 279 ASP B N 1
ATOM 4930 C CA . ASP B 1 279 ? 4.707 -16.359 -36.562 1 51.56 279 ASP B CA 1
ATOM 4931 C C . ASP B 1 279 ? 3.73 -17.5 -36.906 1 51.56 279 ASP B C 1
ATOM 4933 O O . ASP B 1 279 ? 2.732 -17.672 -36.188 1 51.56 279 ASP B O 1
ATOM 4937 N N . THR B 1 280 ? 3.443 -17.891 -38.219 1 42.47 280 THR B N 1
ATOM 4938 C CA . THR B 1 280 ? 2.617 -18.844 -38.938 1 42.47 280 THR B CA 1
ATOM 4939 C C . THR B 1 280 ? 2.482 -20.141 -38.156 1 42.47 280 THR B C 1
ATOM 4941 O O . THR B 1 280 ? 1.679 -21 -38.531 1 42.47 280 THR B O 1
ATOM 4944 N N . ASP B 1 281 ? 3.473 -20.781 -37.5 1 43.41 281 ASP B N 1
ATOM 4945 C CA . ASP B 1 281 ? 3.34 -22.234 -37.438 1 43.41 281 ASP B CA 1
ATOM 4946 C C . ASP B 1 281 ? 2.189 -22.641 -36.5 1 43.41 281 ASP B C 1
ATOM 4948 O O . ASP B 1 281 ? 1.493 -23.625 -36.781 1 43.41 281 ASP B O 1
ATOM 4952 N N . GLY B 1 282 ? 2.068 -22.938 -35.125 1 38.78 282 GLY B N 1
ATOM 4953 C CA . GLY B 1 282 ? 1.188 -23.828 -34.375 1 38.78 282 GLY B CA 1
ATOM 4954 C C . GLY B 1 282 ? 0.252 -23.078 -33.438 1 38.78 282 GLY B C 1
ATOM 4955 O O . GLY B 1 282 ? -0.488 -23.703 -32.688 1 38.78 282 GLY B O 1
ATOM 4956 N N . SER B 1 283 ? 0.474 -21.922 -32.844 1 42.94 283 SER B N 1
ATOM 4957 C CA . SER B 1 283 ? -0.396 -21.562 -31.719 1 42.94 283 SER B CA 1
ATOM 4958 C C . SER B 1 283 ? -1.726 -21.016 -32.219 1 42.94 283 SER B C 1
ATOM 4960 O O . SER B 1 283 ? -1.77 -20.281 -33.219 1 42.94 283 SER B O 1
ATOM 4962 N N . SER B 1 284 ? -2.961 -21.672 -31.953 1 42.38 284 SER B N 1
ATOM 4963 C CA . SER B 1 284 ? -4.27 -21.406 -32.531 1 42.38 284 SER B CA 1
ATOM 4964 C C . SER B 1 284 ? -4.609 -19.922 -32.5 1 42.38 284 SER B C 1
ATOM 4966 O O . SER B 1 284 ? -4.508 -19.297 -31.438 1 42.38 284 SER B O 1
ATOM 4968 N N . PRO B 1 285 ? -4.609 -19.141 -33.594 1 42.75 285 PRO B N 1
ATOM 4969 C CA . PRO B 1 285 ? -5.07 -17.781 -33.875 1 42.75 285 PRO B CA 1
ATOM 4970 C C . PRO B 1 285 ? -6.312 -17.406 -33.062 1 42.75 285 PRO B C 1
ATOM 4972 O O . PRO B 1 285 ? -6.488 -16.234 -32.719 1 42.75 285 PRO B O 1
ATOM 4975 N N . GLU B 1 286 ? -7.102 -18.344 -32.875 1 44.94 286 GLU B N 1
ATOM 4976 C CA . GLU B 1 286 ? -8.422 -18.062 -32.312 1 44.94 286 GLU B CA 1
ATOM 4977 C C . GLU B 1 286 ? -8.328 -17.547 -30.891 1 44.94 286 GLU B C 1
ATOM 4979 O O . GLU B 1 286 ? -9.062 -16.625 -30.516 1 44.94 286 GLU B O 1
ATOM 4984 N N . GLN B 1 287 ? -7.496 -18.094 -30.078 1 45.03 287 GLN B N 1
ATOM 4985 C CA . GLN B 1 287 ? -7.402 -17.688 -28.688 1 45.03 287 GLN B CA 1
ATOM 4986 C C . GLN B 1 287 ? -6.797 -16.297 -28.562 1 45.03 287 GLN B C 1
ATOM 4988 O O . GLN B 1 287 ? -7.215 -15.5 -27.703 1 45.03 287 GLN B O 1
ATOM 4993 N N . LEU B 1 288 ? -5.828 -15.938 -29.438 1 45.53 288 LEU B N 1
ATOM 4994 C CA . LEU B 1 288 ? -5.168 -14.641 -29.453 1 45.53 288 LEU B CA 1
ATOM 4995 C C . LEU B 1 288 ? -6.109 -13.555 -29.969 1 45.53 288 LEU B C 1
ATOM 4997 O O . LEU B 1 288 ? -6.121 -12.438 -29.453 1 45.53 288 LEU B O 1
ATOM 5001 N N . LYS B 1 289 ? -6.777 -13.93 -31.125 1 43.97 289 LYS B N 1
ATOM 5002 C CA . LYS B 1 289 ? -7.773 -13.016 -31.672 1 43.97 289 LYS B CA 1
ATOM 5003 C C . LYS B 1 289 ? -8.797 -12.609 -30.609 1 43.97 289 LYS B C 1
ATOM 5005 O O . LYS B 1 289 ? -9.172 -11.445 -30.516 1 43.97 289 LYS B O 1
ATOM 5010 N N . LYS B 1 290 ? -9.18 -13.547 -29.828 1 47.91 290 LYS B N 1
ATOM 5011 C CA . LYS B 1 290 ? -10.172 -13.312 -28.781 1 47.91 290 LYS B CA 1
ATOM 5012 C C . LYS B 1 290 ? -9.578 -12.484 -27.641 1 47.91 290 LYS B C 1
ATOM 5014 O O . LYS B 1 290 ? -10.266 -11.633 -27.062 1 47.91 290 LYS B O 1
ATOM 5019 N N . ALA B 1 291 ? -8.328 -12.625 -27.391 1 47.81 291 ALA B N 1
ATOM 5020 C CA . ALA B 1 291 ? -7.633 -11.852 -26.359 1 47.81 291 ALA B CA 1
ATOM 5021 C C . ALA B 1 291 ? -7.484 -10.391 -26.781 1 47.81 291 ALA B C 1
ATOM 5023 O O . ALA B 1 291 ? -7.652 -9.484 -25.969 1 47.81 291 ALA B O 1
ATOM 5024 N N . TRP B 1 292 ? -7.199 -10.211 -28.109 1 46.34 292 TRP B N 1
ATOM 5025 C CA . TRP B 1 292 ? -7.113 -8.875 -28.703 1 46.34 292 TRP B CA 1
ATOM 5026 C C . TRP B 1 292 ? -8.477 -8.195 -28.719 1 46.34 292 TRP B C 1
ATOM 5028 O O . TRP B 1 292 ? -8.594 -7.016 -28.391 1 46.34 292 TRP B O 1
ATOM 5038 N N . GLU B 1 293 ? -9.406 -8.867 -29.156 1 48.66 293 GLU B N 1
ATOM 5039 C CA . GLU B 1 293 ? -10.75 -8.32 -29.25 1 48.66 293 GLU B CA 1
ATOM 5040 C C . GLU B 1 293 ? -11.242 -7.824 -27.891 1 48.66 293 GLU B C 1
ATOM 5042 O O . GLU B 1 293 ? -11.867 -6.766 -27.797 1 48.66 293 GLU B O 1
ATOM 5047 N N . LYS B 1 294 ? -10.938 -8.539 -26.922 1 46.31 294 LYS B N 1
ATOM 5048 C CA . LYS B 1 294 ? -11.344 -8.211 -25.547 1 46.31 294 LYS B CA 1
ATOM 5049 C C . LYS B 1 294 ? -10.516 -7.062 -24.984 1 46.31 294 LYS B C 1
ATOM 5051 O O . LYS B 1 294 ? -11.039 -6.199 -24.281 1 46.31 294 LYS B O 1
ATOM 5056 N N . ALA B 1 295 ? -9.188 -7.082 -25.172 1 45.22 295 ALA B N 1
ATOM 5057 C CA . ALA B 1 295 ? -8.344 -5.953 -24.797 1 45.22 295 ALA B CA 1
ATOM 5058 C C . ALA B 1 295 ? -8.773 -4.68 -25.531 1 45.22 295 ALA B C 1
ATOM 5060 O O . ALA B 1 295 ? -8.758 -3.592 -24.938 1 45.22 295 ALA B O 1
ATOM 5061 N N . GLY B 1 296 ? -9.086 -4.785 -26.828 1 43.97 296 GLY B N 1
ATOM 5062 C CA . GLY B 1 296 ? -9.516 -3.697 -27.688 1 43.97 296 GLY B CA 1
ATOM 5063 C C . GLY B 1 296 ? -10.852 -3.104 -27.281 1 43.97 296 GLY B C 1
ATOM 5064 O O . GLY B 1 296 ? -11.094 -1.912 -27.484 1 43.97 296 GLY B O 1
ATOM 5065 N N . GLU B 1 297 ? -11.773 -3.938 -26.922 1 45 297 GLU B N 1
ATOM 5066 C CA . GLU B 1 297 ? -13.094 -3.404 -26.594 1 45 297 GLU B CA 1
ATOM 5067 C C . GLU B 1 297 ? -13.023 -2.465 -25.391 1 45 297 GLU B C 1
ATOM 5069 O O . GLU B 1 297 ? -13.805 -1.516 -25.297 1 45 297 GLU B O 1
ATOM 5074 N N . SER B 1 298 ? -12.234 -2.861 -24.453 1 39.31 298 SER B N 1
ATOM 5075 C CA . SER B 1 298 ? -12.195 -2.008 -23.266 1 39.31 298 SER B CA 1
ATOM 5076 C C . SER B 1 298 ? -11.367 -0.751 -23.531 1 39.31 298 SER B C 1
ATOM 5078 O O . SER B 1 298 ? -11.234 0.1 -22.641 1 39.31 298 SER B O 1
ATOM 5080 N N . MET B 1 299 ? -10.32 -0.879 -24.375 1 37.97 299 MET B N 1
ATOM 5081 C CA . MET B 1 299 ? -9.555 0.316 -24.719 1 37.97 299 MET B CA 1
ATOM 5082 C C . MET B 1 299 ? -10.43 1.331 -25.438 1 37.97 299 MET B C 1
ATOM 5084 O O . MET B 1 299 ? -11.227 0.962 -26.312 1 37.97 299 MET B O 1
ATOM 5088 N N . ASN B 1 300 ? -10.781 2.357 -24.969 1 37.56 300 ASN B N 1
ATOM 5089 C CA . ASN B 1 300 ? -11.406 3.426 -25.75 1 37.56 300 ASN B CA 1
ATOM 5090 C C . ASN B 1 300 ? -10.859 3.484 -27.172 1 37.56 300 ASN B C 1
ATOM 5092 O O . ASN B 1 300 ? -9.641 3.42 -27.375 1 37.56 300 ASN B O 1
ATOM 5096 N N . GLU B 1 301 ? -11.594 3.08 -28.281 1 33.53 301 GLU B N 1
ATOM 5097 C CA . GLU B 1 301 ? -11.438 2.998 -29.719 1 33.53 301 GLU B CA 1
ATOM 5098 C C . GLU B 1 301 ? -10.523 4.105 -30.234 1 33.53 301 GLU B C 1
ATOM 5100 O O . GLU B 1 301 ? -9.781 3.906 -31.203 1 33.53 301 GLU B O 1
ATOM 5105 N N . ARG B 1 302 ? -10.695 5.469 -29.844 1 35 302 ARG B N 1
ATOM 5106 C CA . ARG B 1 302 ? -10.18 6.551 -30.672 1 35 302 ARG B CA 1
ATOM 5107 C C . ARG B 1 302 ? -8.656 6.559 -30.672 1 35 302 ARG B C 1
ATOM 5109 O O . ARG B 1 302 ? -8.031 6.688 -31.734 1 35 302 ARG B O 1
ATOM 5116 N N . GLY B 1 303 ? -8.016 6.719 -29.484 1 34.31 303 GLY B N 1
ATOM 5117 C CA . GLY B 1 303 ? -6.617 7.105 -29.5 1 34.31 303 GLY B CA 1
ATOM 5118 C C . GLY B 1 303 ? -5.684 5.953 -29.812 1 34.31 303 GLY B C 1
ATOM 5119 O O . GLY B 1 303 ? -4.637 6.148 -30.438 1 34.31 303 GLY B O 1
ATOM 5120 N N . TYR B 1 304 ? -5.973 4.734 -29.281 1 34.84 304 TYR B N 1
ATOM 5121 C CA . TYR B 1 304 ? -4.996 3.686 -29.547 1 34.84 304 TYR B CA 1
ATOM 5122 C C . TYR B 1 304 ? -5.145 3.139 -30.969 1 34.84 304 TYR B C 1
ATOM 5124 O O . TYR B 1 304 ? -4.168 2.691 -31.562 1 34.84 304 TYR B O 1
ATOM 5132 N N . LYS B 1 305 ? -6.27 3.084 -31.5 1 33.56 305 LYS B N 1
ATOM 5133 C CA . LYS B 1 305 ? -6.422 2.736 -32.906 1 33.56 305 LYS B CA 1
ATOM 5134 C C . LYS B 1 305 ? -5.652 3.705 -33.812 1 33.56 305 LYS B C 1
ATOM 5136 O O . LYS B 1 305 ? -5.02 3.291 -34.781 1 33.56 305 LYS B O 1
ATOM 5141 N N . GLU B 1 306 ? -5.727 5.02 -33.469 1 35.34 306 GLU B N 1
ATOM 5142 C CA . GLU B 1 306 ? -5.027 6 -34.281 1 35.34 306 GLU B CA 1
ATOM 5143 C C . GLU B 1 306 ? -3.516 5.852 -34.156 1 35.34 306 GLU B C 1
ATOM 5145 O O . GLU B 1 306 ? -2.797 5.891 -35.156 1 35.34 306 GLU B O 1
ATOM 5150 N N . ARG B 1 307 ? -3.031 5.551 -32.938 1 36.19 307 ARG B N 1
ATOM 5151 C CA . ARG B 1 307 ? -1.578 5.449 -32.844 1 36.19 307 ARG B CA 1
ATOM 5152 C C . ARG B 1 307 ? -1.096 4.078 -33.281 1 36.19 307 ARG B C 1
ATOM 5154 O O . ARG B 1 307 ? -0.037 3.959 -33.906 1 36.19 307 ARG B O 1
ATOM 5161 N N . LEU B 1 308 ? -1.896 3.064 -33.031 1 32.97 308 LEU B N 1
ATOM 5162 C CA . LEU B 1 308 ? -1.576 1.772 -33.625 1 32.97 308 LEU B CA 1
ATOM 5163 C C . LEU B 1 308 ? -1.762 1.812 -35.125 1 32.97 308 LEU B C 1
ATOM 5165 O O . LEU B 1 308 ? -0.928 1.293 -35.875 1 32.97 308 LEU B O 1
ATOM 5169 N N . ILE B 1 309 ? -2.777 2.439 -35.562 1 34.62 309 ILE B N 1
ATOM 5170 C CA . ILE B 1 309 ? -2.945 2.6 -37 1 34.62 309 ILE B CA 1
ATOM 5171 C C . ILE B 1 309 ? -1.805 3.443 -37.562 1 34.62 309 ILE B C 1
ATOM 5173 O O . ILE B 1 309 ? -1.232 3.113 -38.594 1 34.62 309 ILE B O 1
ATOM 5177 N N . ASP B 1 310 ? -1.413 4.418 -36.844 1 38.44 310 ASP B N 1
ATOM 5178 C CA . ASP B 1 310 ? -0.316 5.238 -37.375 1 38.44 310 ASP B CA 1
ATOM 5179 C C . ASP B 1 310 ? 0.999 4.461 -37.344 1 38.44 310 ASP B C 1
ATOM 5181 O O . ASP B 1 310 ? 1.789 4.559 -38.281 1 38.44 310 ASP B O 1
ATOM 5185 N N . GLN B 1 311 ? 1.182 3.732 -36.281 1 31.88 311 GLN B N 1
ATOM 5186 C CA . GLN B 1 311 ? 2.416 2.955 -36.219 1 31.88 311 GLN B CA 1
ATOM 5187 C C . GLN B 1 311 ? 2.363 1.795 -37.219 1 31.88 311 GLN B C 1
ATOM 5189 O O . GLN B 1 311 ? 3.357 1.488 -37.875 1 31.88 311 GLN B O 1
ATOM 5194 N N . VAL B 1 312 ? 1.206 1.145 -37.219 1 30.67 312 VAL B N 1
ATOM 5195 C CA . VAL B 1 312 ? 1.082 0.155 -38.281 1 30.67 312 VAL B CA 1
ATOM 5196 C C . VAL B 1 312 ? 1.232 0.836 -39.625 1 30.67 312 VAL B C 1
ATOM 5198 O O . VAL B 1 312 ? 1.87 0.295 -40.531 1 30.67 312 VAL B O 1
ATOM 5201 N N . ASN B 1 313 ? 0.602 1.997 -39.656 1 33.28 313 ASN B N 1
ATOM 5202 C CA . ASN B 1 313 ? 0.732 2.678 -40.938 1 33.28 313 ASN B CA 1
ATOM 5203 C C . ASN B 1 313 ? 2.176 3.096 -41.188 1 33.28 313 ASN B C 1
ATOM 5205 O O . ASN B 1 313 ? 2.586 3.217 -42.344 1 33.28 313 ASN B O 1
ATOM 5209 N N . SER B 1 314 ? 2.787 3.537 -40.094 1 32.84 314 SER B N 1
ATOM 5210 C CA . SER B 1 314 ? 4.137 4.004 -40.406 1 32.84 314 SER B CA 1
ATOM 5211 C C . SER B 1 314 ? 5.078 2.836 -40.656 1 32.84 314 SER B C 1
ATOM 5213 O O . SER B 1 314 ? 6.203 3.031 -41.125 1 32.84 314 SER B O 1
ATOM 5215 N N . THR B 1 315 ? 4.789 1.695 -39.906 1 29.62 315 THR B N 1
ATOM 5216 C CA . THR B 1 315 ? 5.688 0.649 -40.375 1 29.62 315 THR B CA 1
ATOM 5217 C C . THR B 1 315 ? 5.402 0.308 -41.844 1 29.62 315 THR B C 1
ATOM 5219 O O . THR B 1 315 ? 4.27 -0.026 -42.188 1 29.62 315 THR B O 1
ATOM 5222 N N . GLY B 1 316 ? 5.898 1.132 -42.625 1 31.2 316 GLY B N 1
ATOM 5223 C CA . GLY B 1 316 ? 6.117 1.107 -44.062 1 31.2 316 GLY B CA 1
ATOM 5224 C C . GLY B 1 316 ? 6.281 -0.295 -44.625 1 31.2 316 GLY B C 1
ATOM 5225 O O . GLY B 1 316 ? 6.742 -0.472 -45.75 1 31.2 316 GLY B O 1
ATOM 5226 N N . VAL B 1 317 ? 6.141 -1.267 -43.781 1 28.41 317 VAL B N 1
ATOM 5227 C CA . VAL B 1 317 ? 6.758 -2.426 -44.406 1 28.41 317 VAL B CA 1
ATOM 5228 C C . VAL B 1 317 ? 6.078 -2.703 -45.75 1 28.41 317 VAL B C 1
ATOM 5230 O O . VAL B 1 317 ? 6.656 -3.352 -46.625 1 28.41 317 VAL B O 1
ATOM 5233 N N . ILE B 1 318 ? 4.785 -2.537 -45.75 1 27.16 318 ILE B N 1
ATOM 5234 C CA . ILE B 1 318 ? 4.41 -3.215 -47 1 27.16 318 ILE B CA 1
ATOM 5235 C C . ILE B 1 318 ? 4.816 -2.359 -48.188 1 27.16 318 ILE B C 1
ATOM 5237 O O . ILE B 1 318 ? 4.047 -1.513 -48.656 1 27.16 318 ILE B O 1
ATOM 5241 N N . GLY B 1 319 ? 5.82 -1.473 -47.938 1 24.47 319 GLY B N 1
ATOM 5242 C CA . GLY B 1 319 ? 6.113 -0.721 -49.156 1 24.47 319 GLY B CA 1
ATOM 5243 C C . GLY B 1 319 ? 6.387 -1.606 -50.344 1 24.47 319 GLY B C 1
ATOM 5244 O O . GLY B 1 319 ? 7.297 -2.438 -50.312 1 24.47 319 GLY B O 1
ATOM 5245 N N . GLY B 1 320 ? 5.324 -2.076 -50.938 1 23.7 320 GLY B N 1
ATOM 5246 C CA . GLY B 1 320 ? 5.438 -2.605 -52.281 1 23.7 320 GLY B CA 1
ATOM 5247 C C . GLY B 1 320 ? 6.453 -1.866 -53.125 1 23.7 320 GLY B C 1
ATOM 5248 O O . GLY B 1 320 ? 6.746 -0.694 -52.875 1 23.7 320 GLY B O 1
ATOM 5249 N N . SER B 1 321 ? 7.512 -2.613 -53.625 1 23.67 321 SER B N 1
ATOM 5250 C CA . SER B 1 321 ? 8.484 -2.24 -54.625 1 23.67 321 SER B CA 1
ATOM 5251 C C . SER B 1 321 ? 7.828 -1.438 -55.75 1 23.67 321 SER B C 1
ATOM 5253 O O . SER B 1 321 ? 7 -1.967 -56.5 1 23.67 321 SER B O 1
ATOM 5255 N N . ARG B 1 322 ? 7.207 -0.27 -55.344 1 22.64 322 ARG B N 1
ATOM 5256 C CA . ARG B 1 322 ? 6.883 0.472 -56.562 1 22.64 322 ARG B CA 1
ATOM 5257 C C . ARG B 1 322 ? 8.062 0.489 -57.531 1 22.64 322 ARG B C 1
ATOM 5259 O O . ARG B 1 322 ? 9.148 0.951 -57.188 1 22.64 322 ARG B O 1
ATOM 5266 N N . ASP B 1 323 ? 8.188 -0.532 -58.406 1 23.09 323 ASP B N 1
ATOM 5267 C CA . ASP B 1 323 ? 9.023 -0.546 -59.594 1 23.09 323 ASP B CA 1
ATOM 5268 C C . ASP B 1 323 ? 8.953 0.791 -60.312 1 23.09 323 ASP B C 1
ATOM 5270 O O . ASP B 1 323 ? 8.531 0.847 -61.469 1 23.09 323 ASP B O 1
ATOM 5274 N N . GLU B 1 324 ? 8.758 1.877 -59.562 1 21.98 324 GLU B N 1
ATOM 5275 C CA . GLU B 1 324 ? 8.641 3.021 -60.469 1 21.98 324 GLU B CA 1
ATOM 5276 C C . GLU B 1 324 ? 9.867 3.139 -61.375 1 21.98 324 GLU B C 1
ATOM 5278 O O . GLU B 1 324 ? 10.984 3.295 -60.875 1 21.98 324 GLU B O 1
ATOM 5283 N N . HIS B 1 325 ? 9.844 2.381 -62.5 1 21.83 325 HIS B N 1
ATOM 5284 C CA . HIS B 1 325 ? 10.555 2.432 -63.781 1 21.83 325 HIS B CA 1
ATOM 5285 C C . HIS B 1 325 ? 10.648 3.861 -64.312 1 21.83 325 HIS B C 1
ATOM 5287 O O . HIS B 1 325 ? 10.984 4.082 -65.438 1 21.83 325 HIS B O 1
ATOM 5293 N N . ALA B 1 326 ? 10.469 4.902 -63.531 1 21.17 326 ALA B N 1
ATOM 5294 C CA . ALA B 1 326 ? 10.414 6.109 -64.312 1 21.17 326 ALA B CA 1
ATOM 5295 C C . ALA B 1 326 ? 11.672 6.25 -65.188 1 21.17 326 ALA B C 1
ATOM 5297 O O . ALA B 1 326 ? 12.781 6.359 -64.688 1 21.17 326 ALA B O 1
ATOM 5298 N N . GLY B 1 327 ? 11.695 5.539 -66.312 1 19.47 327 GLY B N 1
ATOM 5299 C CA . GLY B 1 327 ? 12.539 5.648 -67.5 1 19.47 327 GLY B CA 1
ATOM 5300 C C . GLY B 1 327 ? 12.766 7.082 -67.938 1 19.47 327 GLY B C 1
ATOM 5301 O O . GLY B 1 327 ? 12.078 7.578 -68.812 1 19.47 327 GLY B O 1
ATOM 5302 N N . LYS B 1 328 ? 12.914 8.039 -67 1 22.34 328 LYS B N 1
ATOM 5303 C CA . LYS B 1 328 ? 13.023 9.367 -67.625 1 22.34 328 LYS B CA 1
ATOM 5304 C C . LYS B 1 328 ? 14.117 9.414 -68.688 1 22.34 328 LYS B C 1
ATOM 5306 O O . LYS B 1 328 ? 15.266 9.055 -68.438 1 22.34 328 LYS B O 1
ATOM 5311 N N . GLY B 1 329 ? 13.734 9.305 -70 1 18.77 329 GLY B N 1
ATOM 5312 C CA . GLY B 1 329 ? 14.289 9.539 -71.312 1 18.77 329 GLY B CA 1
ATOM 5313 C C . GLY B 1 329 ? 15.086 10.828 -71.375 1 18.77 329 GLY B C 1
ATOM 5314 O O . GLY B 1 329 ? 14.633 11.875 -70.938 1 18.77 329 GLY B O 1
ATOM 5315 N N . ALA B 1 330 ? 16.516 10.859 -71.375 1 23.08 330 ALA B N 1
ATOM 5316 C CA . ALA B 1 330 ? 17.594 11.828 -71.562 1 23.08 330 ALA B CA 1
ATOM 5317 C C . ALA B 1 330 ? 17.344 12.68 -72.812 1 23.08 330 ALA B C 1
ATOM 5319 O O . ALA B 1 330 ? 18.047 13.672 -73.062 1 23.08 330 ALA B O 1
ATOM 5320 N N . GLU B 1 331 ? 16.453 12.312 -73.875 1 19.84 331 GLU B N 1
ATOM 5321 C CA . GLU B 1 331 ? 16.984 12.547 -75.188 1 19.84 331 GLU B CA 1
ATOM 5322 C C . GLU B 1 331 ? 17.281 14.031 -75.438 1 19.84 331 GLU B C 1
ATOM 5324 O O . GLU B 1 331 ? 18.203 14.375 -76.188 1 19.84 331 GLU B O 1
ATOM 5329 N N . SER B 1 332 ? 16.422 14.992 -75.188 1 20.88 332 SER B N 1
ATOM 5330 C CA . SER B 1 332 ? 16.281 15.781 -76.375 1 20.88 332 SER B CA 1
ATOM 5331 C C . SER B 1 332 ? 17.562 16.516 -76.75 1 20.88 332 SER B C 1
ATOM 5333 O O . SER B 1 332 ? 18.391 16.766 -75.812 1 20.88 332 SER B O 1
ATOM 5335 N N . GLU B 1 333 ? 17.734 17.016 -78.125 1 20.95 333 GLU B N 1
ATOM 5336 C CA . GLU B 1 333 ? 18.484 17.438 -79.312 1 20.95 333 GLU B CA 1
ATOM 5337 C C . GLU B 1 333 ? 18.969 18.875 -79.188 1 20.95 333 GLU B C 1
ATOM 5339 O O . GLU B 1 333 ? 19.5 19.453 -80.125 1 20.95 333 GLU B O 1
ATOM 5344 N N . ALA B 1 334 ? 19.016 19.609 -78.125 1 21.53 334 ALA B N 1
ATOM 5345 C CA . ALA B 1 334 ? 19.281 20.953 -78.625 1 21.53 334 ALA B CA 1
ATOM 5346 C C . ALA B 1 334 ? 20.609 21.016 -79.375 1 21.53 334 ALA B C 1
ATOM 5348 O O . ALA B 1 334 ? 21.641 20.594 -78.812 1 21.53 334 ALA B O 1
ATOM 5349 N N . PRO B 1 335 ? 20.562 21.125 -80.75 1 22.92 335 PRO B N 1
ATOM 5350 C CA . PRO B 1 335 ? 21.562 21.359 -81.812 1 22.92 335 PRO B CA 1
ATOM 5351 C C . PRO B 1 335 ? 22.547 22.469 -81.438 1 22.92 335 PRO B C 1
ATOM 5353 O O . PRO B 1 335 ? 23.766 22.266 -81.562 1 22.92 335 PRO B O 1
ATOM 5356 N N . SER B 1 336 ? 21.906 23.734 -81.75 1 23.19 336 SER B N 1
ATOM 5357 C CA . SER B 1 336 ? 22.266 24.766 -82.75 1 23.19 336 SER B CA 1
ATOM 5358 C C . SER B 1 336 ? 23.297 25.719 -82.188 1 23.19 336 SER B C 1
ATOM 5360 O O . SER B 1 336 ? 24.188 26.188 -82.875 1 23.19 336 SER B O 1
ATOM 5362 N N . ARG B 1 337 ? 23.141 26.625 -81.25 1 22.44 337 ARG B N 1
ATOM 5363 C CA . ARG B 1 337 ? 24.062 27.703 -81.562 1 22.44 337 ARG B CA 1
ATOM 5364 C C . ARG B 1 337 ? 25.5 27.312 -81.25 1 22.44 337 ARG B C 1
ATOM 5366 O O . ARG B 1 337 ? 25.75 26.625 -80.25 1 22.44 337 ARG B O 1
#

InterPro domains:
  IPR003099 Prephenate dehydrogenase [PS51176] (16-295)
  IPR008927 6-phosphogluconate dehydrogenase-like, C-terminal domain superfamily [SSF48179] (182-268)
  IPR028939 Pyrroline-5-carboxylate reductase, catalytic, N-terminal [PF03807] (17-105)
  IPR036291 NAD(P)-binding domain superfamily [SSF51735] (14-181)
  IPR045011 Arogenate dehydrogenase 1/2 [PTHR43207] (7-287)
  IPR059064 TYRAAT2-like, C-terminal domain [PF26213] (203-274)

Sequence (674 aa):
MPFDNEARAAKRLRKLKIGIVGFGNFGQFLARRFIQNEHTVIATSRGDYEDAAKKMGARYYRDPDDFCEQHPDVVIFATSILSTEATINSFPVQRLRRNTLVADVLSVKQFPKQLFLQRLPDDFDILCLHPMFGPDSGKGTWKALPLVYDKVRVGDEQSRRDRVDNLLGIFADEGCRMVEMSCEEHDRQAASSQFITHTVGRMLGSMELEDTTINTKGYESLLNLVNNTSNDSFDLYYGLFMYNKNATQELNRLELAFSQVKAQLFDRLHTLIRDDIFDTDGSSPEQLKKAWEKAGESMNERGYKERLIDQVNSTGVIGGSRDEHAGKGAESEAPSRMPFDNEARAAKRLRKLKIGIVGFGNFGQFLARRFIQNEHTVIATSRGDYEDAAKKMGARYYRDPDDFCEQHPDVVIFATSILSTEATINSFPVQRLRRNTLVADVLSVKQFPKQLFLQRLPDDFDILCLHPMFGPDSGKGTWKALPLVYDKVRVGDEQSRRDRVDNLLGIFADEGCRMVEMSCEEHDRQAASSQFITHTVGRMLGSMELEDTTINTKGYESLLNLVNNTSNDSFDLYYGLFMYNKNATQELNRLELAFSQVKAQLFDRLHTLIRDDIFDTDGSSPEQLKKAWEKAGESMNERGYKERLIDQVNSTGVIGGSRDEHAGKGAESEAPSR

Solvent-accessible surface area (backbone atoms only — not comparable to full-atom values): 36937 Å² total; per-residue (Å²): 117,74,61,61,54,58,66,64,30,73,74,65,59,71,72,46,39,37,28,33,38,21,60,51,74,64,28,46,49,50,46,50,52,43,39,74,70,63,28,48,41,37,36,30,35,97,63,91,47,52,67,65,28,50,77,66,69,30,47,62,28,82,45,62,63,64,45,28,66,65,51,45,55,29,40,35,39,39,43,56,67,82,47,39,63,65,49,61,73,67,46,60,65,85,55,35,60,67,68,30,32,39,33,37,53,38,96,48,39,49,52,58,52,52,49,46,68,71,70,46,65,87,62,37,21,35,38,46,33,28,59,52,57,46,65,78,78,38,62,82,56,42,59,67,39,34,31,37,33,28,85,75,36,72,63,87,51,65,72,55,48,46,52,53,47,36,59,53,41,54,49,48,73,50,35,27,36,78,41,80,50,53,37,66,58,46,34,53,53,38,22,69,32,56,45,46,40,42,49,52,14,48,23,49,44,67,60,61,74,68,91,60,95,66,63,32,72,63,35,49,51,50,52,49,36,22,52,56,41,64,72,44,56,67,62,56,56,48,31,47,46,72,58,26,85,47,25,58,59,44,51,51,47,51,53,50,20,45,51,50,50,52,47,52,54,48,52,51,47,49,51,50,48,49,46,51,66,68,47,74,80,78,76,72,62,64,64,53,53,53,52,47,53,55,56,51,67,70,40,71,65,68,65,55,49,50,50,48,47,46,49,56,59,59,53,55,70,83,63,70,80,73,76,75,65,79,72,80,67,90,83,84,70,91,90,80,136,121,71,63,60,50,60,64,61,29,72,68,68,61,71,72,47,39,38,28,33,37,21,59,49,73,64,28,44,48,49,47,50,54,42,38,74,69,64,27,46,42,35,35,31,35,95,64,90,47,52,68,65,27,50,76,65,70,30,47,62,29,82,44,62,64,64,46,28,65,65,52,45,55,30,39,33,40,39,42,55,67,82,48,38,64,64,48,59,73,69,46,58,67,84,54,35,60,67,68,30,32,39,34,36,52,36,97,48,39,50,52,57,51,51,50,47,68,71,70,45,66,86,62,36,22,35,37,45,33,29,60,51,58,46,64,78,77,38,61,82,55,43,58,67,40,36,31,37,34,28,85,75,36,72,63,86,50,65,71,55,48,47,52,55,50,36,59,54,40,55,46,46,72,50,35,28,36,79,41,81,47,52,37,66,58,48,34,53,53,38,23,69,32,56,45,47,40,42,50,51,14,48,24,50,44,66,61,60,74,68,91,60,94,64,61,31,72,65,34,48,51,50,52,48,37,21,54,57,40,64,72,44,56,67,62,57,55,47,33,46,46,73,59,24,86,48,24,58,59,44,51,51,46,50,53,50,20,44,50,50,51,53,46,52,55,49,50,51,48,49,51,50,47,48,46,52,67,68,47,74,80,80,76,70,60,64,64,53,53,51,51,46,53,54,55,48,67,72,39,70,66,68,66,54,49,51,50,47,46,44,48,55,58,60,52,52,68,80,58,67,79,72,73,76,64,80,70,79,78,80,70,83,68,93,81,75,132

Radius of gyration: 34.67 Å; Cα contacts (8 Å, |Δi|>4): 944; chains: 2; bounding box: 94×90×121 Å

pLDDT: mean 80.63, std 25.33, range [17.34, 98.88]

Secondary structure (DSSP, 8-state):
-HHHHHHSS-------EEEEE--SHHHHHHHHHHHHTT-EEEEE-SS--HHHHHHHT-EE-SSHHHHHTT--SEEEE---HHHHHHHHHHS-GGGS-TT-EEEE--S-SHHHHHHHHHHS-TTSEEEEEEES--TTTTSS--TT-EEEEEEEE--SSHHHHHHHHHHHHHHHHTT-EEEE--HHHHHHHHIIIIIHHHHHHHHHHHTT----TT--HHHHHHHHHHHHHHHS-HHHHHHHHHS-TTHHHHHHHHHHHHHHHHHHHHHHHHHHHHHHHHS-SSS-HHHHHHHHHHHHHHS-HHHHHHHHHHHHHHSTT--------------------/-THHHHHSS-------EEEEE--SHHHHHHHHHHHHTT-EEEEE-SS--HHHHHHHT-EE-SSHHHHHTT--SEEEE---HHHHHHHHHHS-GGGS-TT-EEEE--S-SHHHHHHHHHHS-TTSEEEEEEES--TTTTSS--TT-EEEEEEEE--SSHHHHHHHHHHHHHHHHTT-EEEE--HHHHHHHHIIIIIHHHHHHHHHHHTT----TT--HHHHHHHHHHHHHHHS-HHHHHHHHHS-TTHHHHHHHHHHHHHHHHHHHHHHHHHHHHHHHHS-SSS-HHHHHHHHHHHHHHS-HHHHHHHHHHHHHHSTT--------------------

Nearest PDB structures (foldseek):
  5whx-assembly1_A  TM=9.890E-01  e=5.366E-34  Glycine max
  5t9f-assembly1_B  TM=9.892E-01  e=6.052E-34  Glycine max
  5t95-assembly1_A  TM=9.890E-01  e=1.492E-33  Glycine max
  2g5c-assembly1_A  TM=6.751E-01  e=2.086E-11  Aquifex aeolicus VF5
  7y8k-assembly1_A  TM=5.004E-01  e=1.945E-07  Streptomyces clavuligerus

Foldseek 3Di:
DVVVVVVVPPPVLPAWEEEEEDCPQFVLQVVLLSVVVVHAYEYEYCDDCCVVQVVSRHHYDPDLLVVQLVATQEYEYEHQLVCVLVCLQPHPLVSHDLAREYEYAAQAFPVVLVSCVVRPDQNYWYKYKHFPDGCVRPVDAQAAGAMEMERSDFDPDPVRVSSVCSVVVSSVVSHHDYHYDDSLVSLQVCLLPVLVLLVLLVVVVVVVDDDDPDDDPVNVVSVVSVVVSVVDDVSSSVSNCVVRPCNVVNVVVVVVVVVVVVCVVVVVLVVVLCCVVVVPDDDPNPVSVVVCVVVCVVPDPPDVCVVVVVVVVPVCPVPDPPPCCVVVPDDDDDDDD/DVVVCVVVPPPVLPAWEEEEEDCPQFVLQVVLLSVVVVHAYEYEYCDDCCVVCVVSPHHYDPDLLVVQLVATQEYEYEDQLVCVLVCLQPHPLVSHDLAREYEYAAQAFPVVLVSCVVRPDQNYWYKYKHFPDGCVRPVDAQAAGAMEMERSDFDPDPVRVSSVCSVVVSSVVSHYDYHYDDSLVSLQVCLLPVLVLLVLLVVVVVVVDDDDPDDDPVNVVSVVSVVVSVVDDVSSSVSNCPVRPCNVVNVVVVVVVVVVVVCVVVVVLVVVLCCVVPVPDDDPNPVSVVVCVVVCVVPDPPPVCVVVVVVVVVVCVVVDPPVPPVVPDPDDDPDDD

Organism: Micromonas commoda (strain RCC299 / NOUM17 / CCMP2709) (NCBI:txid296587)